Protein AF-A0A8S3SWP1-F1 (afdb_monomer_lite)

Structure (mmCIF, N/CA/C/O backbone):
data_AF-A0A8S3SWP1-F1
#
_entry.id   AF-A0A8S3SWP1-F1
#
loop_
_atom_site.group_PDB
_atom_site.id
_atom_site.type_symbol
_atom_site.label_atom_id
_atom_site.label_alt_id
_atom_site.label_comp_id
_atom_site.label_asym_id
_atom_site.label_entity_id
_atom_site.label_seq_id
_atom_site.pdbx_PDB_ins_code
_atom_site.Cartn_x
_atom_site.Cartn_y
_atom_site.Cartn_z
_atom_site.occupancy
_atom_site.B_iso_or_equiv
_atom_site.auth_seq_id
_atom_site.auth_comp_id
_atom_site.auth_asym_id
_atom_site.auth_atom_id
_atom_site.pdbx_PDB_model_num
ATOM 1 N N . MET A 1 1 ? 25.841 6.751 -27.334 1.00 66.75 1 MET A N 1
ATOM 2 C CA . MET A 1 1 ? 24.573 6.760 -26.567 1.00 66.75 1 MET A CA 1
ATOM 3 C C . MET A 1 1 ? 23.352 7.121 -27.418 1.00 66.75 1 MET A C 1
ATOM 5 O O . MET A 1 1 ? 22.544 6.238 -27.642 1.00 66.75 1 MET A O 1
ATOM 9 N N . VAL A 1 2 ? 23.210 8.341 -27.963 1.00 74.06 2 VAL A N 1
ATOM 10 C CA . VAL A 1 2 ? 21.990 8.758 -28.712 1.00 74.06 2 VAL A CA 1
ATOM 11 C C . VAL A 1 2 ? 21.581 7.791 -29.838 1.00 74.06 2 VAL A C 1
ATOM 13 O O . VAL A 1 2 ? 20.410 7.441 -29.942 1.00 74.06 2 VAL A O 1
ATOM 16 N N . ASN A 1 3 ? 22.528 7.285 -30.634 1.00 72.50 3 ASN A N 1
ATOM 17 C CA . ASN A 1 3 ? 22.213 6.319 -31.698 1.00 72.50 3 ASN A CA 1
ATOM 18 C C . ASN A 1 3 ? 21.742 4.954 -31.157 1.00 72.50 3 ASN A C 1
ATOM 20 O O . ASN A 1 3 ? 20.923 4.305 -31.793 1.00 72.50 3 ASN A O 1
ATOM 24 N N . ILE A 1 4 ? 22.213 4.546 -29.973 1.00 77.19 4 ILE A N 1
ATOM 25 C CA . ILE A 1 4 ? 21.790 3.310 -29.289 1.00 77.19 4 ILE A CA 1
ATOM 26 C C . ILE A 1 4 ? 20.341 3.454 -28.803 1.00 77.19 4 ILE A C 1
ATOM 28 O O . ILE A 1 4 ? 19.557 2.521 -28.937 1.00 77.19 4 ILE A O 1
ATOM 32 N N . LEU A 1 5 ? 19.967 4.638 -28.301 1.00 76.19 5 LEU A N 1
ATOM 33 C CA . LEU A 1 5 ? 18.585 4.967 -27.931 1.00 76.19 5 LEU A CA 1
ATOM 34 C C . LEU A 1 5 ? 17.655 4.932 -29.147 1.00 76.19 5 LEU A C 1
ATOM 36 O O . LEU A 1 5 ? 16.621 4.272 -29.118 1.00 76.19 5 LEU A O 1
ATOM 40 N N . ARG A 1 6 ? 18.070 5.569 -30.249 1.00 76.75 6 ARG A N 1
ATOM 41 C CA . ARG A 1 6 ? 17.342 5.563 -31.530 1.00 76.75 6 ARG A CA 1
ATOM 42 C C . ARG A 1 6 ? 17.204 4.173 -32.166 1.00 76.75 6 ARG A C 1
ATOM 44 O O . ARG A 1 6 ? 16.421 4.032 -33.097 1.00 76.75 6 ARG A O 1
ATOM 51 N N . ALA A 1 7 ? 17.921 3.153 -31.687 1.00 75.38 7 ALA A N 1
ATOM 52 C CA . ALA A 1 7 ? 17.767 1.780 -32.171 1.00 75.38 7 ALA A CA 1
ATOM 53 C C . ALA A 1 7 ? 16.422 1.147 -31.770 1.00 75.38 7 ALA A C 1
ATOM 55 O O . ALA A 1 7 ? 15.985 0.206 -32.427 1.00 75.38 7 ALA A O 1
ATOM 56 N N . PHE A 1 8 ? 15.787 1.642 -30.698 1.00 74.31 8 PHE A N 1
ATOM 57 C CA . PHE A 1 8 ? 14.509 1.124 -30.193 1.00 74.31 8 PHE A CA 1
ATOM 58 C C . PHE A 1 8 ? 13.495 2.217 -29.819 1.00 74.31 8 PHE A C 1
ATOM 60 O O . PHE A 1 8 ? 12.301 1.994 -29.965 1.00 74.31 8 PHE A O 1
ATOM 67 N N . VAL A 1 9 ? 13.928 3.419 -29.422 1.00 73.12 9 VAL A N 1
ATOM 68 C CA . VAL A 1 9 ? 13.054 4.590 -29.222 1.00 73.12 9 VAL A CA 1
ATOM 69 C C . VAL A 1 9 ? 13.134 5.487 -30.461 1.00 73.12 9 VAL A C 1
ATOM 71 O O . VAL A 1 9 ? 13.958 6.400 -30.533 1.00 73.12 9 VAL A O 1
ATOM 74 N N . THR A 1 10 ? 12.317 5.191 -31.475 1.00 74.44 10 THR A N 1
ATOM 75 C CA . THR A 1 10 ? 12.332 5.907 -32.762 1.00 74.44 10 THR A CA 1
ATOM 76 C C . THR A 1 10 ? 10.975 5.874 -33.474 1.00 74.44 10 THR A C 1
ATOM 78 O O . THR A 1 10 ? 10.186 4.943 -33.286 1.00 74.44 10 THR A O 1
ATOM 81 N N . ASP A 1 11 ? 10.691 6.892 -34.290 1.00 69.81 11 ASP A N 1
ATOM 82 C CA . ASP A 1 11 ? 9.434 7.018 -35.031 1.00 69.81 11 ASP A CA 1
ATOM 83 C C . ASP A 1 11 ? 9.269 5.946 -36.110 1.00 69.81 11 ASP A C 1
ATOM 85 O O . ASP A 1 11 ? 10.232 5.496 -36.728 1.00 69.81 11 ASP A O 1
ATOM 89 N N . ILE A 1 12 ? 8.011 5.587 -36.389 1.00 78.88 12 ILE A N 1
ATOM 90 C CA . ILE A 1 12 ? 7.652 4.503 -37.322 1.00 78.88 12 ILE A CA 1
ATOM 91 C C . ILE A 1 12 ? 8.138 4.741 -38.758 1.00 78.88 12 ILE A C 1
ATOM 93 O O . ILE A 1 12 ? 8.349 3.787 -39.500 1.00 78.88 12 ILE A O 1
ATOM 97 N N . MET A 1 13 ? 8.366 6.005 -39.131 1.00 77.62 13 MET A N 1
ATOM 98 C CA . MET A 1 13 ? 8.925 6.392 -40.431 1.00 77.62 13 MET A CA 1
ATOM 99 C C . MET A 1 13 ? 10.421 6.070 -40.588 1.00 77.62 13 MET A C 1
ATOM 101 O O . MET A 1 13 ? 10.935 6.120 -41.699 1.00 77.62 13 MET A O 1
ATOM 105 N N . PHE A 1 14 ? 11.116 5.737 -39.495 1.00 79.00 14 PHE A N 1
ATOM 106 C CA . PHE A 1 14 ? 12.512 5.290 -39.499 1.00 79.00 14 PHE A CA 1
ATOM 107 C C . PHE A 1 14 ? 12.657 3.775 -39.298 1.00 79.00 14 PHE A C 1
ATOM 109 O O . PHE A 1 14 ? 13.777 3.276 -39.185 1.00 79.00 14 PHE A O 1
ATOM 116 N N . TRP A 1 15 ? 11.551 3.034 -39.193 1.00 84.94 15 TRP A N 1
ATOM 117 C CA . TRP A 1 15 ? 11.599 1.582 -39.029 1.00 84.94 15 TRP A CA 1
ATOM 118 C C . TRP A 1 15 ? 11.836 0.912 -40.390 1.00 84.94 15 TRP A C 1
ATOM 120 O O . TRP A 1 15 ? 11.314 1.398 -41.395 1.00 84.94 15 TRP A O 1
ATOM 130 N N . PRO A 1 16 ? 12.548 -0.229 -40.447 1.00 85.12 16 PRO A N 1
ATOM 131 C CA . PRO A 1 16 ? 12.617 -1.035 -41.663 1.00 85.12 16 PRO A CA 1
ATOM 132 C C . PRO A 1 16 ? 11.217 -1.420 -42.156 1.00 85.12 16 PRO A C 1
ATOM 134 O O . PRO A 1 16 ? 10.298 -1.597 -41.354 1.00 85.12 16 PRO A O 1
ATOM 137 N N . GLU A 1 17 ? 11.050 -1.597 -43.466 1.00 84.38 17 GLU A N 1
ATOM 138 C CA . GLU A 1 17 ? 9.750 -1.986 -44.030 1.00 84.38 17 GLU A CA 1
ATOM 139 C C . GLU A 1 17 ? 9.319 -3.398 -43.600 1.00 84.38 17 GLU A C 1
ATOM 141 O O . GLU A 1 17 ? 8.126 -3.649 -43.448 1.00 84.38 17 GLU A O 1
ATOM 146 N N . LYS A 1 18 ? 10.276 -4.326 -43.430 1.00 87.50 18 LYS A N 1
ATOM 147 C CA . LYS A 1 18 ? 10.052 -5.752 -43.121 1.00 87.50 18 LYS A CA 1
ATOM 148 C C . LYS A 1 18 ? 11.233 -6.361 -42.349 1.00 87.50 18 LYS A C 1
ATOM 150 O O . LYS A 1 18 ? 12.341 -5.825 -42.383 1.00 87.50 18 LYS A O 1
ATOM 155 N N . GLY A 1 19 ? 11.011 -7.529 -41.740 1.00 88.81 19 GLY A N 1
ATOM 156 C CA . GLY A 1 19 ? 12.043 -8.371 -41.120 1.00 88.81 19 GLY A CA 1
ATOM 157 C C . GLY A 1 19 ? 12.108 -8.255 -39.590 1.00 88.81 19 GLY A C 1
ATOM 158 O O . GLY A 1 19 ? 11.407 -7.433 -39.009 1.00 88.81 19 GLY A O 1
ATOM 159 N N . PRO A 1 20 ? 12.996 -9.010 -38.917 1.00 86.69 20 PRO A N 1
ATOM 160 C CA . PRO A 1 20 ? 12.930 -9.219 -37.465 1.00 86.69 20 PRO A CA 1
ATOM 161 C C . PRO A 1 20 ? 13.040 -7.929 -36.640 1.00 86.69 20 PRO A C 1
ATOM 163 O O . PRO A 1 20 ? 12.413 -7.803 -35.595 1.00 86.69 20 PRO A O 1
ATOM 166 N N . VAL A 1 21 ? 13.793 -6.932 -37.119 1.00 86.94 21 VAL A N 1
ATOM 167 C CA . VAL A 1 21 ? 13.870 -5.601 -36.485 1.00 86.94 21 VAL A CA 1
ATOM 168 C C . VAL A 1 21 ? 12.514 -4.886 -36.520 1.00 86.94 21 VAL A C 1
ATOM 170 O O . VAL A 1 21 ? 12.146 -4.234 -35.547 1.00 86.94 21 VAL A O 1
ATOM 173 N N . ARG A 1 22 ? 11.757 -5.016 -37.616 1.00 89.00 22 ARG A N 1
ATOM 174 C CA . ARG A 1 22 ? 10.416 -4.440 -37.750 1.00 89.00 22 ARG A CA 1
ATOM 175 C C . ARG A 1 22 ? 9.429 -5.138 -36.814 1.00 89.00 22 ARG A C 1
ATOM 177 O O . ARG A 1 22 ? 8.729 -4.448 -36.078 1.00 89.00 22 ARG A O 1
ATOM 184 N N . ASP A 1 23 ? 9.454 -6.467 -36.778 1.00 90.69 23 ASP A N 1
ATOM 185 C CA . ASP A 1 23 ? 8.577 -7.283 -35.926 1.00 90.69 23 ASP A CA 1
ATOM 186 C C . ASP A 1 23 ? 8.788 -6.961 -34.430 1.00 90.69 23 ASP A C 1
ATOM 188 O O . ASP A 1 23 ? 7.828 -6.775 -33.678 1.00 90.69 23 ASP A O 1
ATOM 192 N N . ILE A 1 24 ? 10.052 -6.801 -34.006 1.00 91.88 24 ILE A N 1
ATOM 193 C CA . ILE A 1 24 ? 10.416 -6.370 -32.645 1.00 91.88 24 ILE A CA 1
ATOM 194 C C . ILE A 1 24 ? 9.841 -4.981 -32.331 1.00 91.88 24 ILE A C 1
ATOM 196 O O . ILE A 1 24 ? 9.261 -4.796 -31.263 1.00 91.88 24 ILE A O 1
ATOM 200 N N . LEU A 1 25 ? 9.986 -4.003 -33.233 1.00 90.88 25 LEU A N 1
ATOM 201 C CA . LEU A 1 25 ? 9.514 -2.630 -33.007 1.00 90.88 25 LEU A CA 1
ATOM 202 C C . LEU A 1 25 ? 7.978 -2.527 -32.999 1.00 90.88 25 LEU A C 1
ATOM 204 O O . LEU A 1 25 ? 7.419 -1.779 -32.193 1.00 90.88 25 LEU A O 1
ATOM 208 N N . GLU A 1 26 ? 7.278 -3.310 -33.824 1.00 91.06 26 GLU A N 1
ATOM 209 C CA . GLU A 1 26 ? 5.812 -3.402 -33.797 1.00 91.06 26 GLU A CA 1
ATOM 210 C C . GLU A 1 26 ? 5.306 -4.007 -32.482 1.00 91.06 26 GLU A C 1
ATOM 212 O O . GLU A 1 26 ? 4.465 -3.394 -31.810 1.00 91.06 26 GLU A O 1
ATOM 217 N N . ASN A 1 27 ? 5.875 -5.139 -32.051 1.00 90.00 27 ASN A N 1
ATOM 218 C CA . ASN A 1 27 ? 5.558 -5.750 -30.759 1.00 90.00 27 ASN A CA 1
ATOM 219 C C . ASN A 1 27 ? 5.886 -4.814 -29.580 1.00 90.00 27 ASN A C 1
ATOM 221 O O . ASN A 1 27 ? 5.098 -4.684 -28.643 1.00 90.00 27 ASN A O 1
ATOM 225 N N . LEU A 1 28 ? 7.016 -4.107 -29.640 1.00 90.25 28 LEU A N 1
ATOM 226 C CA . LEU A 1 28 ? 7.420 -3.148 -28.616 1.00 90.25 28 LEU A CA 1
ATOM 227 C C . LEU A 1 28 ? 6.461 -1.946 -28.544 1.00 90.25 28 LEU A C 1
ATOM 229 O O . LEU A 1 28 ? 6.082 -1.527 -27.455 1.00 90.25 28 LEU A O 1
ATOM 233 N N . SER A 1 29 ? 6.011 -1.409 -29.680 1.00 90.38 29 SER A N 1
ATOM 234 C CA . SER A 1 29 ? 5.101 -0.248 -29.711 1.00 90.38 29 SER A CA 1
ATOM 235 C C . SER A 1 29 ? 3.649 -0.546 -29.325 1.00 90.38 29 SER A C 1
ATOM 237 O O . SER A 1 29 ? 2.901 0.371 -28.972 1.00 90.38 29 SER A O 1
ATOM 239 N N . SER A 1 30 ? 3.248 -1.815 -29.389 1.00 88.38 30 SER A N 1
ATOM 240 C CA . SER A 1 30 ? 1.945 -2.286 -28.919 1.00 88.38 30 SER A CA 1
ATOM 241 C C . SER A 1 30 ? 2.007 -2.675 -27.440 1.00 88.38 30 SER A C 1
ATOM 243 O O . SER A 1 30 ? 1.226 -2.169 -26.639 1.00 88.38 30 SER A O 1
ATOM 245 N N . THR A 1 31 ? 2.955 -3.523 -27.040 1.00 87.94 31 THR A N 1
ATOM 246 C CA . THR A 1 31 ? 3.006 -4.084 -25.674 1.00 87.94 31 THR A CA 1
ATOM 247 C C . THR A 1 31 ? 3.819 -3.265 -24.670 1.00 87.94 31 THR A C 1
ATOM 249 O O . THR A 1 31 ? 3.613 -3.403 -23.467 1.00 87.94 31 THR A O 1
ATOM 252 N N . GLY A 1 32 ? 4.774 -2.457 -25.135 1.00 89.56 32 GLY A N 1
ATOM 253 C CA . GLY A 1 32 ? 5.791 -1.823 -24.293 1.00 89.56 32 GLY A CA 1
ATOM 254 C C . GLY A 1 32 ? 6.855 -2.781 -23.756 1.00 89.56 32 GLY A C 1
ATOM 255 O O . GLY A 1 32 ? 7.719 -2.335 -23.006 1.00 89.56 32 GLY A O 1
ATOM 256 N N . VAL A 1 33 ? 6.817 -4.069 -24.118 1.00 90.00 33 VAL A N 1
ATOM 257 C CA . VAL A 1 33 ? 7.730 -5.107 -23.619 1.00 90.00 33 VAL A CA 1
ATOM 258 C C . VAL A 1 33 ? 8.887 -5.313 -24.590 1.00 90.00 33 VAL A C 1
ATOM 260 O O . VAL A 1 33 ? 8.681 -5.597 -25.770 1.00 90.00 33 VAL A O 1
ATOM 263 N N . LEU A 1 34 ? 10.112 -5.236 -24.075 1.00 90.75 34 LEU A N 1
ATOM 264 C CA . LEU A 1 34 ? 11.348 -5.457 -24.817 1.00 90.75 34 LEU A CA 1
ATOM 265 C C . LEU A 1 34 ? 12.133 -6.608 -24.191 1.00 90.75 34 LEU A C 1
ATOM 267 O O . LEU A 1 34 ? 12.657 -6.465 -23.085 1.00 90.75 34 LEU A O 1
ATOM 271 N N . LYS A 1 35 ? 12.248 -7.747 -24.880 1.00 90.12 35 LYS A N 1
ATOM 272 C CA . LYS A 1 35 ? 13.103 -8.834 -24.388 1.00 90.12 35 LYS A CA 1
ATOM 273 C C . LYS A 1 35 ? 14.577 -8.484 -24.562 1.00 90.12 35 LYS A C 1
ATOM 275 O O . LYS A 1 35 ? 14.964 -7.786 -25.500 1.00 90.12 35 LYS A O 1
ATOM 280 N N . LYS A 1 36 ? 15.419 -9.036 -23.695 1.00 89.25 36 LYS A N 1
ATOM 281 C CA . LYS A 1 36 ? 16.878 -8.879 -23.747 1.00 89.25 36 LYS A CA 1
ATOM 282 C C . LYS A 1 36 ? 17.478 -9.429 -25.050 1.00 89.25 36 LYS A C 1
ATOM 284 O O . LYS A 1 36 ? 18.340 -8.791 -25.652 1.00 89.25 36 LYS A O 1
ATOM 289 N N . THR A 1 37 ? 16.949 -10.555 -25.536 1.00 90.00 37 THR A N 1
ATOM 290 C CA . THR A 1 37 ? 17.245 -11.137 -26.861 1.00 90.00 37 THR A CA 1
ATOM 291 C C . THR A 1 37 ? 16.963 -10.165 -28.001 1.00 90.00 37 THR A C 1
ATOM 293 O O . THR A 1 37 ? 17.758 -10.025 -28.933 1.00 90.00 37 THR A O 1
ATOM 296 N N . ASP A 1 38 ? 15.841 -9.463 -27.907 1.00 91.31 38 ASP A N 1
ATOM 297 C CA . ASP A 1 38 ? 15.320 -8.604 -28.961 1.00 91.31 38 ASP A CA 1
ATOM 298 C C . ASP A 1 38 ? 16.130 -7.300 -28.987 1.00 91.31 38 ASP A C 1
ATOM 300 O O . ASP A 1 38 ? 16.608 -6.885 -30.040 1.00 91.31 38 ASP A O 1
ATOM 304 N N . LEU A 1 39 ? 16.432 -6.732 -27.813 1.00 89.69 39 LEU A N 1
ATOM 305 C CA . LEU A 1 39 ? 17.359 -5.608 -27.652 1.00 89.69 39 LEU A CA 1
ATOM 306 C C . LEU A 1 39 ? 18.753 -5.916 -28.227 1.00 89.69 39 LEU A C 1
ATOM 308 O O . LEU A 1 39 ? 19.313 -5.115 -28.977 1.00 89.69 39 LEU A O 1
ATOM 312 N N . PHE A 1 40 ? 19.308 -7.098 -27.947 1.00 89.44 40 PHE A N 1
ATOM 313 C CA . PHE A 1 40 ? 20.599 -7.505 -28.511 1.00 89.44 40 PHE A CA 1
ATOM 314 C C . PHE A 1 40 ? 20.534 -7.784 -30.021 1.00 89.44 40 PHE A C 1
ATOM 316 O O . PHE A 1 40 ? 21.551 -7.630 -30.706 1.00 89.44 40 PHE A O 1
ATOM 323 N N . THR A 1 41 ? 19.359 -8.132 -30.553 1.00 88.62 41 THR A N 1
ATOM 324 C CA . THR A 1 41 ? 19.106 -8.250 -31.997 1.00 88.62 41 THR A CA 1
ATOM 325 C C . THR A 1 41 ? 19.091 -6.868 -32.655 1.00 88.62 41 THR A C 1
ATOM 327 O O . THR A 1 41 ? 19.808 -6.655 -33.634 1.00 88.62 41 THR A O 1
ATOM 330 N N . LEU A 1 42 ? 18.396 -5.886 -32.065 1.00 87.38 42 LEU A N 1
ATOM 331 C CA . LEU A 1 42 ? 18.425 -4.485 -32.512 1.00 87.38 42 LEU A CA 1
ATOM 332 C C . LEU A 1 42 ? 19.855 -3.917 -32.511 1.00 87.38 42 LEU A C 1
ATOM 334 O O . LEU A 1 42 ? 20.237 -3.197 -33.434 1.00 87.38 42 LEU A O 1
ATOM 338 N N . TRP A 1 43 ? 20.674 -4.288 -31.525 1.00 87.81 43 TRP A N 1
ATOM 339 C CA . TRP A 1 43 ? 22.085 -3.895 -31.416 1.00 87.81 43 TRP A CA 1
ATOM 340 C C . TRP A 1 43 ? 23.069 -4.733 -32.246 1.00 87.81 43 TRP A C 1
ATOM 342 O O . TRP A 1 43 ? 24.264 -4.448 -32.231 1.00 87.81 43 TRP A O 1
ATOM 352 N N . SER A 1 44 ? 22.606 -5.744 -32.984 1.00 84.00 44 SER A N 1
ATOM 353 C CA . SER A 1 44 ? 23.448 -6.516 -33.915 1.00 84.00 44 SER A CA 1
ATOM 354 C C . SER A 1 44 ? 23.517 -5.897 -35.321 1.00 84.00 44 SER A C 1
ATOM 356 O O . SER A 1 44 ? 24.214 -6.416 -36.192 1.00 84.00 44 SER A O 1
ATOM 358 N N . GLN A 1 45 ? 22.819 -4.779 -35.558 1.00 81.69 45 GLN A N 1
ATOM 359 C CA . GLN A 1 45 ? 22.883 -4.035 -36.821 1.00 81.69 45 GLN A CA 1
ATOM 360 C C . GLN A 1 45 ? 24.297 -3.467 -37.082 1.00 81.69 45 GLN A C 1
ATOM 362 O O . GLN A 1 45 ? 24.981 -3.084 -36.127 1.00 81.69 45 GLN A O 1
ATOM 367 N N . PRO A 1 46 ? 24.734 -3.321 -38.355 1.00 81.19 46 PRO A N 1
ATOM 368 C CA . PRO A 1 46 ? 26.085 -2.858 -38.695 1.00 81.19 46 PRO A CA 1
ATOM 369 C C . PRO A 1 46 ? 26.506 -1.555 -38.001 1.00 81.19 46 PRO A C 1
ATOM 371 O O . PRO A 1 46 ? 27.637 -1.454 -37.536 1.00 81.19 46 PRO A O 1
ATOM 374 N N . ALA A 1 47 ? 25.576 -0.607 -37.838 1.00 77.44 47 ALA A N 1
ATOM 375 C CA . ALA A 1 47 ? 25.795 0.690 -37.189 1.00 77.44 47 ALA A CA 1
ATOM 376 C C . ALA A 1 47 ? 26.203 0.622 -35.699 1.00 77.44 47 ALA A C 1
ATOM 378 O O . ALA A 1 47 ? 26.632 1.630 -35.139 1.00 77.44 47 ALA A O 1
ATOM 379 N N . PHE A 1 48 ? 26.064 -0.538 -35.049 1.00 80.50 48 PHE A N 1
ATOM 380 C CA . PHE A 1 48 ? 26.430 -0.748 -33.644 1.00 80.50 48 PHE A CA 1
ATOM 381 C C . PHE A 1 48 ? 27.556 -1.769 -33.456 1.00 80.50 48 PHE A C 1
ATOM 383 O O . PHE A 1 48 ? 28.061 -1.912 -32.343 1.00 80.50 48 PHE A O 1
ATOM 390 N N . LYS A 1 49 ? 27.974 -2.456 -34.528 1.00 75.00 49 LYS A N 1
ATOM 391 C CA . LYS A 1 49 ? 28.872 -3.618 -34.473 1.00 75.00 49 LYS A CA 1
ATOM 392 C C . LYS A 1 49 ? 30.246 -3.310 -33.867 1.00 75.00 49 LYS A C 1
ATOM 394 O O . LYS A 1 49 ? 30.821 -4.187 -33.238 1.00 75.00 49 LYS A O 1
ATOM 399 N N . GLU A 1 50 ? 30.742 -2.084 -34.024 1.00 74.56 50 GLU A N 1
ATOM 400 C CA . GLU A 1 50 ? 32.029 -1.625 -33.470 1.00 74.56 50 GLU A CA 1
ATOM 401 C C . GLU A 1 50 ? 31.928 -1.098 -32.027 1.00 74.56 50 GLU A C 1
ATOM 403 O O . GLU A 1 50 ? 32.930 -1.033 -31.323 1.00 74.56 50 GLU A O 1
ATOM 408 N N . ILE A 1 51 ? 30.723 -0.729 -31.574 1.00 74.00 51 ILE A N 1
ATOM 409 C CA . ILE A 1 51 ? 30.483 -0.086 -30.268 1.00 74.00 51 ILE A CA 1
ATOM 410 C C . ILE A 1 51 ? 29.959 -1.099 -29.242 1.00 74.00 51 ILE A C 1
ATOM 412 O O . ILE A 1 51 ? 30.251 -0.992 -28.057 1.00 74.00 51 ILE A O 1
ATOM 416 N N . LEU A 1 52 ? 29.166 -2.074 -29.693 1.00 81.56 52 LEU A N 1
ATOM 417 C CA . LEU A 1 52 ? 28.509 -3.096 -28.875 1.00 81.56 52 LEU A CA 1
ATOM 418 C C . LEU A 1 52 ? 29.032 -4.490 -29.260 1.00 81.56 52 LEU A C 1
ATOM 420 O O . LEU A 1 52 ? 28.258 -5.410 -29.534 1.00 81.56 52 LEU A O 1
ATOM 424 N N . THR A 1 53 ? 30.359 -4.608 -29.331 1.00 73.31 53 THR A N 1
ATOM 425 C CA . THR A 1 53 ? 31.104 -5.799 -29.772 1.00 73.31 53 THR A CA 1
ATOM 426 C C . THR A 1 53 ? 30.920 -6.998 -28.844 1.00 73.31 53 THR A C 1
ATOM 428 O O . THR A 1 53 ? 30.694 -8.108 -29.323 1.00 73.31 53 THR A O 1
ATOM 431 N N . ASP A 1 54 ? 31.001 -6.788 -27.529 1.00 82.00 54 ASP A N 1
ATOM 432 C CA . ASP A 1 54 ? 30.980 -7.851 -26.525 1.00 82.00 54 ASP A CA 1
ATOM 433 C C . ASP A 1 54 ? 29.777 -7.762 -25.566 1.00 82.00 54 ASP A C 1
ATOM 435 O O . ASP A 1 54 ? 29.094 -6.741 -25.445 1.00 82.00 54 ASP A O 1
ATOM 439 N N . ILE A 1 55 ? 29.516 -8.870 -24.869 1.00 84.06 55 ILE A N 1
ATOM 440 C CA . ILE A 1 55 ? 28.373 -9.006 -23.963 1.00 84.06 55 ILE A CA 1
ATOM 441 C C . ILE A 1 55 ? 28.439 -8.034 -22.778 1.00 84.06 55 ILE A C 1
ATOM 443 O O . ILE A 1 55 ? 27.422 -7.438 -22.440 1.00 84.06 55 ILE A O 1
ATOM 447 N N . ARG A 1 56 ? 29.617 -7.797 -22.183 1.00 85.12 56 ARG A N 1
ATOM 448 C CA . ARG A 1 56 ? 29.771 -6.935 -20.999 1.00 85.12 56 ARG A CA 1
ATOM 449 C C . ARG A 1 56 ? 29.449 -5.485 -21.341 1.00 85.12 56 ARG A C 1
ATOM 451 O O . ARG A 1 56 ? 28.776 -4.816 -20.563 1.00 85.12 56 ARG A O 1
ATOM 458 N N . THR A 1 57 ? 29.863 -5.021 -22.521 1.00 83.81 57 THR A N 1
ATOM 459 C CA . THR A 1 57 ? 29.516 -3.680 -23.011 1.00 83.81 57 THR A CA 1
ATOM 460 C C . THR A 1 57 ? 28.004 -3.549 -23.238 1.00 83.81 57 THR A C 1
ATOM 462 O O . THR A 1 57 ? 27.420 -2.534 -22.862 1.00 83.81 57 THR A O 1
ATOM 465 N N . LYS A 1 58 ? 27.327 -4.587 -23.758 1.00 85.56 58 LYS A N 1
ATOM 466 C CA . LYS A 1 58 ? 25.853 -4.605 -23.872 1.00 85.56 58 LYS A CA 1
ATOM 467 C C . LYS A 1 58 ? 25.158 -4.562 -22.503 1.00 85.56 58 LYS A C 1
ATOM 469 O O . LYS A 1 58 ? 24.255 -3.747 -22.330 1.00 85.56 58 LYS A O 1
ATOM 474 N N . GLU A 1 59 ? 25.593 -5.362 -21.527 1.00 85.50 59 GLU A N 1
ATOM 475 C CA . GLU A 1 59 ? 25.065 -5.332 -20.147 1.00 85.50 59 GLU A CA 1
ATOM 476 C C . GLU A 1 59 ? 25.283 -3.965 -19.474 1.00 85.50 59 GLU A C 1
ATOM 478 O O . GLU A 1 59 ? 24.360 -3.408 -18.881 1.00 85.50 59 GLU A O 1
ATOM 483 N N . TYR A 1 60 ? 26.475 -3.373 -19.609 1.00 85.31 60 TYR A N 1
ATOM 484 C CA . TYR A 1 60 ? 26.776 -2.044 -19.068 1.00 85.31 60 TYR A CA 1
ATOM 485 C C . TYR A 1 60 ? 25.845 -0.969 -19.646 1.00 85.31 60 TYR A C 1
ATOM 487 O O . TYR A 1 60 ? 25.317 -0.132 -18.915 1.00 85.31 60 TYR A O 1
ATOM 495 N N . ILE A 1 61 ? 25.585 -1.014 -20.954 1.00 85.69 61 ILE A N 1
ATOM 496 C CA . ILE A 1 61 ? 24.650 -0.091 -21.600 1.00 85.69 61 ILE A CA 1
ATOM 497 C C . ILE A 1 61 ? 23.213 -0.321 -21.110 1.00 85.69 61 ILE A C 1
ATOM 499 O O . ILE A 1 61 ? 22.520 0.662 -20.866 1.00 85.69 61 ILE A O 1
ATOM 503 N N . VAL A 1 62 ? 22.771 -1.566 -20.883 1.00 87.50 62 VAL A N 1
ATOM 504 C CA . VAL A 1 62 ? 21.471 -1.844 -20.235 1.00 87.50 62 VAL A CA 1
ATOM 505 C C . VAL A 1 62 ? 21.388 -1.169 -18.861 1.00 87.50 62 VAL A C 1
ATOM 507 O O . VAL A 1 62 ? 20.417 -0.462 -18.602 1.00 87.50 62 VAL A O 1
ATOM 510 N N . GLN A 1 63 ? 22.423 -1.286 -18.023 1.00 84.00 63 GLN A N 1
ATOM 511 C CA . GLN A 1 63 ? 22.467 -0.624 -16.710 1.00 84.00 63 GLN A CA 1
ATOM 512 C C . GLN A 1 63 ? 22.381 0.909 -16.813 1.00 84.00 63 GLN A C 1
ATOM 514 O O . GLN A 1 63 ? 21.653 1.543 -16.050 1.00 84.00 63 GLN A O 1
ATOM 519 N N . VAL A 1 64 ? 23.040 1.521 -17.804 1.00 84.75 64 VAL A N 1
ATOM 520 C CA . VAL A 1 64 ? 22.904 2.966 -18.070 1.00 84.75 64 VAL A CA 1
ATOM 521 C C . VAL A 1 64 ? 21.477 3.334 -18.498 1.00 84.75 64 VAL A C 1
ATOM 523 O O . VAL A 1 64 ? 20.968 4.378 -18.098 1.00 84.75 64 VAL A O 1
ATOM 526 N N . LEU A 1 65 ? 20.800 2.496 -19.287 1.00 85.81 65 LEU A N 1
ATOM 527 C CA . LEU A 1 65 ? 19.425 2.752 -19.730 1.00 85.81 65 LEU A CA 1
ATOM 528 C C . LEU A 1 65 ? 18.389 2.606 -18.607 1.00 85.81 65 LEU A C 1
ATOM 530 O O . LEU A 1 65 ? 17.408 3.353 -18.601 1.00 85.81 65 LEU A O 1
ATOM 534 N N . LEU A 1 66 ? 18.624 1.691 -17.662 1.00 84.12 66 LEU A N 1
ATOM 535 C CA . LEU A 1 66 ? 17.855 1.571 -16.421 1.00 84.12 66 LEU A CA 1
ATOM 536 C C . LEU A 1 66 ? 18.065 2.804 -15.531 1.00 84.12 66 LEU A C 1
ATOM 538 O O . LEU A 1 66 ? 17.101 3.425 -15.098 1.00 84.12 66 LEU A O 1
ATOM 542 N N . HIS A 1 67 ? 19.317 3.235 -15.343 1.00 80.12 67 HIS A N 1
ATOM 543 C CA . HIS A 1 67 ? 19.657 4.425 -14.551 1.00 80.12 67 HIS A CA 1
ATOM 544 C C . HIS A 1 67 ? 19.054 5.738 -15.095 1.00 80.12 67 HIS A C 1
ATOM 546 O O . HIS A 1 67 ? 18.902 6.708 -14.357 1.00 80.12 67 HIS A O 1
ATOM 552 N N . LEU A 1 68 ? 18.715 5.788 -16.387 1.00 76.88 68 LEU A N 1
ATOM 553 C CA . LEU A 1 68 ? 18.090 6.946 -17.035 1.00 76.88 68 LEU A CA 1
ATOM 554 C C . LEU A 1 68 ? 16.547 6.882 -17.069 1.00 76.88 68 LEU A C 1
ATOM 556 O O . LEU A 1 68 ? 15.927 7.766 -17.671 1.00 76.88 68 LEU A O 1
ATOM 560 N N . ASP A 1 69 ? 15.926 5.866 -16.458 1.00 76.69 69 ASP A N 1
ATOM 561 C CA . ASP A 1 69 ? 14.501 5.498 -16.558 1.00 76.69 69 ASP A CA 1
ATOM 562 C C . ASP A 1 69 ? 13.999 5.372 -18.018 1.00 76.69 69 ASP A C 1
ATOM 564 O O . ASP A 1 69 ? 12.889 5.793 -18.353 1.00 76.69 69 ASP A O 1
ATOM 568 N N . ILE A 1 70 ? 14.847 4.867 -18.922 1.00 82.06 70 ILE A N 1
ATOM 569 C CA . ILE A 1 70 ? 14.501 4.642 -20.340 1.00 82.06 70 ILE A CA 1
ATOM 570 C C . ILE A 1 70 ? 14.030 3.202 -20.540 1.00 82.06 70 ILE A C 1
ATOM 572 O O . ILE A 1 70 ? 13.037 2.959 -21.227 1.00 82.06 70 ILE A O 1
ATOM 576 N N . LEU A 1 71 ? 14.744 2.264 -19.919 1.00 87.94 71 LEU A N 1
ATOM 577 C CA . LEU A 1 71 ? 14.232 0.937 -19.614 1.00 87.94 71 LEU A CA 1
ATOM 578 C C . LEU A 1 71 ? 13.706 0.957 -18.177 1.00 87.94 71 LEU A C 1
ATOM 580 O O . LEU A 1 71 ? 14.292 1.603 -17.310 1.00 87.94 71 LEU A O 1
ATOM 584 N N . VAL A 1 72 ? 12.621 0.234 -17.929 1.00 86.94 72 VAL A N 1
ATOM 585 C CA . VAL A 1 72 ? 12.059 0.015 -16.593 1.00 86.94 72 VAL A CA 1
ATOM 586 C C . VAL A 1 72 ? 12.008 -1.488 -16.352 1.00 86.94 72 VAL A C 1
ATOM 588 O O . VAL A 1 72 ? 11.484 -2.232 -17.183 1.00 86.94 72 VAL A O 1
ATOM 591 N N . GLU A 1 73 ? 12.548 -1.955 -15.231 1.00 83.75 73 GLU A N 1
ATOM 592 C CA . GLU A 1 73 ? 12.350 -3.342 -14.809 1.00 83.75 73 GLU A CA 1
ATOM 593 C C . GLU A 1 73 ? 10.963 -3.483 -14.160 1.00 83.75 73 GLU A C 1
ATOM 595 O O . GLU A 1 73 ? 10.640 -2.726 -13.242 1.00 83.75 73 GLU A O 1
ATOM 600 N N . PRO A 1 74 ? 10.110 -4.420 -14.618 1.00 75.31 74 PRO A N 1
ATOM 601 C CA . PRO A 1 74 ? 8.835 -4.676 -13.957 1.00 75.31 74 PRO A CA 1
ATOM 602 C C . PRO A 1 74 ? 9.085 -5.205 -12.543 1.00 75.31 74 PRO A C 1
ATOM 604 O O . PRO A 1 74 ? 9.858 -6.151 -12.374 1.00 75.31 74 PRO A O 1
ATOM 607 N N . LYS A 1 75 ? 8.398 -4.657 -11.533 1.00 69.25 75 LYS A N 1
ATOM 608 C CA . LYS A 1 75 ? 8.484 -5.173 -10.162 1.00 69.25 75 LYS A CA 1
ATOM 609 C C . LYS A 1 75 ? 8.100 -6.658 -10.105 1.00 69.25 75 LYS A C 1
ATOM 611 O O . LYS A 1 75 ? 7.003 -7.047 -10.504 1.00 69.25 75 LYS A O 1
ATOM 616 N N . ARG A 1 76 ? 9.004 -7.485 -9.569 1.00 61.75 76 ARG A N 1
ATOM 617 C CA . ARG A 1 76 ? 8.835 -8.938 -9.393 1.00 61.75 76 ARG A CA 1
ATOM 618 C C . ARG A 1 76 ? 8.544 -9.264 -7.927 1.00 61.75 76 ARG A C 1
ATOM 620 O O . ARG A 1 76 ? 9.162 -8.689 -7.040 1.00 61.75 76 ARG A O 1
ATOM 627 N N . TYR A 1 77 ? 7.643 -10.215 -7.681 1.00 46.78 77 TYR A N 1
ATOM 628 C CA . TYR A 1 77 ? 7.396 -10.782 -6.341 1.00 46.78 77 TYR A CA 1
ATOM 629 C C . TYR A 1 77 ? 8.208 -12.058 -6.066 1.00 46.78 77 TYR A C 1
ATOM 631 O O . TYR A 1 77 ? 8.154 -12.600 -4.965 1.00 46.78 77 TYR A O 1
ATOM 639 N N . THR A 1 78 ? 8.939 -12.561 -7.062 1.00 40.69 78 THR A N 1
ATOM 640 C CA . THR A 1 78 ? 9.698 -13.812 -6.991 1.00 40.69 78 THR A CA 1
ATOM 641 C C . THR A 1 78 ? 11.194 -13.557 -7.149 1.00 40.69 78 THR A C 1
ATOM 643 O O . THR A 1 78 ? 11.708 -13.436 -8.260 1.00 40.69 78 THR A O 1
ATOM 646 N N . GLU A 1 79 ? 11.908 -13.540 -6.021 1.00 35.31 79 GLU A N 1
ATOM 647 C CA . GLU A 1 79 ? 13.373 -13.639 -5.953 1.00 35.31 79 GLU A CA 1
ATOM 648 C C . GLU A 1 79 ? 13.832 -15.068 -6.295 1.00 35.31 79 GLU A C 1
ATOM 650 O O . GLU A 1 79 ? 14.305 -15.836 -5.461 1.00 35.31 79 GLU A O 1
ATOM 655 N N . THR A 1 80 ? 13.648 -15.456 -7.553 1.00 37.75 80 THR A N 1
ATOM 656 C CA . THR A 1 80 ? 14.489 -16.470 -8.195 1.00 37.75 80 THR A CA 1
ATOM 657 C C . THR A 1 80 ? 15.487 -15.723 -9.062 1.00 37.75 80 THR A C 1
ATOM 659 O O . THR A 1 80 ? 15.059 -14.920 -9.891 1.00 37.75 80 THR A O 1
ATOM 662 N N . GLU A 1 81 ? 16.781 -15.979 -8.857 1.00 34.16 81 GLU A N 1
ATOM 663 C CA . GLU A 1 81 ? 17.944 -15.272 -9.426 1.00 34.16 81 GLU A CA 1
ATOM 664 C C . GLU A 1 81 ? 18.092 -15.439 -10.953 1.00 34.16 81 GLU A C 1
ATOM 666 O O . GLU A 1 81 ? 19.095 -15.923 -11.471 1.00 34.16 81 GLU A O 1
ATOM 671 N N . VAL A 1 82 ? 17.077 -15.021 -11.704 1.00 39.84 82 VAL A N 1
ATOM 672 C CA . VAL A 1 82 ? 17.113 -14.908 -13.159 1.00 39.84 82 VAL A CA 1
ATOM 673 C C . VAL A 1 82 ? 17.062 -13.424 -13.485 1.00 39.84 82 VAL A C 1
ATOM 675 O O . VAL A 1 82 ? 16.072 -12.748 -13.185 1.00 39.84 82 VAL A O 1
ATOM 678 N N . ALA A 1 83 ? 18.139 -12.921 -14.095 1.00 49.72 83 ALA A N 1
ATOM 679 C CA . ALA A 1 83 ? 18.225 -11.548 -14.583 1.00 49.72 83 ALA A CA 1
ATOM 680 C C . ALA A 1 83 ? 16.989 -11.181 -15.427 1.00 49.72 83 ALA A C 1
ATOM 682 O O . ALA A 1 83 ? 16.308 -12.046 -15.986 1.00 49.72 83 ALA A O 1
ATOM 683 N N . ALA A 1 84 ? 16.654 -9.894 -15.509 1.00 58.53 84 ALA A N 1
ATOM 684 C CA . ALA A 1 84 ? 15.459 -9.479 -16.228 1.00 58.53 84 ALA A CA 1
ATOM 685 C C . ALA A 1 84 ? 15.602 -9.682 -17.750 1.00 58.53 84 ALA A C 1
ATOM 687 O O . ALA A 1 84 ? 16.063 -8.806 -18.472 1.00 58.53 84 ALA A O 1
ATOM 688 N N . ASP A 1 85 ? 15.141 -10.831 -18.255 1.00 76.00 85 ASP A N 1
ATOM 689 C CA . ASP A 1 85 ? 15.059 -11.115 -19.699 1.00 76.00 85 ASP A CA 1
ATOM 690 C C . ASP A 1 85 ? 14.017 -10.255 -20.441 1.00 76.00 85 ASP A C 1
ATOM 692 O O . ASP A 1 85 ? 13.895 -10.343 -21.664 1.00 76.00 85 ASP A O 1
ATOM 696 N N . SER A 1 86 ? 13.278 -9.404 -19.725 1.00 85.44 86 SER A N 1
ATOM 697 C CA . SER A 1 86 ? 12.264 -8.494 -20.259 1.00 85.44 86 SER A CA 1
ATOM 698 C C . SER A 1 86 ? 12.275 -7.150 -19.531 1.00 85.44 86 SER A C 1
ATOM 700 O O . SER A 1 86 ? 12.089 -7.103 -18.312 1.00 85.44 86 SER A O 1
ATOM 702 N N . PHE A 1 87 ? 12.389 -6.073 -20.299 1.00 89.75 87 PHE A N 1
ATOM 703 C CA . PHE A 1 87 ? 12.272 -4.686 -19.859 1.00 89.75 87 PHE A CA 1
ATOM 704 C C . PHE A 1 87 ? 10.957 -4.077 -20.351 1.00 89.75 87 PHE A C 1
ATOM 706 O O . PHE A 1 87 ? 10.348 -4.566 -21.306 1.00 89.75 87 PHE A O 1
ATOM 713 N N . LEU A 1 88 ? 10.546 -2.977 -19.731 1.00 90.12 88 LEU A N 1
ATOM 714 C CA . LEU A 1 88 ? 9.434 -2.145 -20.169 1.00 90.12 88 LEU A CA 1
ATOM 715 C C . LEU A 1 88 ? 9.948 -0.816 -20.727 1.00 90.12 88 LEU A C 1
ATOM 717 O O . LEU A 1 88 ? 10.903 -0.242 -20.204 1.00 90.12 88 LEU A O 1
ATOM 721 N N . VAL A 1 89 ? 9.286 -0.311 -21.768 1.00 90.12 89 VAL A N 1
ATOM 722 C CA . VAL A 1 89 ? 9.612 0.957 -22.441 1.00 90.12 89 VAL A CA 1
ATOM 723 C C . VAL A 1 89 ? 8.338 1.808 -22.567 1.00 90.12 89 VAL A C 1
ATOM 725 O O . VAL A 1 89 ? 7.742 1.873 -23.641 1.00 90.12 89 VAL A O 1
ATOM 728 N N . PRO A 1 90 ? 7.866 2.473 -21.491 1.00 87.31 90 PRO A N 1
ATOM 729 C CA . PRO A 1 90 ? 6.571 3.166 -21.498 1.00 87.31 90 PRO A CA 1
ATOM 730 C C . PRO A 1 90 ? 6.414 4.232 -22.594 1.00 87.31 90 PRO A C 1
ATOM 732 O O . PRO A 1 90 ? 5.308 4.468 -23.071 1.00 87.31 90 PRO A O 1
ATOM 735 N N . CYS A 1 91 ? 7.511 4.867 -23.018 1.00 85.50 91 CYS A N 1
ATOM 736 C CA . CYS A 1 91 ? 7.500 5.981 -23.970 1.00 85.50 91 CYS A CA 1
ATOM 737 C C . CYS A 1 91 ? 7.239 5.601 -25.437 1.00 85.50 91 CYS A C 1
ATOM 739 O O . CYS A 1 91 ? 6.992 6.497 -26.243 1.00 85.50 91 CYS A O 1
ATOM 741 N N . ILE A 1 92 ? 7.290 4.313 -25.798 1.00 87.00 92 ILE A N 1
ATOM 742 C CA . ILE A 1 92 ? 7.056 3.844 -27.177 1.00 87.00 92 ILE A CA 1
ATOM 743 C C . ILE A 1 92 ? 5.638 3.290 -27.394 1.00 87.00 92 ILE A C 1
ATOM 745 O O . ILE A 1 92 ? 5.231 3.073 -28.537 1.00 87.00 92 ILE A O 1
ATOM 749 N N . VAL A 1 93 ? 4.881 3.057 -26.316 1.00 89.00 93 VAL A N 1
ATOM 750 C CA . VAL A 1 93 ? 3.544 2.458 -26.387 1.00 89.00 93 VAL A CA 1
ATOM 751 C C . VAL A 1 93 ? 2.570 3.439 -27.022 1.00 89.00 93 VAL A C 1
ATOM 753 O O . VAL A 1 93 ? 2.387 4.540 -26.513 1.00 89.00 93 VAL A O 1
ATOM 756 N N . LYS A 1 94 ? 1.931 3.044 -28.126 1.00 86.00 94 LYS A N 1
ATOM 757 C CA . LYS A 1 94 ? 0.996 3.899 -28.889 1.00 86.00 94 LYS A CA 1
ATOM 758 C C . LYS A 1 94 ? -0.477 3.607 -28.612 1.00 86.00 94 LYS A C 1
ATOM 760 O O . LYS A 1 94 ? -1.343 4.379 -29.017 1.00 86.00 94 LYS A O 1
ATOM 765 N N . GLU A 1 95 ? -0.777 2.492 -27.955 1.00 86.50 95 GLU A N 1
ATOM 766 C CA . GLU A 1 95 ? -2.154 2.072 -27.714 1.00 86.50 95 GLU A CA 1
ATOM 767 C C . GLU A 1 95 ? -2.787 2.846 -26.553 1.00 86.50 95 GLU A C 1
ATOM 769 O O . GLU A 1 95 ? -2.205 2.981 -25.481 1.00 86.50 95 GLU A O 1
ATOM 774 N N . ASN A 1 96 ? -3.999 3.356 -26.762 1.00 86.38 96 ASN A N 1
ATOM 775 C CA . ASN A 1 96 ? -4.764 4.070 -25.742 1.00 86.38 96 ASN A CA 1
ATOM 776 C C . ASN A 1 96 ? -5.492 3.088 -24.810 1.00 86.38 96 ASN A C 1
ATOM 778 O O . ASN A 1 96 ? -5.967 2.061 -25.285 1.00 86.38 96 ASN A O 1
ATOM 782 N N . ILE A 1 97 ? -5.706 3.452 -23.532 1.00 83.00 97 ILE A N 1
ATOM 783 C CA . ILE A 1 97 ? -6.527 2.637 -22.607 1.00 83.00 97 ILE A CA 1
ATOM 784 C C . ILE A 1 97 ? -7.889 2.307 -23.256 1.00 83.00 97 ILE A C 1
ATOM 786 O O . ILE A 1 97 ? -8.638 3.254 -23.557 1.00 83.00 97 ILE A O 1
ATOM 790 N N . PRO A 1 98 ? -8.251 1.012 -23.394 1.00 80.81 98 PRO A N 1
ATOM 791 C CA . PRO A 1 98 ? -9.540 0.563 -23.912 1.00 80.81 98 PRO A CA 1
ATOM 792 C C . PRO A 1 98 ? -10.728 1.131 -23.132 1.00 80.81 98 PRO A C 1
ATOM 794 O O . PRO A 1 98 ? -10.690 1.237 -21.905 1.00 80.81 98 PRO A O 1
ATOM 797 N N . GLN A 1 99 ? -11.847 1.411 -23.812 1.00 74.12 99 GLN A N 1
ATOM 798 C CA . GLN A 1 99 ? -13.052 1.904 -23.127 1.00 74.12 99 GLN A CA 1
ATOM 799 C C . GLN A 1 99 ? -13.535 0.969 -22.003 1.00 74.12 99 GLN A C 1
ATOM 801 O O . GLN A 1 99 ? -14.067 1.482 -21.023 1.00 74.12 99 GLN A O 1
ATOM 806 N N . LYS A 1 100 ? -13.328 -0.360 -22.109 1.00 73.69 100 LYS A N 1
ATOM 807 C CA . LYS A 1 100 ? -13.668 -1.315 -21.035 1.00 73.69 100 LYS A CA 1
ATOM 808 C C . LYS A 1 100 ? -12.998 -0.934 -19.709 1.00 73.69 100 LYS A C 1
ATOM 810 O O . LYS A 1 100 ? -13.687 -0.730 -18.719 1.00 73.69 100 LYS A O 1
ATOM 815 N N . MET A 1 101 ? -11.687 -0.706 -19.725 1.00 67.12 101 MET A N 1
ATOM 816 C CA . MET A 1 101 ? -10.903 -0.383 -18.529 1.00 67.12 101 MET A CA 1
ATOM 817 C C . MET A 1 101 ? -11.216 1.011 -17.976 1.00 67.12 101 MET A C 1
ATOM 819 O O . MET A 1 101 ? -11.296 1.174 -16.764 1.00 67.12 101 MET A O 1
ATOM 823 N N . ARG A 1 102 ? -11.500 2.004 -18.837 1.00 67.81 102 ARG A N 1
ATOM 824 C CA . ARG A 1 102 ? -11.940 3.340 -18.375 1.00 67.81 102 ARG A CA 1
ATOM 825 C C . ARG A 1 102 ? -13.274 3.303 -17.620 1.00 67.81 102 ARG A C 1
ATOM 827 O O . ARG A 1 102 ? -13.512 4.165 -16.783 1.00 67.81 102 ARG A O 1
ATOM 834 N N . ARG A 1 103 ? -14.149 2.333 -17.919 1.00 62.94 103 ARG A N 1
ATOM 835 C CA . ARG A 1 103 ? -15.467 2.173 -17.273 1.00 62.94 103 ARG A CA 1
ATOM 836 C C . ARG A 1 103 ? -15.408 1.461 -15.918 1.00 62.94 103 ARG A C 1
ATOM 838 O O . ARG A 1 103 ? -16.402 1.505 -15.204 1.00 62.94 103 ARG A O 1
ATOM 845 N N . ASN A 1 104 ? -14.272 0.864 -15.542 1.00 70.00 104 ASN A N 1
ATOM 846 C CA . ASN A 1 104 ? -14.088 0.288 -14.204 1.00 70.00 104 ASN A CA 1
ATOM 847 C C . ASN A 1 104 ? -14.012 1.373 -13.110 1.00 70.00 104 ASN A C 1
ATOM 849 O O . ASN A 1 104 ? -14.261 1.081 -11.944 1.00 70.00 104 ASN A O 1
ATOM 853 N N . ALA A 1 105 ? -13.701 2.622 -13.479 1.00 76.19 105 ALA A N 1
ATOM 854 C CA . ALA A 1 105 ? -13.716 3.761 -12.571 1.00 76.19 105 ALA A CA 1
ATOM 855 C C . ALA A 1 105 ? -15.144 4.316 -12.394 1.00 76.19 105 ALA A C 1
ATOM 857 O O . ALA A 1 105 ? -15.614 5.126 -13.199 1.00 76.19 105 ALA A O 1
ATOM 858 N N . THR A 1 106 ? -15.837 3.882 -11.340 1.00 82.62 106 THR A N 1
ATOM 859 C CA . THR A 1 106 ? -17.210 4.298 -11.005 1.00 82.62 106 THR A CA 1
ATOM 860 C C . THR A 1 106 ? -17.270 5.086 -9.690 1.00 82.62 106 THR A C 1
ATOM 862 O O . THR A 1 106 ? -16.382 4.976 -8.843 1.00 82.62 106 THR A O 1
ATOM 865 N N . ASP A 1 107 ? -18.322 5.898 -9.507 1.00 81.62 107 ASP A N 1
ATOM 866 C CA . ASP A 1 107 ? -18.513 6.744 -8.309 1.00 81.62 107 ASP A CA 1
ATOM 867 C C . ASP A 1 107 ? -18.424 5.920 -7.015 1.00 81.62 107 ASP A C 1
ATOM 869 O O . ASP A 1 107 ? -17.759 6.304 -6.061 1.00 81.62 107 ASP A O 1
ATOM 873 N N . ASP A 1 108 ? -19.038 4.738 -6.999 1.00 81.19 108 ASP A N 1
ATOM 874 C CA . ASP A 1 108 ? -19.120 3.836 -5.853 1.00 81.19 108 ASP A CA 1
ATOM 875 C C . ASP A 1 108 ? -17.808 3.104 -5.520 1.00 81.19 108 ASP A C 1
ATOM 877 O O . ASP A 1 108 ? -17.691 2.582 -4.407 1.00 81.19 108 ASP A O 1
ATOM 881 N N . LYS A 1 109 ? -16.818 3.086 -6.429 1.00 86.12 109 LYS A N 1
ATOM 882 C CA . LYS A 1 109 ? -15.596 2.254 -6.336 1.00 86.12 109 LYS A CA 1
ATOM 883 C C . LYS A 1 109 ? -14.276 3.010 -6.344 1.00 86.12 109 LYS A C 1
ATOM 885 O O . LYS A 1 109 ? -13.271 2.453 -5.906 1.00 86.12 109 LYS A O 1
ATOM 890 N N . THR A 1 110 ? -14.261 4.256 -6.810 1.00 89.69 110 THR A N 1
ATOM 891 C CA . THR A 1 110 ? -13.021 4.994 -7.074 1.00 89.69 110 THR A CA 1
ATOM 892 C C . THR A 1 110 ? -12.792 6.170 -6.126 1.00 89.69 110 THR A C 1
ATOM 894 O O . THR A 1 110 ? -13.639 7.052 -5.995 1.00 89.69 110 THR A O 1
ATOM 897 N N . LEU A 1 111 ? -11.587 6.244 -5.554 1.00 89.75 111 LEU A N 1
ATOM 898 C CA . LEU A 1 111 ? -11.007 7.486 -5.040 1.00 89.75 111 LEU A CA 1
ATOM 899 C C . LEU A 1 111 ? -10.153 8.145 -6.133 1.00 89.75 111 LEU A C 1
ATOM 901 O O . LEU A 1 111 ? -9.370 7.469 -6.799 1.00 89.75 111 LEU A O 1
ATOM 905 N N . CYS A 1 112 ? -10.265 9.467 -6.303 1.00 92.25 112 CYS A N 1
ATOM 906 C CA . CYS A 1 112 ? -9.534 10.226 -7.325 1.00 92.25 112 CYS A CA 1
ATOM 907 C C . CYS A 1 112 ? -8.630 11.296 -6.701 1.00 92.25 112 CYS A C 1
ATOM 909 O O . CYS A 1 112 ? -9.077 12.086 -5.867 1.00 92.25 112 CYS A O 1
ATOM 911 N N . ILE A 1 113 ? -7.383 11.356 -7.166 1.00 93.25 113 ILE A N 1
ATOM 912 C CA . ILE A 1 113 ? -6.448 12.460 -6.935 1.00 93.25 113 ILE A CA 1
ATOM 913 C C . ILE A 1 113 ? -5.890 12.931 -8.282 1.00 93.25 113 ILE A C 1
ATOM 915 O O . ILE A 1 113 ? -5.718 12.138 -9.212 1.00 93.25 113 ILE A O 1
ATOM 919 N N . ALA A 1 114 ? -5.623 14.227 -8.404 1.00 93.06 114 ALA A N 1
ATOM 920 C CA . ALA A 1 114 ? -4.960 14.808 -9.559 1.00 93.06 114 ALA A CA 1
ATOM 921 C C . ALA A 1 114 ? -3.833 15.753 -9.128 1.00 93.06 114 ALA A C 1
ATOM 923 O O . ALA A 1 114 ? -3.980 16.554 -8.205 1.00 93.06 114 ALA A O 1
ATOM 924 N N . TYR A 1 115 ? -2.715 15.673 -9.842 1.00 91.31 115 TYR A N 1
ATOM 925 C CA . TYR A 1 115 ? -1.618 16.628 -9.775 1.00 91.31 115 TYR A CA 1
ATOM 926 C C . TYR A 1 115 ? -1.774 17.600 -10.939 1.00 91.31 115 TYR A C 1
ATOM 928 O O . TYR A 1 115 ? -1.547 17.238 -12.097 1.00 91.31 115 TYR A O 1
ATOM 936 N N . HIS A 1 116 ? -2.197 18.821 -10.634 1.00 90.69 116 HIS A N 1
ATOM 937 C CA . HIS A 1 116 ? -2.382 19.891 -11.603 1.00 90.69 116 HIS A CA 1
ATOM 938 C C . HIS A 1 116 ? -1.080 20.688 -11.715 1.00 90.69 116 HIS A C 1
ATOM 940 O O . HIS A 1 116 ? -0.705 21.432 -10.808 1.00 90.69 116 HIS A O 1
ATOM 946 N N . LEU A 1 117 ? -0.354 20.482 -12.811 1.00 86.19 117 LEU A N 1
ATOM 947 C CA . LEU A 1 117 ? 0.934 21.121 -13.069 1.00 86.19 117 LEU A CA 1
ATOM 948 C C . LEU A 1 117 ? 0.714 22.606 -13.388 1.00 86.19 117 LEU A C 1
ATOM 950 O O . LEU A 1 117 ? -0.092 22.940 -14.252 1.00 86.19 117 LEU A O 1
ATOM 954 N N . LYS A 1 118 ? 1.440 23.498 -12.702 1.00 78.31 118 LYS A N 1
ATOM 955 C CA . LYS A 1 118 ? 1.300 24.962 -12.855 1.00 78.31 118 LYS A CA 1
ATOM 956 C C . LYS A 1 118 ? 2.052 25.521 -14.073 1.00 78.31 118 LYS A C 1
ATOM 958 O O . LYS A 1 118 ? 1.900 26.693 -14.408 1.00 78.31 118 LYS A O 1
ATOM 963 N N . GLU A 1 119 ? 2.885 24.707 -14.720 1.00 69.62 119 GLU A N 1
ATOM 964 C CA . GLU A 1 119 ? 3.644 25.082 -15.917 1.00 69.62 119 GLU A CA 1
ATOM 965 C C . GLU A 1 119 ? 2.805 24.866 -17.188 1.00 69.62 119 GLU A C 1
ATOM 967 O O . GLU A 1 119 ? 2.098 23.869 -17.331 1.00 69.62 119 GLU A O 1
ATOM 972 N N . THR A 1 120 ? 2.887 25.800 -18.141 1.00 56.06 120 THR A N 1
ATOM 973 C CA . THR A 1 120 ? 2.030 25.806 -19.341 1.00 56.06 120 THR A CA 1
ATOM 974 C C . THR A 1 120 ? 2.284 24.636 -20.292 1.00 56.06 120 THR A C 1
ATOM 976 O O . THR A 1 120 ? 1.369 24.238 -21.016 1.00 56.06 120 THR A O 1
ATOM 979 N N . VAL A 1 121 ? 3.494 24.068 -20.283 1.00 60.94 121 VAL A N 1
ATOM 980 C CA . VAL A 1 121 ? 3.906 22.945 -21.134 1.00 60.94 121 VAL A CA 1
ATOM 981 C C . VAL A 1 121 ? 4.414 21.804 -20.260 1.00 60.94 121 VAL A C 1
ATOM 983 O O . VAL A 1 121 ? 5.481 21.898 -19.660 1.00 60.94 121 VAL A O 1
ATOM 986 N N . VAL A 1 122 ? 3.672 20.699 -20.233 1.00 63.75 122 VAL A N 1
ATOM 987 C CA . VAL A 1 122 ? 4.103 19.462 -19.573 1.00 63.75 122 VAL A CA 1
ATOM 988 C C . VAL A 1 122 ? 5.115 18.740 -20.468 1.00 63.75 122 VAL A C 1
ATOM 990 O O . VAL A 1 122 ? 4.774 18.426 -21.612 1.00 63.75 122 VAL A O 1
ATOM 993 N N . PRO A 1 123 ? 6.335 18.416 -19.996 1.00 70.19 123 PRO A N 1
ATOM 994 C CA . PRO A 1 123 ? 7.253 17.581 -20.762 1.00 70.19 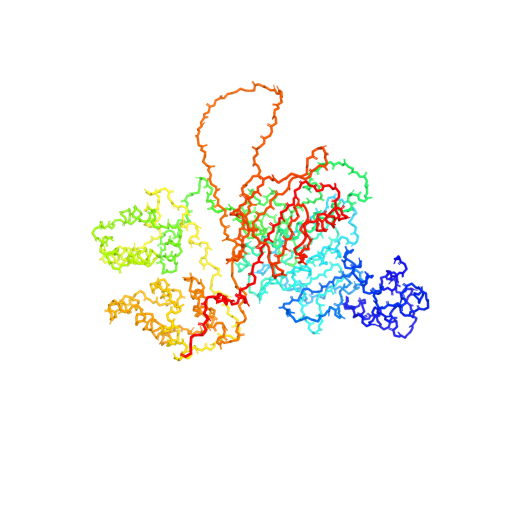123 PRO A CA 1
ATOM 995 C C . PRO A 1 123 ? 6.610 16.216 -21.032 1.00 70.19 123 PRO A C 1
ATOM 997 O O . PRO A 1 123 ? 6.221 15.526 -20.093 1.00 70.19 123 PRO A O 1
ATOM 1000 N N . SER A 1 124 ? 6.530 15.782 -22.292 1.00 68.69 124 SER A N 1
ATOM 1001 C CA . SER A 1 124 ? 5.915 14.490 -22.652 1.00 68.69 124 SER A CA 1
ATOM 1002 C C . SER A 1 124 ? 6.530 13.315 -21.877 1.00 68.69 124 SER A C 1
ATOM 1004 O O . SER A 1 124 ? 5.815 12.439 -21.391 1.00 68.69 124 SER A O 1
ATOM 1006 N N . ALA A 1 125 ? 7.849 13.360 -21.670 1.00 79.44 125 ALA A N 1
ATOM 1007 C CA . ALA A 1 125 ? 8.624 12.408 -20.880 1.00 79.44 125 ALA A CA 1
ATOM 1008 C C . ALA A 1 125 ? 8.283 12.369 -19.373 1.00 79.44 125 ALA A C 1
ATOM 1010 O O . ALA A 1 125 ? 8.557 11.353 -18.738 1.00 79.44 125 ALA A O 1
ATOM 1011 N N . LEU A 1 126 ? 7.652 13.405 -18.800 1.00 82.44 126 LEU A N 1
ATOM 1012 C CA . LEU A 1 126 ? 7.227 13.422 -17.391 1.00 82.44 126 LEU A CA 1
ATOM 1013 C C . LEU A 1 126 ? 6.244 12.282 -17.095 1.00 82.44 126 LEU A C 1
ATOM 1015 O O . LEU A 1 126 ? 6.399 11.577 -16.101 1.00 82.44 126 LEU A O 1
ATOM 1019 N N . SER A 1 127 ? 5.271 12.085 -17.992 1.00 81.25 127 SER A N 1
ATOM 1020 C CA . SER A 1 127 ? 4.256 11.031 -17.882 1.00 81.25 127 SER A CA 1
ATOM 1021 C C . SER A 1 127 ? 4.894 9.639 -17.822 1.00 81.25 127 SER A C 1
ATOM 1023 O O . SER A 1 127 ? 4.653 8.878 -16.889 1.00 81.25 127 SER A O 1
ATOM 1025 N N . PHE A 1 128 ? 5.783 9.344 -18.772 1.00 86.75 128 PHE A N 1
ATOM 1026 C CA . PHE A 1 128 ? 6.466 8.059 -18.886 1.00 86.75 128 PHE A CA 1
ATOM 1027 C C . PHE A 1 128 ? 7.450 7.806 -17.739 1.00 86.75 128 PHE A C 1
ATOM 1029 O O . PHE A 1 128 ? 7.518 6.680 -17.256 1.00 86.75 128 PHE A O 1
ATOM 1036 N N . LYS A 1 129 ? 8.160 8.838 -17.256 1.00 87.56 129 LYS A N 1
ATOM 1037 C CA . LYS A 1 129 ? 9.034 8.721 -16.077 1.00 87.56 129 LYS A CA 1
ATOM 1038 C C . LYS A 1 129 ? 8.250 8.448 -14.795 1.00 87.56 129 LYS A C 1
ATOM 1040 O O . LYS A 1 129 ? 8.671 7.606 -14.010 1.00 87.56 129 LYS A O 1
ATOM 1045 N N . LEU A 1 130 ? 7.105 9.105 -14.588 1.00 88.75 130 LEU A N 1
ATOM 1046 C CA . LEU A 1 130 ? 6.266 8.832 -13.418 1.00 88.75 130 LEU A CA 1
ATOM 1047 C C . LEU A 1 130 ? 5.644 7.431 -13.485 1.00 88.75 130 LEU A C 1
ATOM 1049 O O . LEU A 1 130 ? 5.638 6.726 -12.482 1.00 88.75 130 LEU A O 1
ATOM 1053 N N . ILE A 1 131 ? 5.172 7.009 -14.663 1.00 89.38 131 ILE A N 1
ATOM 1054 C CA . ILE A 1 131 ? 4.679 5.643 -14.890 1.00 89.38 131 ILE A CA 1
ATOM 1055 C C . ILE A 1 131 ? 5.790 4.621 -14.621 1.00 89.38 131 ILE A C 1
ATOM 1057 O O . ILE A 1 131 ? 5.556 3.659 -13.899 1.00 89.38 131 ILE A O 1
ATOM 1061 N N . GLY A 1 132 ? 7.010 4.851 -15.116 1.00 88.25 132 GLY A N 1
ATOM 1062 C CA . GLY A 1 132 ? 8.165 4.001 -14.824 1.00 88.25 132 GLY A CA 1
ATOM 1063 C C . GLY A 1 132 ? 8.462 3.902 -13.326 1.00 88.25 132 GLY A C 1
ATOM 1064 O O . GLY A 1 132 ? 8.552 2.801 -12.791 1.00 88.25 132 GLY A O 1
ATOM 1065 N N . ALA A 1 133 ? 8.512 5.040 -12.628 1.00 87.25 133 ALA A N 1
ATOM 1066 C CA . ALA A 1 133 ? 8.703 5.080 -11.179 1.00 87.25 133 ALA A CA 1
ATOM 1067 C C . ALA A 1 133 ? 7.585 4.354 -10.406 1.00 87.25 133 ALA A C 1
ATOM 1069 O O . ALA A 1 133 ? 7.865 3.701 -9.404 1.00 87.25 133 ALA A O 1
ATOM 1070 N N . ALA A 1 134 ? 6.334 4.431 -10.872 1.00 88.94 134 ALA A N 1
ATOM 1071 C CA . ALA A 1 134 ? 5.210 3.711 -10.280 1.00 88.94 134 ALA A CA 1
ATOM 1072 C C . ALA A 1 134 ? 5.305 2.191 -10.512 1.00 88.94 134 ALA A C 1
ATOM 1074 O O . ALA A 1 134 ? 5.093 1.429 -9.575 1.00 88.94 134 ALA A O 1
ATOM 1075 N N . ILE A 1 135 ? 5.702 1.739 -11.704 1.00 87.56 135 ILE A N 1
ATOM 1076 C CA . ILE A 1 135 ? 5.858 0.307 -12.034 1.00 87.56 135 ILE A CA 1
ATOM 1077 C C . ILE A 1 135 ? 6.986 -0.359 -11.222 1.00 87.56 135 ILE A C 1
ATOM 1079 O O . ILE A 1 135 ? 6.918 -1.548 -10.908 1.00 87.56 135 ILE A O 1
ATOM 1083 N N . SER A 1 136 ? 8.000 0.406 -10.812 1.00 80.25 136 SER A N 1
ATOM 1084 C CA . SER A 1 136 ? 9.020 -0.057 -9.860 1.00 80.25 136 SER A CA 1
ATOM 1085 C C . SER A 1 136 ? 8.478 -0.246 -8.430 1.00 80.25 136 SER A C 1
ATOM 1087 O O . SER A 1 136 ? 9.110 -0.917 -7.614 1.00 80.25 136 SER A O 1
ATOM 1089 N N . ILE A 1 137 ? 7.312 0.326 -8.100 1.00 81.56 137 ILE A N 1
ATOM 1090 C CA . ILE A 1 137 ? 6.668 0.255 -6.775 1.00 81.56 137 ILE A CA 1
ATOM 1091 C C . ILE A 1 137 ? 5.473 -0.712 -6.775 1.00 81.56 137 ILE A C 1
ATOM 1093 O O . ILE A 1 137 ? 5.298 -1.440 -5.793 1.00 81.56 137 ILE A O 1
ATOM 1097 N N . TRP A 1 138 ? 4.701 -0.787 -7.859 1.00 86.81 138 TRP A N 1
ATOM 1098 C CA . TRP A 1 138 ? 3.521 -1.645 -7.997 1.00 86.81 138 TRP A CA 1
ATOM 1099 C C . TRP A 1 138 ? 3.603 -2.510 -9.265 1.00 86.81 138 TRP A C 1
ATOM 1101 O O . TRP A 1 138 ? 4.000 -2.007 -10.316 1.00 86.81 138 TRP A O 1
ATOM 1111 N N . PRO A 1 139 ? 3.227 -3.801 -9.204 1.00 86.88 139 PRO A N 1
ATOM 1112 C CA . PRO A 1 139 ? 3.180 -4.657 -10.388 1.00 86.88 139 PRO A CA 1
ATOM 1113 C C . PRO A 1 139 ? 2.197 -4.099 -11.422 1.00 86.88 139 PRO A C 1
ATOM 1115 O O . PRO A 1 139 ? 1.104 -3.662 -11.068 1.00 86.88 139 PRO A O 1
ATOM 1118 N N . LEU A 1 140 ? 2.546 -4.164 -12.709 1.00 87.88 140 LEU A N 1
ATOM 1119 C CA . LEU A 1 140 ? 1.559 -3.957 -13.770 1.00 87.88 140 LEU A CA 1
ATOM 1120 C C . LEU A 1 140 ? 0.525 -5.080 -13.739 1.00 87.88 140 LEU A C 1
ATOM 1122 O O . LEU A 1 140 ? 0.893 -6.257 -13.763 1.00 87.88 140 LEU A O 1
ATOM 1126 N N . LYS A 1 141 ? -0.754 -4.702 -13.791 1.00 88.00 141 LYS A N 1
ATOM 1127 C CA . LYS A 1 141 ? -1.852 -5.649 -13.963 1.00 88.00 141 LYS A CA 1
ATOM 1128 C C . LYS A 1 141 ? -1.684 -6.390 -15.289 1.00 88.00 141 LYS A C 1
ATOM 1130 O O . LYS A 1 141 ? -1.313 -5.786 -16.300 1.00 88.00 141 LYS A O 1
ATOM 1135 N N . VAL A 1 142 ? -1.988 -7.686 -15.295 1.00 85.88 142 VAL A N 1
ATOM 1136 C CA . VAL A 1 142 ? -2.016 -8.517 -16.507 1.00 85.88 142 VAL A CA 1
ATOM 1137 C C . VAL A 1 142 ? -3.462 -8.874 -16.838 1.00 85.88 142 VAL A C 1
ATOM 1139 O O . VAL A 1 142 ? -4.155 -9.485 -16.030 1.00 85.88 142 VAL A O 1
ATOM 1142 N N . GLU A 1 143 ? -3.917 -8.516 -18.036 1.00 83.00 143 GLU A N 1
ATOM 1143 C CA . GLU A 1 143 ? -5.240 -8.865 -18.565 1.00 83.00 143 GLU A CA 1
ATOM 1144 C C . GLU A 1 143 ? -5.060 -9.443 -19.974 1.00 83.00 143 GLU A C 1
ATOM 1146 O O . GLU A 1 143 ? -4.223 -8.959 -20.734 1.00 83.00 143 GLU A O 1
ATOM 1151 N N . ASP A 1 144 ? -5.782 -10.515 -20.316 1.00 82.12 144 ASP A N 1
ATOM 1152 C CA . ASP A 1 144 ? -5.675 -11.191 -21.621 1.00 82.12 144 ASP A CA 1
ATOM 1153 C C . ASP A 1 144 ? -4.208 -11.552 -22.007 1.00 82.12 144 ASP A C 1
ATOM 1155 O O . ASP A 1 144 ? -3.776 -11.392 -23.147 1.00 82.12 144 ASP A O 1
ATOM 1159 N N . SER A 1 145 ? -3.417 -12.009 -21.020 1.00 77.00 145 SER A N 1
ATOM 1160 C CA . SER A 1 145 ? -1.968 -12.307 -21.114 1.00 77.00 145 SER A CA 1
ATOM 1161 C C . SER A 1 145 ? -1.054 -11.124 -21.484 1.00 77.00 145 SER A C 1
ATOM 1163 O O . SER A 1 145 ? 0.112 -11.329 -21.826 1.00 77.00 145 SER A O 1
ATOM 1165 N N . ARG A 1 146 ? -1.536 -9.883 -21.362 1.00 81.88 146 ARG A N 1
ATOM 1166 C CA . ARG A 1 146 ? -0.798 -8.652 -21.670 1.00 81.88 146 ARG A CA 1
ATOM 1167 C C . ARG A 1 146 ? -0.701 -7.735 -20.448 1.00 81.88 146 ARG A C 1
ATOM 1169 O O . ARG A 1 146 ? -1.658 -7.591 -19.694 1.00 81.88 146 ARG A O 1
ATOM 1176 N N . PHE A 1 147 ? 0.440 -7.067 -20.276 1.00 88.06 147 PHE A N 1
ATOM 1177 C CA . PHE A 1 147 ? 0.574 -5.991 -19.291 1.00 88.06 147 PHE A CA 1
ATOM 1178 C C . PHE A 1 147 ? -0.290 -4.780 -19.663 1.00 88.06 147 PHE A C 1
ATOM 1180 O O . PHE A 1 147 ? -0.234 -4.293 -20.793 1.00 88.06 147 PHE A O 1
ATOM 1187 N N . CYS A 1 148 ? -1.026 -4.241 -18.694 1.00 90.69 148 CYS A N 1
ATOM 1188 C CA . CYS A 1 148 ? -1.882 -3.065 -18.843 1.00 90.69 148 CYS A CA 1
ATOM 1189 C C . CYS A 1 148 ? -1.086 -1.743 -18.862 1.00 90.69 148 CYS A C 1
ATOM 1191 O O . CYS A 1 148 ? -1.305 -0.848 -18.041 1.00 90.69 148 CYS A O 1
ATOM 1193 N N . LEU A 1 149 ? -0.161 -1.631 -19.816 1.00 91.44 149 LEU A N 1
ATOM 1194 C CA . LEU A 1 149 ? 0.646 -0.451 -20.116 1.00 91.44 149 LEU A CA 1
ATOM 1195 C C . LEU A 1 149 ? 0.171 0.175 -21.435 1.00 91.44 149 LEU A C 1
ATOM 1197 O O . LEU A 1 149 ? 0.015 -0.520 -22.438 1.00 91.44 149 LEU A O 1
ATOM 1201 N N . TYR A 1 150 ? -0.052 1.487 -21.425 1.00 91.62 150 TYR A N 1
ATOM 1202 C CA . TYR A 1 150 ? -0.701 2.238 -22.500 1.00 91.62 150 TYR A CA 1
ATOM 1203 C C . TYR A 1 150 ? -0.009 3.591 -22.726 1.00 91.62 150 TYR A C 1
ATOM 1205 O O . TYR A 1 150 ? 0.780 4.061 -21.903 1.00 91.62 150 TYR A O 1
ATOM 1213 N N . PHE A 1 151 ? -0.324 4.262 -23.836 1.00 89.69 151 PHE A N 1
ATOM 1214 C CA . PHE A 1 151 ? 0.165 5.611 -24.106 1.00 89.69 151 PHE A CA 1
ATOM 1215 C C . PHE A 1 151 ? -0.246 6.565 -22.974 1.00 89.69 151 PHE A C 1
ATOM 1217 O O . PHE A 1 151 ? -1.433 6.783 -22.727 1.00 89.69 151 PHE A O 1
ATOM 1224 N N . GLN A 1 152 ? 0.758 7.112 -22.282 1.00 89.00 152 GLN A N 1
ATOM 1225 C CA . GLN A 1 152 ? 0.621 8.001 -21.121 1.00 89.00 152 GLN A CA 1
ATOM 1226 C C . GLN A 1 152 ? -0.233 7.443 -19.969 1.00 89.00 152 GLN A C 1
ATOM 1228 O O . GLN A 1 152 ? -0.760 8.221 -19.167 1.00 89.00 152 GLN A O 1
ATOM 1233 N N . ALA A 1 153 ? -0.363 6.114 -19.855 1.00 91.62 153 ALA A N 1
ATOM 1234 C CA . ALA A 1 153 ? -1.135 5.505 -18.781 1.00 91.62 153 ALA A CA 1
ATOM 1235 C C . ALA A 1 153 ? -0.707 4.072 -18.416 1.00 91.62 153 ALA A C 1
ATOM 1237 O O . ALA A 1 153 ? -0.170 3.335 -19.239 1.00 91.62 153 ALA A O 1
ATOM 1238 N N . ALA A 1 154 ? -0.987 3.659 -17.182 1.00 92.56 154 ALA A N 1
ATOM 1239 C CA . ALA A 1 154 ? -0.729 2.311 -16.685 1.00 92.56 154 ALA A CA 1
ATOM 1240 C C . ALA A 1 154 ? -1.768 1.892 -15.638 1.00 92.56 154 ALA A C 1
ATOM 1242 O O . ALA A 1 154 ? -2.258 2.725 -14.872 1.00 92.56 154 ALA A O 1
ATOM 1243 N N . ILE A 1 155 ? -2.065 0.593 -15.588 1.00 92.88 155 ILE A N 1
ATOM 1244 C CA . ILE A 1 155 ? -2.881 -0.035 -14.545 1.00 92.88 155 ILE A CA 1
ATOM 1245 C C . ILE A 1 155 ? -1.997 -1.014 -13.776 1.00 92.88 155 ILE A C 1
ATOM 1247 O O . ILE A 1 155 ? -1.345 -1.875 -14.368 1.00 92.88 155 ILE A O 1
ATOM 1251 N N . MET A 1 156 ? -1.980 -0.865 -12.458 1.00 92.50 156 MET A N 1
ATOM 1252 C CA . MET A 1 156 ? -1.167 -1.643 -11.530 1.00 92.50 156 MET A CA 1
ATOM 1253 C C . MET A 1 156 ? -2.038 -2.231 -10.424 1.00 92.50 156 MET A C 1
ATOM 1255 O O . MET A 1 156 ? -3.038 -1.625 -10.039 1.00 92.50 156 MET A O 1
ATOM 1259 N N . ASP A 1 157 ? -1.635 -3.369 -9.872 1.00 87.88 157 ASP A N 1
ATOM 1260 C CA . ASP A 1 157 ? -2.305 -3.948 -8.707 1.00 87.88 157 ASP A CA 1
ATOM 1261 C C . ASP A 1 157 ? -1.693 -3.329 -7.437 1.00 87.88 157 ASP A C 1
ATOM 1263 O O . ASP A 1 157 ? -0.515 -3.529 -7.130 1.00 87.88 157 ASP A O 1
ATOM 1267 N N . ALA A 1 158 ? -2.470 -2.519 -6.713 1.00 83.62 158 ALA A N 1
ATOM 1268 C CA . ALA A 1 158 ? -2.033 -1.888 -5.466 1.00 83.62 158 ALA A CA 1
ATOM 1269 C C . ALA A 1 158 ? -2.106 -2.877 -4.289 1.00 83.62 158 ALA A C 1
ATOM 1271 O O . ALA A 1 158 ? -1.223 -2.891 -3.432 1.00 83.62 158 ALA A O 1
ATOM 1272 N N . ASP A 1 159 ? -3.137 -3.727 -4.292 1.00 80.12 159 ASP A N 1
ATOM 1273 C CA . ASP A 1 159 ? -3.240 -4.976 -3.534 1.00 80.12 159 ASP A CA 1
ATOM 1274 C C . ASP A 1 159 ? -4.218 -5.945 -4.244 1.00 80.12 159 ASP A C 1
ATOM 1276 O O . ASP A 1 159 ? -4.643 -5.699 -5.370 1.00 80.12 159 ASP A O 1
ATOM 1280 N N . ASN A 1 160 ? -4.609 -7.043 -3.587 1.00 73.31 160 ASN A N 1
ATOM 1281 C CA . ASN A 1 160 ? -5.501 -8.076 -4.139 1.00 73.31 160 ASN A CA 1
ATOM 1282 C C . ASN A 1 160 ? -6.933 -7.607 -4.496 1.00 73.31 160 ASN A C 1
ATOM 1284 O O . ASN A 1 160 ? -7.711 -8.404 -5.022 1.00 73.31 160 ASN A O 1
ATOM 1288 N N . ARG A 1 161 ? -7.329 -6.384 -4.129 1.00 78.00 161 ARG A N 1
ATOM 1289 C CA . ARG A 1 161 ? -8.672 -5.810 -4.338 1.00 78.00 161 ARG A CA 1
ATOM 1290 C C . ARG A 1 161 ? -8.651 -4.384 -4.877 1.00 78.00 161 ARG A C 1
ATOM 1292 O O . ARG A 1 161 ? -9.705 -3.886 -5.270 1.00 78.00 161 ARG A O 1
ATOM 1299 N N . ASN A 1 162 ? -7.503 -3.716 -4.832 1.00 84.75 162 ASN A N 1
ATOM 1300 C CA . ASN A 1 162 ? -7.348 -2.316 -5.187 1.00 84.75 162 ASN A CA 1
ATOM 1301 C C . ASN A 1 162 ? -6.429 -2.172 -6.403 1.00 84.75 162 ASN A C 1
ATOM 1303 O O . ASN A 1 162 ? -5.256 -2.530 -6.348 1.00 84.75 162 ASN A O 1
ATOM 1307 N N . GLU A 1 163 ? -6.950 -1.602 -7.486 1.00 93.06 163 GLU A N 1
ATOM 1308 C CA . GLU A 1 163 ? -6.183 -1.249 -8.683 1.00 93.06 163 GLU A CA 1
ATOM 1309 C C . GLU A 1 163 ? -5.743 0.221 -8.606 1.00 93.06 163 GLU A C 1
ATOM 1311 O O . GLU A 1 163 ? -6.552 1.104 -8.307 1.00 93.06 163 GLU A O 1
ATOM 1316 N N . LEU A 1 164 ? -4.478 0.496 -8.926 1.00 93.75 164 LEU A N 1
ATOM 1317 C CA . LEU A 1 164 ? -3.949 1.839 -9.147 1.00 93.75 164 LEU A CA 1
ATOM 1318 C C . LEU A 1 164 ? -3.912 2.122 -10.651 1.00 93.75 164 LEU A C 1
ATOM 1320 O O . LEU A 1 164 ? -3.120 1.533 -11.387 1.00 93.75 164 LEU A O 1
ATOM 1324 N N . HIS A 1 165 ? -4.750 3.045 -11.115 1.00 93.38 165 HIS A N 1
ATOM 1325 C CA . HIS A 1 165 ? -4.716 3.530 -12.497 1.00 93.38 165 HIS A CA 1
ATOM 1326 C C . HIS A 1 165 ? -4.046 4.898 -12.504 1.00 93.38 165 HIS A C 1
ATOM 1328 O O . HIS A 1 165 ? -4.527 5.813 -11.838 1.00 93.38 165 HIS A O 1
ATOM 1334 N N . ILE A 1 166 ? -2.968 5.059 -13.268 1.00 92.50 166 ILE A N 1
ATOM 1335 C CA . ILE A 1 166 ? -2.336 6.360 -13.514 1.00 92.50 166 ILE A CA 1
ATOM 1336 C C . ILE A 1 166 ? -2.523 6.699 -14.983 1.00 92.50 166 ILE A C 1
ATOM 1338 O O . ILE A 1 166 ? -2.197 5.884 -15.844 1.00 92.50 166 ILE A O 1
ATOM 1342 N N . HIS A 1 167 ? -2.995 7.906 -15.287 1.00 89.69 167 HIS A N 1
ATOM 1343 C CA . HIS A 1 167 ? -3.013 8.416 -16.657 1.00 89.69 167 HIS A CA 1
ATOM 1344 C C . HIS A 1 167 ? -2.805 9.932 -16.688 1.00 89.69 167 HIS A C 1
ATOM 1346 O O . HIS A 1 167 ? -3.137 10.643 -15.738 1.00 89.69 167 HIS A O 1
ATOM 1352 N N . VAL A 1 168 ? -2.271 10.444 -17.794 1.00 85.75 168 VAL A N 1
ATOM 1353 C CA . VAL A 1 168 ? -2.056 11.886 -17.993 1.00 85.75 168 VAL A CA 1
ATOM 1354 C C . VAL A 1 168 ? -3.040 12.435 -19.021 1.00 85.75 168 VAL A C 1
ATOM 1356 O O . VAL A 1 168 ? -3.350 11.783 -20.015 1.00 85.75 168 VAL A O 1
ATOM 1359 N N . GLU A 1 169 ? -3.574 13.627 -18.763 1.00 84.25 169 GLU A N 1
ATOM 1360 C CA . GLU A 1 169 ? -4.510 14.319 -19.649 1.00 84.25 169 GLU A CA 1
ATOM 1361 C C . GLU A 1 169 ? -4.314 15.837 -19.514 1.00 84.25 169 GLU A C 1
ATOM 1363 O O . GLU A 1 169 ? -4.606 16.444 -18.479 1.00 84.25 169 GLU A O 1
ATOM 1368 N N . GLY A 1 170 ? -3.778 16.461 -20.567 1.00 83.88 170 GLY A N 1
ATOM 1369 C CA . GLY A 1 170 ? -3.424 17.882 -20.563 1.00 83.88 170 GLY A CA 1
ATOM 1370 C C . GLY A 1 170 ? -2.371 18.216 -19.500 1.00 83.88 170 GLY A C 1
ATOM 1371 O O . GLY A 1 170 ? -1.303 17.612 -19.463 1.00 83.88 170 GLY A O 1
ATOM 1372 N N . GLN A 1 171 ? -2.681 19.181 -18.631 1.00 84.94 171 GLN A N 1
ATOM 1373 C CA . GLN A 1 171 ? -1.824 19.614 -17.514 1.00 84.94 171 GLN A CA 1
ATOM 1374 C C . GLN A 1 171 ? -2.039 18.811 -16.217 1.00 84.94 171 GLN A C 1
ATOM 1376 O O . GLN A 1 171 ? -1.474 19.155 -15.178 1.00 84.94 171 GLN A O 1
ATOM 1381 N N . ARG A 1 172 ? -2.858 17.748 -16.248 1.00 88.69 172 ARG A N 1
ATOM 1382 C CA . ARG A 1 172 ? -3.175 16.930 -15.072 1.00 88.69 172 ARG A CA 1
ATOM 1383 C C . ARG A 1 172 ? -2.648 15.509 -15.202 1.00 88.69 172 ARG A C 1
ATOM 1385 O O . ARG A 1 172 ? -2.913 14.814 -16.182 1.00 88.69 172 ARG A O 1
ATOM 1392 N N . ILE A 1 173 ? -1.961 15.067 -14.157 1.00 90.31 173 ILE A N 1
ATOM 1393 C CA . ILE A 1 173 ? -1.659 13.658 -13.914 1.00 90.31 173 ILE A CA 1
ATOM 1394 C C . ILE A 1 173 ? -2.716 13.151 -12.940 1.00 90.31 173 ILE A C 1
ATOM 1396 O O . ILE A 1 173 ? -2.818 13.655 -11.824 1.00 90.31 173 ILE A O 1
ATOM 1400 N N . PHE A 1 174 ? -3.504 12.170 -13.355 1.00 91.12 174 PHE A N 1
ATOM 1401 C CA . PHE A 1 174 ? -4.529 11.546 -12.531 1.00 91.12 174 PHE A CA 1
ATOM 1402 C C . PHE A 1 174 ? -4.006 10.248 -11.930 1.00 91.12 174 PHE A C 1
ATOM 1404 O O . PHE A 1 174 ? -3.334 9.475 -12.614 1.00 91.12 174 PHE A O 1
ATOM 1411 N N . ALA A 1 175 ? -4.384 9.986 -10.681 1.00 93.12 175 ALA A N 1
ATOM 1412 C CA . ALA A 1 175 ? -4.323 8.657 -10.100 1.00 93.12 175 ALA A CA 1
ATOM 1413 C C . ALA A 1 175 ? -5.697 8.273 -9.532 1.00 93.12 175 ALA A C 1
ATOM 1415 O O . ALA A 1 175 ? -6.341 9.042 -8.808 1.00 93.12 175 ALA A O 1
ATOM 1416 N N . TYR A 1 176 ? -6.142 7.069 -9.872 1.00 93.38 176 TYR A N 1
ATOM 1417 C CA . TYR A 1 176 ? -7.324 6.436 -9.307 1.00 93.38 176 TYR A CA 1
ATOM 1418 C C . TYR A 1 176 ? -6.904 5.248 -8.469 1.00 93.38 176 TYR A C 1
ATOM 1420 O O . TYR A 1 176 ? -6.120 4.420 -8.927 1.00 93.38 176 TYR A O 1
ATOM 1428 N N . LEU A 1 177 ? -7.488 5.140 -7.283 1.00 92.31 177 LEU A N 1
ATOM 1429 C CA . LEU A 1 177 ? -7.465 3.918 -6.498 1.00 92.31 177 LEU A CA 1
ATOM 1430 C C . LEU A 1 177 ? -8.876 3.330 -6.574 1.00 92.31 177 LEU A C 1
ATOM 1432 O O . LEU A 1 177 ? -9.842 3.989 -6.181 1.00 92.31 177 LEU A O 1
ATOM 1436 N N . ILE A 1 178 ? -9.002 2.154 -7.187 1.00 91.75 178 ILE A N 1
ATOM 1437 C CA . ILE A 1 178 ? -10.283 1.532 -7.545 1.00 91.75 178 ILE A CA 1
ATOM 1438 C C . ILE A 1 178 ? -10.419 0.216 -6.793 1.00 91.75 178 ILE A C 1
ATOM 1440 O O . ILE A 1 178 ? -9.598 -0.676 -6.980 1.00 91.75 178 ILE A O 1
ATOM 1444 N N . ASN A 1 179 ? -11.461 0.080 -5.976 1.00 87.69 179 ASN A N 1
ATOM 1445 C CA . ASN A 1 179 ? -11.740 -1.159 -5.257 1.00 87.69 179 ASN A CA 1
ATOM 1446 C C . ASN A 1 179 ? -12.684 -2.083 -6.043 1.00 87.69 179 ASN A C 1
ATOM 1448 O O . ASN A 1 179 ? -13.637 -1.616 -6.668 1.00 87.69 179 ASN A O 1
ATOM 1452 N N . ASP A 1 180 ? -12.471 -3.396 -5.938 1.00 78.81 180 ASP A N 1
ATOM 1453 C CA . ASP A 1 180 ? -13.329 -4.446 -6.503 1.00 78.81 180 ASP A CA 1
ATOM 1454 C C . ASP A 1 180 ? -14.819 -4.280 -6.138 1.00 78.81 180 ASP A C 1
ATOM 1456 O O . ASP A 1 180 ? -15.704 -4.482 -6.980 1.00 78.81 180 ASP A O 1
ATOM 1460 N N . VAL A 1 181 ? -15.102 -3.864 -4.899 1.00 74.94 181 VAL A N 1
ATOM 1461 C CA . VAL A 1 181 ? -16.449 -3.759 -4.324 1.00 74.94 181 VAL A CA 1
ATOM 1462 C C . VAL A 1 181 ? -16.893 -2.310 -4.086 1.00 74.94 181 VAL A C 1
ATOM 1464 O O . VAL A 1 181 ? -17.963 -1.948 -4.568 1.00 74.94 181 VAL A O 1
ATOM 1467 N N . SER A 1 182 ? -16.141 -1.486 -3.343 1.00 76.81 182 SER A N 1
ATOM 1468 C CA . SER A 1 182 ? -16.513 -0.092 -3.036 1.00 76.81 182 SER A CA 1
ATOM 1469 C C . SER A 1 182 ? -15.350 0.784 -2.547 1.00 76.81 182 SER A C 1
ATOM 1471 O O . SER A 1 182 ? -14.513 0.334 -1.766 1.00 76.81 182 SER A O 1
ATOM 1473 N N . LYS A 1 183 ? -15.368 2.086 -2.882 1.00 77.62 183 LYS A N 1
ATOM 1474 C CA . LYS A 1 183 ? -14.393 3.092 -2.414 1.00 77.62 183 LYS A CA 1
ATOM 1475 C C . LYS A 1 183 ? -14.317 3.217 -0.891 1.00 77.62 183 LYS A C 1
ATOM 1477 O O . LYS A 1 183 ? -13.280 3.604 -0.365 1.00 77.62 183 LYS A O 1
ATOM 1482 N N . GLN A 1 184 ? -15.387 2.855 -0.177 1.00 75.00 184 GLN A N 1
ATOM 1483 C CA . GLN A 1 184 ? -15.410 2.850 1.290 1.00 75.00 184 GLN A CA 1
ATOM 1484 C C . GLN A 1 184 ? -14.504 1.770 1.906 1.00 75.00 184 GLN A C 1
ATOM 1486 O O . GLN A 1 184 ? -14.149 1.876 3.074 1.00 75.00 184 GLN A O 1
ATOM 1491 N N . LEU A 1 185 ? -14.122 0.744 1.136 1.00 68.81 185 LEU A N 1
ATOM 1492 C CA . LEU A 1 185 ? -13.216 -0.327 1.568 1.00 68.81 185 LEU A CA 1
ATOM 1493 C C . LEU A 1 185 ? -11.739 -0.017 1.272 1.00 68.81 185 LEU A C 1
ATOM 1495 O O . LEU A 1 185 ? -10.867 -0.820 1.605 1.00 68.81 185 LEU A O 1
ATOM 1499 N N . ILE A 1 186 ? -11.444 1.131 0.652 1.00 73.06 186 ILE A N 1
ATOM 1500 C CA . ILE A 1 186 ? -10.073 1.564 0.382 1.00 73.06 186 ILE A CA 1
ATOM 1501 C C . ILE A 1 186 ? -9.470 2.117 1.673 1.00 73.06 186 ILE A C 1
ATOM 1503 O O . ILE A 1 186 ? -9.918 3.142 2.192 1.00 73.06 186 ILE A O 1
ATOM 1507 N N . SER A 1 187 ? -8.427 1.451 2.173 1.00 73.44 187 SER A N 1
ATOM 1508 C CA . SER A 1 187 ? -7.712 1.890 3.373 1.00 73.44 187 SER A CA 1
ATOM 1509 C C . SER A 1 187 ? -7.122 3.301 3.188 1.00 73.44 187 SER A C 1
ATOM 1511 O O . SER A 1 187 ? -6.410 3.532 2.200 1.00 73.44 187 SER A O 1
ATOM 1513 N N . PRO A 1 188 ? -7.330 4.232 4.143 1.00 76.00 188 PRO A N 1
ATOM 1514 C CA . PRO A 1 188 ? -6.666 5.536 4.142 1.00 76.00 188 PRO A CA 1
ATOM 1515 C C . PRO A 1 188 ? -5.136 5.434 4.119 1.00 76.00 188 PRO A C 1
ATOM 1517 O O . PRO A 1 188 ? -4.482 6.291 3.527 1.00 76.00 188 PRO A O 1
ATOM 1520 N N . ASP A 1 189 ? -4.557 4.374 4.695 1.00 72.69 189 ASP A N 1
ATOM 1521 C CA . ASP A 1 189 ? -3.110 4.143 4.657 1.00 72.69 189 ASP A CA 1
ATOM 1522 C C . ASP A 1 189 ? -2.629 3.762 3.255 1.00 72.69 189 ASP A C 1
ATOM 1524 O O . ASP A 1 189 ? -1.580 4.244 2.825 1.00 72.69 189 ASP A O 1
ATOM 1528 N N . LEU A 1 190 ? -3.392 2.949 2.513 1.00 79.38 190 LEU A N 1
ATOM 1529 C CA . LEU A 1 190 ? -3.064 2.603 1.125 1.00 79.38 190 LEU A CA 1
ATOM 1530 C C . LEU A 1 190 ? -3.147 3.845 0.233 1.00 79.38 190 LEU A C 1
ATOM 1532 O O . LEU A 1 190 ? -2.206 4.131 -0.509 1.00 79.38 190 LEU A O 1
ATOM 1536 N N . ALA A 1 191 ? -4.238 4.609 0.349 1.00 83.94 191 ALA A N 1
ATOM 1537 C CA . ALA A 1 191 ? -4.429 5.847 -0.398 1.00 83.94 191 ALA A CA 1
ATOM 1538 C C . ALA A 1 191 ? -3.316 6.863 -0.084 1.00 83.94 191 ALA A C 1
ATOM 1540 O O . ALA A 1 191 ? -2.622 7.317 -0.993 1.00 83.94 191 ALA A O 1
ATOM 1541 N N . THR A 1 192 ? -3.060 7.143 1.197 1.00 81.44 192 THR A N 1
ATOM 1542 C CA . THR A 1 192 ? -2.022 8.102 1.611 1.00 81.44 192 THR A CA 1
ATOM 1543 C C . THR A 1 192 ? -0.618 7.645 1.219 1.00 81.44 192 THR A C 1
ATOM 1545 O O . THR A 1 192 ? 0.144 8.442 0.687 1.00 81.44 192 THR A O 1
ATOM 1548 N N . THR A 1 193 ? -0.261 6.366 1.397 1.00 78.56 193 THR A N 1
ATOM 1549 C CA . THR A 1 193 ? 1.057 5.857 0.955 1.00 78.56 193 THR A CA 1
ATOM 1550 C C . THR A 1 193 ? 1.227 5.995 -0.555 1.00 78.56 193 THR A C 1
ATOM 1552 O O . THR A 1 193 ? 2.281 6.419 -1.023 1.00 78.56 193 THR A O 1
ATOM 1555 N N . THR A 1 194 ? 0.178 5.695 -1.322 1.00 86.56 194 THR A N 1
ATOM 1556 C CA . THR A 1 194 ? 0.192 5.844 -2.781 1.00 86.56 194 THR A CA 1
ATOM 1557 C C . THR A 1 194 ? 0.385 7.309 -3.181 1.00 86.56 194 THR A C 1
ATOM 1559 O O . THR A 1 194 ? 1.250 7.603 -4.004 1.00 86.56 194 THR A O 1
ATOM 1562 N N . GLN A 1 195 ? -0.334 8.242 -2.547 1.00 89.88 195 GLN A N 1
ATOM 1563 C CA . GLN A 1 195 ? -0.154 9.682 -2.756 1.00 89.88 195 GLN A CA 1
ATOM 1564 C C . GLN A 1 195 ? 1.252 10.155 -2.375 1.00 89.88 195 GLN A C 1
ATOM 1566 O O . GLN A 1 195 ? 1.862 10.888 -3.146 1.00 89.88 195 GLN A O 1
ATOM 1571 N N . GLU A 1 196 ? 1.790 9.754 -1.222 1.00 83.00 196 GLU A N 1
ATOM 1572 C CA . GLU A 1 196 ? 3.143 10.120 -0.781 1.00 83.00 196 GLU A CA 1
ATOM 1573 C C . GLU A 1 196 ? 4.207 9.643 -1.783 1.00 83.00 196 GLU A C 1
ATOM 1575 O O . GLU A 1 196 ? 5.053 10.434 -2.209 1.00 83.00 196 GLU A O 1
ATOM 1580 N N . CYS A 1 197 ? 4.134 8.381 -2.218 1.00 84.38 197 CYS A N 1
ATOM 1581 C CA . CYS A 1 197 ? 5.047 7.805 -3.205 1.00 84.38 197 CYS A CA 1
ATOM 1582 C C . CYS A 1 197 ? 4.971 8.519 -4.563 1.00 84.38 197 CYS A C 1
ATOM 1584 O O . CYS A 1 197 ? 6.011 8.877 -5.120 1.00 84.38 197 CYS A O 1
ATOM 1586 N N . LEU A 1 198 ? 3.763 8.762 -5.085 1.00 89.56 198 LEU A N 1
ATOM 1587 C CA . LEU A 1 198 ? 3.572 9.450 -6.367 1.00 89.56 198 LEU A CA 1
ATOM 1588 C C . LEU A 1 198 ? 4.005 10.918 -6.307 1.00 89.56 198 LEU A C 1
ATOM 1590 O O . LEU A 1 198 ? 4.655 11.396 -7.236 1.00 89.56 198 LEU A O 1
ATOM 1594 N N . THR A 1 199 ? 3.723 11.614 -5.202 1.00 86.69 199 THR A N 1
ATOM 1595 C CA . THR A 1 199 ? 4.182 12.990 -4.973 1.00 86.69 199 THR A CA 1
ATOM 1596 C C . THR A 1 199 ? 5.705 13.055 -4.943 1.00 86.69 199 THR A C 1
ATOM 1598 O O . THR A 1 199 ? 6.284 13.845 -5.681 1.00 86.69 199 THR A O 1
ATOM 1601 N N . LEU A 1 200 ? 6.371 12.194 -4.164 1.00 82.81 200 LEU A N 1
ATOM 1602 C CA . LEU A 1 200 ? 7.834 12.177 -4.064 1.00 82.81 200 LEU A CA 1
ATOM 1603 C C . LEU A 1 200 ? 8.508 11.825 -5.401 1.00 82.81 200 LEU A C 1
ATOM 1605 O O . LEU A 1 200 ? 9.544 12.401 -5.747 1.00 82.81 200 LEU A O 1
ATOM 1609 N N . ALA A 1 201 ? 7.932 10.895 -6.168 1.00 86.25 201 ALA A N 1
ATOM 1610 C CA . ALA A 1 201 ? 8.410 10.563 -7.508 1.00 86.25 201 ALA A CA 1
ATOM 1611 C C . ALA A 1 201 ? 8.277 11.766 -8.458 1.00 86.25 201 ALA A C 1
ATOM 1613 O O . ALA A 1 201 ? 9.257 12.165 -9.091 1.00 86.25 201 ALA A O 1
ATOM 1614 N N . LEU A 1 202 ? 7.096 12.393 -8.503 1.00 86.19 202 LEU A N 1
ATOM 1615 C CA . LEU A 1 202 ? 6.828 13.571 -9.328 1.00 86.19 202 LEU A CA 1
ATOM 1616 C C . LEU A 1 202 ? 7.745 14.749 -8.960 1.00 86.19 202 LEU A C 1
ATOM 1618 O O . LEU A 1 202 ? 8.338 15.368 -9.842 1.00 86.19 202 LEU A O 1
ATOM 1622 N N . GLU A 1 203 ? 7.927 15.018 -7.667 1.00 81.19 203 GLU A N 1
ATOM 1623 C CA . GLU A 1 203 ? 8.844 16.036 -7.147 1.00 81.19 203 GLU A CA 1
ATOM 1624 C C . GLU A 1 203 ? 10.284 15.822 -7.624 1.00 81.19 203 GLU A C 1
ATOM 1626 O O . GLU A 1 203 ? 10.910 16.759 -8.123 1.00 81.19 203 GLU A O 1
ATOM 1631 N N . ARG A 1 204 ? 10.812 14.595 -7.522 1.00 78.88 204 ARG A N 1
ATOM 1632 C CA . ARG A 1 204 ? 12.174 14.261 -7.974 1.00 78.88 204 ARG A CA 1
ATOM 1633 C C . ARG A 1 204 ? 12.343 14.450 -9.481 1.00 78.88 204 ARG A C 1
ATOM 1635 O O . ARG A 1 204 ? 13.345 15.023 -9.913 1.00 78.88 204 ARG A O 1
ATOM 1642 N N . ILE A 1 205 ? 11.362 14.025 -10.280 1.00 81.31 205 ILE A N 1
ATOM 1643 C CA . ILE A 1 205 ? 11.409 14.174 -11.741 1.00 81.31 205 ILE A CA 1
ATOM 1644 C C . ILE A 1 205 ? 11.340 15.662 -12.137 1.00 81.31 205 ILE A C 1
ATOM 1646 O O . ILE A 1 205 ? 12.109 16.116 -12.985 1.00 81.31 205 ILE A O 1
ATOM 1650 N N . LEU A 1 206 ? 10.483 16.460 -11.491 1.00 78.88 206 LEU A N 1
ATOM 1651 C CA . LEU A 1 206 ? 10.391 17.903 -11.747 1.00 78.88 206 LEU A CA 1
ATOM 1652 C C . LEU A 1 206 ? 11.640 18.670 -11.273 1.00 78.88 206 LEU A C 1
ATOM 1654 O O . LEU A 1 206 ? 12.078 19.599 -11.954 1.00 78.88 206 LEU A O 1
ATOM 1658 N N . GLN A 1 207 ? 12.276 18.261 -10.166 1.00 74.50 207 GLN A N 1
ATOM 1659 C CA . GLN A 1 207 ? 13.579 18.801 -9.746 1.00 74.50 207 GLN A CA 1
ATOM 1660 C C . GLN A 1 207 ? 14.673 18.544 -10.783 1.00 74.50 207 GLN A C 1
ATOM 1662 O O . GLN A 1 207 ? 15.474 19.443 -11.047 1.00 74.50 207 GLN A O 1
ATOM 1667 N N . PHE A 1 208 ? 14.710 17.347 -11.377 1.00 74.88 208 PHE A N 1
ATOM 1668 C CA . PHE A 1 208 ? 15.648 17.027 -12.453 1.00 74.88 208 PHE A CA 1
ATOM 1669 C C . PHE A 1 208 ? 15.469 17.993 -13.633 1.00 74.88 208 PHE A C 1
ATOM 1671 O O . PHE A 1 208 ? 16.425 18.671 -14.011 1.00 74.88 208 PHE A O 1
ATOM 1678 N N . TYR A 1 209 ? 14.238 18.160 -14.133 1.00 72.88 209 TYR A N 1
ATOM 1679 C CA . TYR A 1 209 ? 13.963 19.110 -15.215 1.00 72.88 209 TYR A CA 1
ATOM 1680 C C . TYR A 1 209 ? 14.333 20.556 -14.843 1.00 72.88 209 TYR A C 1
ATOM 1682 O O . TYR A 1 209 ? 15.049 21.206 -15.603 1.00 72.88 209 TYR A O 1
ATOM 1690 N N . ARG A 1 210 ? 13.953 21.057 -13.657 1.00 69.38 210 ARG A N 1
ATOM 1691 C CA . ARG A 1 210 ? 14.329 22.418 -13.219 1.00 69.38 210 ARG A CA 1
ATOM 1692 C C . ARG A 1 210 ? 15.842 22.639 -13.147 1.00 69.38 210 ARG A C 1
ATOM 1694 O O . ARG A 1 210 ? 16.308 23.711 -13.532 1.00 69.38 210 ARG A O 1
ATOM 1701 N N . ARG A 1 211 ? 16.614 21.644 -12.692 1.00 66.38 211 ARG A N 1
ATOM 1702 C CA . ARG A 1 211 ? 18.087 21.709 -12.682 1.00 66.38 211 ARG A CA 1
ATOM 1703 C C . ARG A 1 211 ? 18.657 21.757 -14.100 1.00 66.38 211 ARG A C 1
ATOM 1705 O O . ARG A 1 211 ? 19.551 22.558 -14.352 1.00 66.38 211 ARG A O 1
ATOM 1712 N N . CYS A 1 212 ? 18.110 20.973 -15.030 1.00 57.88 212 CYS A N 1
ATOM 1713 C CA . CYS A 1 212 ? 18.510 20.997 -16.440 1.00 57.88 212 CYS A CA 1
ATOM 1714 C C . CYS A 1 212 ? 18.151 22.311 -17.162 1.00 57.88 212 CYS A C 1
ATOM 1716 O O . CYS A 1 212 ? 18.875 22.708 -18.070 1.00 57.88 212 CYS A O 1
ATOM 1718 N N . PHE A 1 213 ? 17.080 23.005 -16.756 1.00 55.59 213 PHE A N 1
ATOM 1719 C CA . PHE A 1 213 ? 16.633 24.271 -17.363 1.00 55.59 213 PHE A CA 1
ATOM 1720 C C . PHE A 1 213 ? 17.137 25.551 -16.657 1.00 55.59 213 PHE A C 1
ATOM 1722 O O . PHE A 1 213 ? 16.711 26.656 -16.991 1.00 55.59 213 PHE A O 1
ATOM 1729 N N . GLY A 1 214 ? 18.090 25.436 -15.723 1.00 47.69 214 GLY A N 1
ATOM 1730 C CA . GLY A 1 214 ? 19.026 26.527 -15.418 1.00 47.69 214 GLY A CA 1
ATOM 1731 C C . GLY A 1 214 ? 18.551 27.672 -14.512 1.00 47.69 214 GLY A C 1
ATOM 1732 O O . GLY A 1 214 ? 19.196 28.718 -14.499 1.00 47.69 214 GLY A O 1
ATOM 1733 N N . LYS A 1 215 ? 17.480 27.515 -13.718 1.00 46.56 215 LYS A N 1
ATOM 1734 C CA . LYS A 1 215 ? 17.103 28.508 -12.685 1.00 46.56 215 LYS A CA 1
ATOM 1735 C C . LYS A 1 215 ? 17.382 27.998 -11.268 1.00 46.56 215 LYS A C 1
ATOM 1737 O O . LYS A 1 215 ? 16.585 27.260 -10.694 1.00 46.56 215 LYS A O 1
ATOM 1742 N N . GLN A 1 216 ? 18.498 28.446 -10.682 1.00 43.88 216 GLN A N 1
ATOM 1743 C CA . GLN A 1 216 ? 18.863 28.223 -9.272 1.00 43.88 216 GLN A CA 1
ATOM 1744 C C . GLN A 1 216 ? 18.036 29.101 -8.310 1.00 43.88 216 GLN A C 1
ATOM 1746 O O . GLN A 1 216 ? 18.568 29.901 -7.547 1.00 43.88 216 GLN A O 1
ATOM 1751 N N . SER A 1 217 ? 16.713 28.968 -8.344 1.00 45.19 217 SER A N 1
ATOM 1752 C CA . SER A 1 217 ? 15.827 29.598 -7.365 1.00 45.19 217 SER A CA 1
ATOM 1753 C C . SER A 1 217 ? 15.373 28.562 -6.339 1.00 45.19 217 SER A C 1
ATOM 1755 O O . SER A 1 217 ? 14.671 27.617 -6.704 1.00 45.19 217 SER A O 1
ATOM 1757 N N . HIS A 1 218 ? 15.716 28.758 -5.063 1.00 44.84 218 HIS A N 1
ATOM 1758 C CA . HIS A 1 218 ? 15.299 27.919 -3.926 1.00 44.84 218 HIS A CA 1
ATOM 1759 C C . HIS A 1 218 ? 13.800 28.070 -3.560 1.00 44.84 218 HIS A C 1
ATOM 1761 O O . HIS A 1 218 ? 13.437 28.050 -2.386 1.00 44.84 218 HIS A O 1
ATOM 1767 N N . HIS A 1 219 ? 12.915 28.248 -4.546 1.00 44.59 219 HIS A N 1
ATOM 1768 C CA . HIS A 1 219 ? 11.469 28.280 -4.315 1.00 44.59 219 HIS A CA 1
ATOM 1769 C C . HIS A 1 219 ? 10.965 26.920 -3.819 1.00 44.59 219 HIS A C 1
ATOM 1771 O O . HIS A 1 219 ? 11.465 25.872 -4.240 1.00 44.59 219 HIS A O 1
ATOM 1777 N N . LEU A 1 220 ? 9.973 26.946 -2.925 1.00 50.16 220 LEU A N 1
ATOM 1778 C CA . LEU A 1 220 ? 9.393 25.742 -2.341 1.00 50.16 220 LEU A CA 1
ATOM 1779 C C . LEU A 1 220 ? 8.796 24.835 -3.429 1.00 50.16 220 LEU A C 1
ATOM 1781 O O . LEU A 1 220 ? 8.179 25.287 -4.393 1.00 50.16 220 LEU A O 1
ATOM 1785 N N . MET A 1 221 ? 8.928 23.522 -3.237 1.00 50.50 221 MET A N 1
ATOM 1786 C CA . MET A 1 221 ? 8.421 22.507 -4.173 1.00 50.50 221 MET A CA 1
ATOM 1787 C C . MET A 1 221 ? 6.897 22.572 -4.391 1.00 50.50 221 MET A C 1
ATOM 1789 O O . MET A 1 221 ? 6.419 22.188 -5.456 1.00 50.50 221 MET A O 1
ATOM 1793 N N . SER A 1 222 ? 6.149 23.151 -3.444 1.00 53.69 222 SER A N 1
ATOM 1794 C CA . SER A 1 222 ? 4.708 23.441 -3.546 1.00 53.69 222 SER A CA 1
ATOM 1795 C C . SER A 1 222 ? 4.315 24.363 -4.712 1.00 53.69 222 SER A C 1
ATOM 1797 O O . SER A 1 222 ? 3.133 24.485 -5.047 1.00 53.69 222 SER A O 1
ATOM 1799 N N . ASP A 1 223 ? 5.285 25.026 -5.341 1.00 63.66 223 ASP A N 1
ATOM 1800 C CA . ASP A 1 223 ? 5.049 25.982 -6.425 1.00 63.66 223 ASP A CA 1
ATOM 1801 C C . ASP A 1 223 ? 5.011 25.313 -7.812 1.00 63.66 223 ASP A C 1
ATOM 1803 O O . ASP A 1 223 ? 4.725 25.979 -8.803 1.00 63.66 223 ASP A O 1
ATOM 1807 N N . LEU A 1 224 ? 5.275 24.004 -7.898 1.00 72.31 224 LEU A N 1
ATOM 1808 C CA . LEU A 1 224 ? 5.304 23.241 -9.156 1.00 72.31 224 LEU A CA 1
ATOM 1809 C C . LEU A 1 224 ? 3.936 22.702 -9.592 1.00 72.31 224 LEU A C 1
ATOM 1811 O O . LEU A 1 224 ? 3.608 22.707 -10.780 1.00 72.31 224 LEU A O 1
ATOM 1815 N N . PHE A 1 225 ? 3.132 22.235 -8.640 1.00 83.19 225 PHE A N 1
ATOM 1816 C CA . PHE A 1 225 ? 1.804 21.687 -8.893 1.00 83.19 225 PHE A CA 1
ATOM 1817 C C . PHE A 1 225 ? 0.857 21.970 -7.730 1.00 83.19 225 PHE A C 1
ATOM 1819 O O . PHE A 1 225 ? 1.280 22.299 -6.622 1.00 83.19 225 PHE A O 1
ATOM 1826 N N . GLU A 1 226 ? -0.439 21.869 -7.993 1.00 89.00 226 GLU A N 1
ATOM 1827 C CA . GLU A 1 226 ? -1.479 21.806 -6.973 1.00 89.00 226 GLU A CA 1
ATOM 1828 C C . GLU A 1 226 ? -2.030 20.379 -6.891 1.00 89.00 226 GLU A C 1
ATOM 1830 O O . GLU A 1 226 ? -2.165 19.694 -7.906 1.00 89.00 226 GLU A O 1
ATOM 1835 N N . ILE A 1 227 ? -2.312 19.918 -5.671 1.00 90.69 227 ILE A N 1
ATOM 1836 C CA . ILE A 1 227 ? -2.993 18.642 -5.444 1.00 90.69 227 ILE A CA 1
ATOM 1837 C C . ILE A 1 227 ? -4.493 18.920 -5.378 1.00 90.69 227 ILE A C 1
ATOM 1839 O O . ILE A 1 227 ? -4.962 19.677 -4.525 1.00 90.69 227 ILE A O 1
ATOM 1843 N N . GLU A 1 228 ? -5.241 18.268 -6.254 1.00 93.06 228 GLU A N 1
ATOM 1844 C CA . GLU A 1 228 ? -6.698 18.267 -6.287 1.00 93.06 228 GLU A CA 1
ATOM 1845 C C . GLU A 1 228 ? -7.189 16.868 -5.878 1.00 93.06 228 GLU A C 1
ATOM 1847 O O . GLU A 1 228 ? -6.647 15.856 -6.323 1.00 93.06 228 GLU A O 1
ATOM 1852 N N . VAL A 1 229 ? -8.214 16.784 -5.031 1.00 92.19 229 VAL A N 1
ATOM 1853 C CA . VAL A 1 229 ? -8.862 15.516 -4.641 1.00 92.19 229 VAL A CA 1
ATOM 1854 C C . VAL A 1 229 ? -10.297 15.499 -5.156 1.00 92.19 229 VAL A C 1
ATOM 1856 O O . VAL A 1 229 ? -10.879 16.558 -5.386 1.00 92.19 229 VAL A O 1
ATOM 1859 N N . GLY A 1 230 ? -10.891 14.326 -5.364 1.00 89.31 230 GLY A N 1
ATOM 1860 C CA . GLY A 1 230 ? -12.245 14.277 -5.905 1.00 89.31 230 GLY A CA 1
ATOM 1861 C C . GLY A 1 230 ? -12.851 12.893 -6.084 1.00 89.31 230 GLY A C 1
ATOM 1862 O O . GLY A 1 230 ? -12.359 11.891 -5.566 1.00 89.31 230 GLY A O 1
ATOM 1863 N N . GLU A 1 231 ? -13.934 12.866 -6.857 1.00 86.81 231 GLU A N 1
ATOM 1864 C CA . GLU A 1 231 ? -14.749 11.682 -7.146 1.00 86.81 231 GLU A CA 1
ATOM 1865 C C . GLU A 1 231 ? -15.142 11.624 -8.631 1.00 86.81 231 GLU A C 1
ATOM 1867 O O . GLU A 1 231 ? -15.030 12.609 -9.368 1.00 86.81 231 GLU A O 1
ATOM 1872 N N . ILE A 1 232 ? -15.634 10.465 -9.075 1.00 86.62 232 ILE A N 1
ATOM 1873 C CA . ILE A 1 232 ? -16.229 10.294 -10.404 1.00 86.62 232 ILE A CA 1
ATOM 1874 C C . ILE A 1 232 ? -17.742 10.520 -10.303 1.00 86.62 232 ILE A C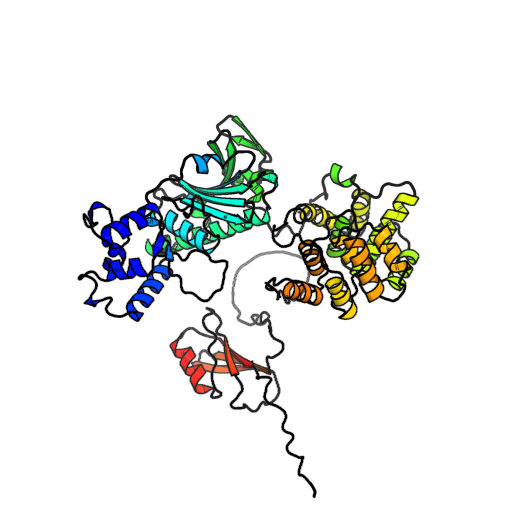 1
ATOM 1876 O O . ILE A 1 232 ? -18.444 9.713 -9.717 1.00 86.62 232 ILE A O 1
ATOM 1880 N N . CYS A 1 233 ? -18.272 11.584 -10.904 1.00 82.25 233 CYS A N 1
ATOM 1881 C CA . CYS A 1 233 ? -19.706 11.871 -10.982 1.00 82.25 233 CYS A CA 1
ATOM 1882 C C . CYS A 1 233 ? -20.223 11.598 -12.400 1.00 82.25 233 CYS A C 1
ATOM 1884 O O . CYS A 1 233 ? -19.851 12.304 -13.337 1.00 82.25 233 CYS A O 1
ATOM 1886 N N . ASN A 1 234 ? -21.114 10.616 -12.575 1.00 76.06 234 ASN A N 1
ATOM 1887 C CA . ASN A 1 234 ? -21.714 10.265 -13.876 1.00 76.06 234 ASN A CA 1
ATOM 1888 C C . ASN A 1 234 ? -20.666 10.058 -14.997 1.00 76.06 234 ASN A C 1
ATOM 1890 O O . ASN A 1 234 ? -20.839 10.524 -16.122 1.00 76.06 234 ASN A O 1
ATOM 1894 N N . GLY A 1 235 ? -19.537 9.417 -14.671 1.00 73.38 235 GLY A N 1
ATOM 1895 C CA . GLY A 1 235 ? -18.412 9.198 -15.593 1.00 73.38 235 GLY A CA 1
ATOM 1896 C C . GLY A 1 235 ? -17.523 10.424 -15.856 1.00 73.38 235 GLY A C 1
ATOM 1897 O O . GLY A 1 235 ? -16.530 10.306 -16.572 1.00 73.38 235 GLY A O 1
ATOM 1898 N N . LYS A 1 236 ? -17.831 11.592 -15.277 1.00 81.12 236 LYS A N 1
ATOM 1899 C CA . LYS A 1 236 ? -16.974 12.787 -15.291 1.00 81.12 236 LYS A CA 1
ATOM 1900 C C . LYS A 1 236 ? -16.195 12.916 -13.986 1.00 81.12 236 LYS A C 1
ATOM 1902 O O . LYS A 1 236 ? -16.637 12.468 -12.936 1.00 81.12 236 LYS A O 1
ATOM 1907 N N . LYS A 1 237 ? -15.041 13.571 -14.042 1.00 87.19 237 LYS A N 1
ATOM 1908 C CA . LYS A 1 237 ? -14.156 13.791 -12.892 1.00 87.19 237 LYS A CA 1
ATOM 1909 C C . LYS A 1 237 ? -14.588 15.075 -12.191 1.00 87.19 237 LYS A C 1
ATOM 1911 O O . LYS A 1 237 ? -14.687 16.109 -12.845 1.00 87.19 237 LYS A O 1
ATOM 1916 N N . CYS A 1 238 ? -14.850 15.023 -10.892 1.00 89.25 238 CYS A N 1
ATOM 1917 C CA . CYS A 1 238 ? -15.228 16.188 -10.099 1.00 89.25 238 CYS A CA 1
ATOM 1918 C C . CYS A 1 238 ? -14.185 16.407 -9.008 1.00 89.25 238 CYS A C 1
ATOM 1920 O O . CYS A 1 238 ? -14.113 15.639 -8.052 1.00 89.25 238 CYS A O 1
ATOM 1922 N N . LEU A 1 239 ? -13.370 17.443 -9.194 1.00 91.38 239 LEU A N 1
ATOM 1923 C CA . LEU A 1 239 ? -12.199 17.754 -8.381 1.00 91.38 239 LEU A CA 1
ATOM 1924 C C . LEU A 1 239 ? -12.446 18.991 -7.511 1.00 91.38 239 LEU A C 1
ATOM 1926 O O . LEU A 1 239 ? -13.268 19.844 -7.843 1.00 91.38 239 LEU A O 1
ATOM 1930 N N . ILE A 1 240 ? -11.701 19.087 -6.416 1.00 91.38 240 ILE A N 1
ATOM 1931 C CA . ILE A 1 240 ? -11.607 20.253 -5.539 1.00 91.38 240 ILE A CA 1
ATOM 1932 C C . ILE A 1 240 ? -10.145 20.393 -5.070 1.00 91.38 240 ILE A C 1
ATOM 1934 O O . ILE A 1 240 ? -9.526 19.382 -4.716 1.00 91.38 240 ILE A O 1
ATOM 1938 N N . PRO A 1 241 ? -9.558 21.606 -5.044 1.00 91.56 241 PRO A N 1
ATOM 1939 C CA . PRO A 1 241 ? -8.225 21.815 -4.486 1.00 91.56 241 PRO A CA 1
ATOM 1940 C C . PRO A 1 241 ? -8.119 21.291 -3.052 1.00 91.56 241 PRO A C 1
ATOM 1942 O O . PRO A 1 241 ? -8.983 21.557 -2.214 1.00 91.56 241 PRO A O 1
ATOM 1945 N N . LEU A 1 242 ? -7.038 20.581 -2.724 1.00 88.56 242 LEU A N 1
ATOM 1946 C CA . LEU A 1 242 ? -6.822 20.007 -1.389 1.00 88.56 242 LEU A CA 1
ATOM 1947 C C . LEU A 1 242 ? -6.876 21.072 -0.275 1.00 88.56 242 LEU A C 1
ATOM 1949 O O . LEU A 1 242 ? -7.358 20.814 0.831 1.00 88.56 242 LEU A O 1
ATOM 1953 N N . SER A 1 243 ? -6.405 22.282 -0.581 1.00 86.19 243 SER A N 1
ATOM 1954 C CA . SER A 1 243 ? -6.425 23.458 0.297 1.00 86.19 243 SER A CA 1
ATOM 1955 C C . SER A 1 243 ? -7.845 23.925 0.663 1.00 86.19 243 SER A C 1
ATOM 1957 O O . SER A 1 243 ? -8.045 24.524 1.725 1.00 86.19 243 SER A O 1
ATOM 1959 N N . GLU A 1 244 ? -8.828 23.633 -0.190 1.00 88.12 244 GLU A N 1
ATOM 1960 C CA . GLU A 1 244 ? -10.249 23.925 -0.012 1.00 88.12 244 GLU A CA 1
ATOM 1961 C C . GLU A 1 244 ? -10.999 22.721 0.574 1.00 88.12 244 GLU A C 1
ATOM 1963 O O . GLU A 1 244 ? -11.780 22.883 1.515 1.00 88.12 244 GLU A O 1
ATOM 1968 N N . ALA A 1 245 ? -10.696 21.506 0.102 1.00 86.00 245 ALA A N 1
ATOM 1969 C CA . ALA A 1 245 ? -11.263 20.257 0.609 1.00 86.00 245 ALA A CA 1
ATOM 1970 C C . ALA A 1 245 ? -11.034 20.089 2.121 1.00 86.00 245 ALA A C 1
ATOM 1972 O O . ALA A 1 245 ? -11.942 19.686 2.840 1.00 86.00 245 ALA A O 1
ATOM 1973 N N . LYS A 1 246 ? -9.858 20.488 2.633 1.00 81.88 246 LYS A N 1
ATOM 1974 C CA . LYS A 1 246 ? -9.552 20.496 4.078 1.00 81.88 246 LYS A CA 1
ATOM 1975 C C . LYS A 1 246 ? -10.386 21.493 4.906 1.00 81.88 246 LYS A C 1
ATOM 1977 O O . LYS A 1 246 ? -10.377 21.398 6.130 1.00 81.88 246 LYS A O 1
ATOM 1982 N N . LYS A 1 247 ? -11.068 22.462 4.278 1.00 83.56 247 LYS A N 1
ATOM 1983 C CA . LYS A 1 247 ? -11.831 23.538 4.950 1.00 83.56 247 LYS A CA 1
ATOM 1984 C C . LYS A 1 247 ? -13.348 23.350 4.890 1.00 83.56 247 LYS A C 1
ATOM 1986 O O . LYS A 1 247 ? -14.059 23.965 5.681 1.00 83.56 247 LYS A O 1
ATOM 1991 N N . LYS A 1 248 ? -13.850 22.550 3.949 1.00 81.81 248 LYS A N 1
ATOM 1992 C CA . LYS A 1 248 ? -15.284 22.327 3.720 1.00 81.81 248 LYS A CA 1
ATOM 1993 C C . LYS A 1 248 ? -15.648 20.884 4.057 1.00 81.81 248 LYS A C 1
ATOM 1995 O O . LYS A 1 248 ? -14.887 19.984 3.735 1.00 81.81 248 LYS A O 1
ATOM 2000 N N . ALA A 1 249 ? -16.815 20.649 4.658 1.00 76.69 249 ALA A N 1
ATOM 2001 C CA . ALA A 1 249 ? -17.348 19.291 4.850 1.00 76.69 249 ALA A CA 1
ATOM 2002 C C . ALA A 1 249 ? -17.972 18.720 3.561 1.00 76.69 249 ALA A C 1
ATOM 2004 O O . ALA A 1 249 ? -17.979 17.511 3.335 1.00 76.69 249 ALA A O 1
ATOM 2005 N N . GLN A 1 250 ? -18.486 19.605 2.705 1.00 86.88 250 GLN A N 1
ATOM 2006 C CA . GLN A 1 250 ? -19.113 19.275 1.430 1.00 86.88 250 GLN A CA 1
ATOM 2007 C C . GLN A 1 250 ? -18.721 20.305 0.368 1.00 86.88 250 GLN A C 1
ATOM 2009 O O . GLN A 1 250 ? -18.487 21.474 0.686 1.00 86.88 250 GLN A O 1
ATOM 2014 N N . TRP A 1 251 ? -18.701 19.896 -0.899 1.00 90.06 251 TRP A N 1
ATOM 2015 C CA . TRP A 1 251 ? -18.582 20.811 -2.034 1.00 90.06 251 TRP A CA 1
ATOM 2016 C C . TRP A 1 251 ? -19.633 20.508 -3.099 1.00 90.06 251 TRP A C 1
ATOM 2018 O O . TRP A 1 251 ? -20.167 19.403 -3.173 1.00 90.06 251 TRP A O 1
ATOM 2028 N N . ARG A 1 252 ? -19.951 21.509 -3.923 1.00 88.50 252 ARG A N 1
ATOM 2029 C CA . ARG A 1 252 ? -20.804 21.346 -5.101 1.00 88.50 252 ARG A CA 1
ATOM 2030 C C . ARG A 1 252 ? -19.906 21.266 -6.329 1.00 88.50 252 ARG A C 1
ATOM 2032 O O . ARG A 1 252 ? -19.082 22.155 -6.524 1.00 88.50 252 ARG A O 1
ATOM 2039 N N . CYS A 1 253 ? -20.051 20.219 -7.132 1.00 83.44 253 CYS A N 1
ATOM 2040 C CA . CYS A 1 253 ? -19.308 20.089 -8.382 1.00 83.44 253 CYS A CA 1
ATOM 2041 C C . CYS A 1 253 ? -19.959 20.899 -9.516 1.00 83.44 253 CYS A C 1
ATOM 2043 O O . CYS A 1 253 ? -21.090 21.371 -9.395 1.00 83.44 253 CYS A O 1
ATOM 2045 N N . GLU A 1 254 ? -19.267 21.013 -10.651 1.00 80.38 254 GLU A N 1
ATOM 2046 C CA . GLU A 1 254 ? -19.753 21.711 -11.854 1.00 80.38 254 GLU A CA 1
ATOM 2047 C C . GLU A 1 254 ? -21.087 21.154 -12.385 1.00 80.38 254 GLU A C 1
ATOM 2049 O O . GLU A 1 254 ? -21.889 21.893 -12.948 1.00 80.38 254 GLU A O 1
ATOM 2054 N N . ASN A 1 255 ? -21.373 19.867 -12.148 1.00 80.06 255 ASN A N 1
ATOM 2055 C CA . ASN A 1 255 ? -22.647 19.233 -12.512 1.00 80.06 255 ASN A CA 1
ATOM 2056 C C . ASN A 1 255 ? -23.773 19.489 -11.479 1.00 80.06 255 ASN A C 1
ATOM 2058 O O . ASN A 1 255 ? -24.827 18.864 -11.551 1.00 80.06 255 ASN A O 1
ATOM 2062 N N . GLY A 1 256 ? -23.551 20.340 -10.472 1.00 80.19 256 GLY A N 1
ATOM 2063 C CA . GLY A 1 256 ? -24.534 20.698 -9.443 1.00 80.19 256 GLY A CA 1
ATOM 2064 C C . GLY A 1 256 ? -24.722 19.683 -8.305 1.00 80.19 256 GLY A C 1
ATOM 2065 O O . GLY A 1 256 ? -25.357 20.026 -7.305 1.00 80.19 256 GLY A O 1
ATOM 2066 N N . LYS A 1 257 ? -24.151 18.471 -8.404 1.00 84.69 257 LYS A N 1
ATOM 2067 C CA . LYS A 1 257 ? -24.171 17.453 -7.337 1.00 84.69 257 LYS A CA 1
ATOM 2068 C C . LYS A 1 257 ? -23.359 17.928 -6.125 1.00 84.69 257 LYS A C 1
ATOM 2070 O O . LYS A 1 257 ? -22.309 18.556 -6.273 1.00 84.69 257 LYS A O 1
ATOM 2075 N N . ILE A 1 258 ? -23.857 17.627 -4.927 1.00 85.50 258 ILE A N 1
ATOM 2076 C CA . ILE A 1 258 ? -23.154 17.853 -3.658 1.00 85.50 258 ILE A CA 1
ATOM 2077 C C . ILE A 1 258 ? -22.392 16.573 -3.296 1.00 85.50 258 ILE A C 1
ATOM 2079 O O . ILE A 1 258 ? -22.951 15.481 -3.375 1.00 85.50 258 ILE A O 1
ATOM 2083 N N . HIS A 1 259 ? -21.127 16.724 -2.917 1.00 84.00 259 HIS A N 1
ATOM 2084 C CA . HIS A 1 259 ? -20.204 15.652 -2.551 1.00 84.00 259 HIS A CA 1
ATOM 2085 C C . HIS A 1 259 ? -19.618 15.905 -1.154 1.00 84.00 259 HIS A C 1
ATOM 2087 O O . HIS A 1 259 ? -19.437 17.059 -0.761 1.00 84.00 259 HIS A O 1
ATOM 2093 N N . GLU A 1 260 ? -19.293 14.844 -0.412 1.00 83.00 260 GLU A N 1
ATOM 2094 C CA . GLU A 1 260 ? -18.661 14.930 0.913 1.00 83.00 260 GLU A CA 1
ATOM 2095 C C . GLU A 1 260 ? -17.136 14.866 0.812 1.00 83.00 260 GLU A C 1
ATOM 2097 O O . GLU A 1 260 ? -16.584 13.942 0.218 1.00 83.00 260 GLU A O 1
ATOM 2102 N N . THR A 1 261 ? -16.420 15.795 1.448 1.00 81.38 261 THR A N 1
ATOM 2103 C CA . THR A 1 261 ? -14.943 15.817 1.403 1.00 81.38 261 THR A CA 1
ATOM 2104 C C . THR A 1 261 ? -14.296 14.693 2.216 1.00 81.38 261 THR A C 1
ATOM 2106 O O . THR A 1 261 ? -13.130 14.374 1.984 1.00 81.38 261 THR A O 1
ATOM 2109 N N . LYS A 1 262 ? -15.043 14.052 3.129 1.00 76.44 262 LYS A N 1
ATOM 2110 C CA . LYS A 1 262 ? -14.564 12.979 4.018 1.00 76.44 262 LYS A CA 1
ATOM 2111 C C . LYS A 1 262 ? -13.887 11.837 3.252 1.00 76.44 262 LYS A C 1
ATOM 2113 O O . LYS A 1 262 ? -12.811 11.413 3.654 1.00 76.44 262 LYS A O 1
ATOM 2118 N N . CYS A 1 263 ? -14.489 11.365 2.158 1.00 73.44 263 CYS A N 1
ATOM 2119 C CA . CYS A 1 263 ? -13.988 10.208 1.409 1.00 73.44 263 CYS A CA 1
ATOM 2120 C C . CYS A 1 263 ? -12.763 10.550 0.522 1.00 73.44 263 CYS A C 1
ATOM 2122 O O . CYS A 1 263 ? -11.740 9.880 0.667 1.00 73.44 263 CYS A O 1
ATOM 2124 N N . PRO A 1 264 ? -12.758 11.631 -0.290 1.00 80.12 264 PRO A N 1
ATOM 2125 C CA . PRO A 1 264 ? -11.561 12.063 -1.027 1.00 80.12 264 PRO A CA 1
ATOM 2126 C C . PRO A 1 264 ? -10.359 12.426 -0.146 1.00 80.12 264 PRO A C 1
ATOM 2128 O O . PRO A 1 264 ? -9.218 12.247 -0.568 1.00 80.12 264 PRO A O 1
ATOM 2131 N N . LEU A 1 265 ? -10.582 12.912 1.082 1.00 82.19 265 LEU A N 1
ATOM 2132 C CA . LEU A 1 265 ? -9.499 13.227 2.020 1.00 82.19 265 LEU A CA 1
ATOM 2133 C C . LEU A 1 265 ? -8.751 11.987 2.548 1.00 82.19 265 LEU A C 1
ATOM 2135 O O . LEU A 1 265 ? -7.678 12.160 3.128 1.00 82.19 265 LEU A O 1
ATOM 2139 N N . ASN A 1 266 ? -9.224 10.759 2.286 1.00 78.50 266 ASN A N 1
ATOM 2140 C CA . ASN A 1 266 ? -8.468 9.527 2.561 1.00 78.50 266 ASN A CA 1
ATOM 2141 C C . ASN A 1 266 ? -7.106 9.493 1.839 1.00 78.50 266 ASN A C 1
ATOM 2143 O O . ASN A 1 266 ? -6.179 8.865 2.339 1.00 78.50 266 ASN A O 1
ATOM 2147 N N . TRP A 1 267 ? -6.965 10.190 0.703 1.00 78.31 267 TRP A N 1
ATOM 2148 C CA . TRP A 1 267 ? -5.693 10.350 -0.019 1.00 78.31 267 TRP A CA 1
ATOM 2149 C C . TRP A 1 267 ? -4.620 11.127 0.745 1.00 78.31 267 TRP A C 1
ATOM 2151 O O . TRP A 1 267 ? -3.445 11.008 0.419 1.00 78.31 267 TRP A O 1
ATOM 2161 N N . VAL A 1 268 ? -5.017 11.972 1.697 1.00 69.12 268 VAL A N 1
ATOM 2162 C CA . VAL A 1 268 ? -4.111 12.854 2.451 1.00 69.12 268 VAL A CA 1
ATOM 2163 C C . VAL A 1 268 ? -4.437 12.744 3.941 1.00 69.12 268 VAL A C 1
ATOM 2165 O O . VAL A 1 268 ? -4.467 13.732 4.686 1.00 69.12 268 VAL A O 1
ATOM 2168 N N . PHE A 1 269 ? -4.744 11.519 4.367 1.00 58.91 269 PHE A N 1
ATOM 2169 C CA . PHE A 1 269 ? -5.012 11.205 5.754 1.00 58.91 269 PHE A CA 1
ATOM 2170 C C . PHE A 1 269 ? -3.687 11.257 6.509 1.00 58.91 269 PHE A C 1
ATOM 2172 O O . PHE A 1 269 ? -2.779 10.471 6.269 1.00 58.91 269 PHE A O 1
ATOM 2179 N N . GLU A 1 270 ? -3.544 12.207 7.430 1.00 52.91 270 GLU A N 1
ATOM 2180 C CA . GLU A 1 270 ? -2.316 12.344 8.211 1.00 52.91 270 GLU A CA 1
ATOM 2181 C C . GLU A 1 270 ? -2.092 11.086 9.071 1.00 52.91 270 GLU A C 1
ATOM 2183 O O . GLU A 1 270 ? -2.607 10.999 10.187 1.00 52.91 270 GLU A O 1
ATOM 2188 N N . LYS A 1 271 ? -1.259 10.151 8.587 1.00 40.47 271 LYS A N 1
ATOM 2189 C CA . LYS A 1 271 ? -0.763 8.960 9.314 1.00 40.47 271 LYS A CA 1
ATOM 2190 C C . LYS A 1 271 ? -0.272 9.291 10.731 1.00 40.47 271 LYS A C 1
ATOM 2192 O O . LYS A 1 271 ? -0.357 8.485 11.653 1.00 40.47 271 LYS A O 1
ATOM 2197 N N . ASN A 1 272 ? 0.202 10.524 10.919 1.00 36.91 272 ASN A N 1
ATOM 2198 C CA . ASN A 1 272 ? 0.687 11.060 12.187 1.00 36.91 272 ASN A CA 1
ATOM 2199 C C . ASN A 1 272 ? -0.402 11.616 13.127 1.00 36.91 272 ASN A C 1
ATOM 2201 O O . ASN A 1 272 ? -0.069 12.051 14.229 1.00 36.91 272 ASN A O 1
ATOM 2205 N N . LYS A 1 273 ? -1.704 11.509 12.812 1.00 42.25 273 LYS A N 1
ATOM 2206 C CA . LYS A 1 273 ? -2.808 11.710 13.780 1.00 42.25 273 LYS A CA 1
ATOM 2207 C C . LYS A 1 273 ? -2.961 10.529 14.758 1.00 42.25 273 LYS A C 1
ATOM 2209 O O . LYS A 1 273 ? -4.070 10.095 15.079 1.00 42.25 273 LYS A O 1
ATOM 2214 N N . LYS A 1 274 ? -1.818 10.085 15.304 1.00 44.28 274 LYS A N 1
ATOM 2215 C CA . LYS A 1 274 ? -1.692 9.287 16.537 1.00 44.28 274 LYS A CA 1
ATOM 2216 C C . LYS A 1 274 ? -2.244 10.035 17.751 1.00 44.28 274 LYS A C 1
ATOM 2218 O O . LYS A 1 274 ? -2.609 9.416 18.747 1.00 44.28 274 LYS A O 1
ATOM 2223 N N . HIS A 1 275 ? -2.331 11.359 17.671 1.00 43.25 275 HIS A N 1
ATOM 2224 C CA . HIS A 1 275 ? -3.054 12.180 18.629 1.00 43.25 275 HIS A CA 1
ATOM 2225 C C . HIS A 1 275 ? -4.349 12.667 17.987 1.00 43.25 275 HIS A C 1
ATOM 2227 O O . HIS A 1 275 ? -4.349 13.243 16.896 1.00 43.25 275 HIS A O 1
ATOM 2233 N N . CYS A 1 276 ? -5.468 12.429 18.673 1.00 49.09 276 CYS A N 1
ATOM 2234 C CA . CYS A 1 276 ? -6.675 13.182 18.378 1.00 49.09 276 CYS A CA 1
ATOM 2235 C C . CYS A 1 276 ? -6.366 14.668 18.626 1.00 49.09 276 CYS A C 1
ATOM 2237 O O . CYS A 1 276 ? -5.582 14.988 19.518 1.00 49.09 276 CYS A O 1
ATOM 2239 N N . ASN A 1 277 ? -6.950 15.568 17.832 1.00 46.66 277 ASN A N 1
ATOM 2240 C CA . ASN A 1 277 ? -6.743 17.009 18.007 1.00 46.66 277 ASN A CA 1
ATOM 2241 C C . ASN A 1 277 ? -7.073 17.411 19.461 1.00 46.66 277 ASN A C 1
ATOM 2243 O O . ASN A 1 277 ? -7.959 16.797 20.048 1.00 46.66 277 ASN A O 1
ATOM 2247 N N . SER A 1 278 ? -6.433 18.423 20.051 1.00 47.47 278 SER A N 1
ATOM 2248 C CA . SER A 1 278 ? -6.638 18.763 21.479 1.00 47.47 278 SER A CA 1
ATOM 2249 C C . SER A 1 278 ? -8.104 19.065 21.839 1.00 47.47 278 SER A C 1
ATOM 2251 O O . SER A 1 278 ? -8.534 18.825 22.962 1.00 47.47 278 SER A O 1
ATOM 2253 N N . ASN A 1 279 ? -8.901 19.490 20.852 1.00 52.22 279 ASN A N 1
ATOM 2254 C CA . ASN A 1 279 ? -10.344 19.739 20.962 1.00 52.22 279 ASN A CA 1
ATOM 2255 C C . ASN A 1 279 ? -11.233 18.519 20.601 1.00 52.22 279 ASN A C 1
ATOM 2257 O O . ASN A 1 279 ? -12.440 18.657 20.400 1.00 52.22 279 ASN A O 1
ATOM 2261 N N . CYS A 1 280 ? -10.657 17.322 20.461 1.00 56.22 280 CYS A N 1
ATOM 2262 C CA . CYS A 1 280 ? -11.358 16.086 20.111 1.00 56.22 280 CYS A CA 1
ATOM 2263 C C . CYS A 1 280 ? -12.249 15.606 21.264 1.00 56.22 280 CYS A C 1
ATOM 2265 O O . CYS A 1 280 ? -11.759 15.176 22.306 1.00 56.22 280 CYS A O 1
ATOM 2267 N N . LYS A 1 281 ? -13.570 15.604 21.047 1.00 58.19 281 LYS A N 1
ATOM 2268 C CA . LYS A 1 281 ? -14.572 15.157 22.034 1.00 58.19 281 LYS A CA 1
ATOM 2269 C C . LYS A 1 281 ? -14.631 13.627 22.228 1.00 58.19 281 LYS A C 1
ATOM 2271 O O . LYS A 1 281 ? -15.391 13.153 23.067 1.00 58.19 281 LYS A O 1
ATOM 2276 N N . GLY A 1 282 ? -13.810 12.871 21.495 1.00 58.38 282 GLY A N 1
ATOM 2277 C CA . GLY A 1 282 ? -13.811 11.405 21.448 1.00 58.38 282 GLY A CA 1
ATOM 2278 C C . GLY A 1 282 ? -14.590 10.853 20.245 1.00 58.38 282 GLY A C 1
ATOM 2279 O O . GLY A 1 282 ? -14.763 11.588 19.270 1.00 58.38 282 GLY A O 1
ATOM 2280 N N . PRO A 1 283 ? -15.026 9.579 20.298 1.00 59.44 283 PRO A N 1
ATOM 2281 C CA . PRO A 1 283 ? -15.927 8.983 19.308 1.00 59.44 283 PRO A CA 1
ATOM 2282 C C . PRO A 1 283 ? -17.247 9.754 19.148 1.00 59.44 283 PRO A C 1
ATOM 2284 O O . PRO A 1 283 ? -17.643 10.525 20.028 1.00 59.44 283 PRO A O 1
ATOM 2287 N N . GLU A 1 284 ? -17.937 9.530 18.028 1.00 63.34 284 GLU A N 1
ATOM 2288 C CA . GLU A 1 284 ? -19.264 10.101 17.772 1.00 63.34 284 GLU A CA 1
ATOM 2289 C C . GLU A 1 284 ? -20.281 9.592 18.811 1.00 63.34 284 GLU A C 1
ATOM 2291 O O . GLU A 1 284 ? -20.122 8.519 19.395 1.00 63.34 284 GLU A O 1
ATOM 2296 N N . THR A 1 285 ? -21.311 10.391 19.111 1.00 65.50 285 THR A N 1
ATOM 2297 C CA . THR A 1 285 ? -22.176 10.140 20.282 1.00 65.50 285 THR A CA 1
ATOM 2298 C C . THR A 1 285 ? -22.937 8.819 20.187 1.00 65.50 285 THR A C 1
ATOM 2300 O O . THR A 1 285 ? -23.115 8.168 21.211 1.00 65.50 285 THR A O 1
ATOM 2303 N N . GLU A 1 286 ? -23.296 8.401 18.974 1.00 60.22 286 GLU A N 1
ATOM 2304 C CA . GLU A 1 286 ? -23.941 7.117 18.678 1.00 60.22 286 GLU A CA 1
ATOM 2305 C C . GLU A 1 286 ? -22.987 5.931 18.910 1.00 60.22 286 GLU A C 1
ATOM 2307 O O . GLU A 1 286 ? -23.380 4.920 19.489 1.00 60.22 286 GLU A O 1
ATOM 2312 N N . THR A 1 287 ? -21.700 6.073 18.563 1.00 62.91 287 THR A N 1
ATOM 2313 C CA . THR A 1 287 ? -20.665 5.056 18.821 1.00 62.91 287 THR A CA 1
ATOM 2314 C C . THR A 1 287 ? -20.497 4.780 20.314 1.00 62.91 287 THR A C 1
ATOM 2316 O O . THR A 1 287 ? -20.204 3.654 20.708 1.00 62.91 287 THR A O 1
ATOM 2319 N N . LEU A 1 288 ? -20.683 5.795 21.165 1.00 72.38 288 LEU A N 1
ATOM 2320 C CA . LEU A 1 288 ? -20.515 5.659 22.614 1.00 72.38 288 LEU A CA 1
ATOM 2321 C C . LEU A 1 288 ? -21.559 4.732 23.253 1.00 72.38 288 LEU A C 1
ATOM 2323 O O . LEU A 1 288 ? -21.265 4.116 24.276 1.00 72.38 288 LEU A O 1
ATOM 2327 N N . ASP A 1 289 ? -22.743 4.595 22.661 1.00 76.56 289 ASP A N 1
ATOM 2328 C CA . ASP A 1 289 ? -23.807 3.735 23.193 1.00 76.56 289 ASP A CA 1
ATOM 2329 C C . ASP A 1 289 ? -23.715 2.279 22.705 1.00 76.56 289 ASP A C 1
ATOM 2331 O O . ASP A 1 289 ? -24.424 1.411 23.215 1.00 76.56 289 ASP A O 1
ATOM 2335 N N . LEU A 1 290 ? -22.790 1.977 21.786 1.00 73.25 290 LEU A N 1
ATOM 2336 C CA . LEU A 1 290 ? -22.516 0.609 21.349 1.00 73.25 290 LEU A CA 1
ATOM 2337 C C . LEU A 1 290 ? -21.799 -0.211 22.438 1.00 73.25 290 LEU A C 1
ATOM 2339 O O . LEU A 1 290 ? -21.037 0.308 23.265 1.00 73.25 290 LEU A O 1
ATOM 2343 N N . LYS A 1 291 ? -22.027 -1.529 22.403 1.00 81.06 291 LYS A N 1
ATOM 2344 C CA . LYS A 1 291 ? -21.341 -2.521 23.238 1.00 81.06 291 LYS A CA 1
ATOM 2345 C C . LYS A 1 291 ? -19.976 -2.876 22.618 1.00 81.06 291 LYS A C 1
ATOM 2347 O O . LYS A 1 291 ? -19.954 -3.253 21.448 1.00 81.06 291 LYS A O 1
ATOM 2352 N N . PRO A 1 292 ? -18.859 -2.808 23.366 1.00 82.25 292 PRO A N 1
ATOM 2353 C CA . PRO A 1 292 ? -17.565 -3.305 22.905 1.00 82.25 292 PRO A CA 1
ATOM 2354 C C . PRO A 1 292 ? -17.560 -4.837 22.826 1.00 82.25 292 PRO A C 1
ATOM 2356 O O . PRO A 1 292 ? -18.087 -5.520 23.710 1.00 82.25 292 PRO A O 1
ATOM 2359 N N . ASP A 1 293 ? -16.924 -5.381 21.790 1.00 80.69 293 ASP A N 1
ATOM 2360 C CA . ASP A 1 293 ? -16.652 -6.815 21.678 1.00 80.69 293 ASP A CA 1
ATOM 2361 C C . ASP A 1 293 ? -15.253 -7.192 22.210 1.00 80.69 293 ASP A C 1
ATOM 2363 O O . ASP A 1 293 ? -14.530 -6.383 22.800 1.00 80.69 293 ASP A O 1
ATOM 2367 N N . ASN A 1 294 ? -14.866 -8.456 22.021 1.00 82.81 294 ASN A N 1
ATOM 2368 C CA . ASN A 1 294 ? -13.584 -8.964 22.501 1.00 82.81 294 ASN A CA 1
ATOM 2369 C C . ASN A 1 294 ? -12.376 -8.360 21.747 1.00 82.81 294 ASN A C 1
ATOM 2371 O O . ASN A 1 294 ? -11.332 -8.163 22.369 1.00 82.81 294 ASN A O 1
ATOM 2375 N N . HIS A 1 295 ? -12.489 -8.042 20.450 1.00 79.31 295 HIS A N 1
ATOM 2376 C CA . HIS A 1 295 ? -11.395 -7.423 19.687 1.00 79.31 295 HIS A CA 1
ATOM 2377 C C . HIS A 1 295 ? -11.184 -5.967 20.107 1.00 79.31 295 HIS A C 1
ATOM 2379 O O . HIS A 1 295 ? -10.041 -5.544 20.293 1.00 79.31 295 HIS A O 1
ATOM 2385 N N . HIS A 1 296 ? -12.265 -5.234 20.380 1.00 82.94 296 HIS A N 1
ATOM 2386 C CA . HIS A 1 296 ? -12.183 -3.894 20.959 1.00 82.94 296 HIS A CA 1
ATOM 2387 C C . HIS A 1 296 ? -11.429 -3.891 22.300 1.00 82.94 296 HIS A C 1
ATOM 2389 O O . HIS A 1 296 ? -10.659 -2.968 22.566 1.00 82.94 296 HIS A O 1
ATOM 2395 N N . PHE A 1 297 ? -11.582 -4.932 23.128 1.00 89.62 297 PHE A N 1
ATOM 2396 C CA . PHE A 1 297 ? -10.804 -5.083 24.363 1.00 89.62 297 PHE A CA 1
ATOM 2397 C C . PHE A 1 297 ? -9.327 -5.429 24.126 1.00 89.62 297 PHE A C 1
ATOM 2399 O O . PHE A 1 297 ? -8.477 -4.881 24.824 1.00 89.62 297 PHE A O 1
ATOM 2406 N N . VAL A 1 298 ? -8.995 -6.259 23.128 1.00 84.19 298 VAL A N 1
ATOM 2407 C CA . VAL A 1 298 ? -7.594 -6.501 22.720 1.00 84.19 298 VAL A CA 1
ATOM 2408 C C . VAL A 1 298 ? -6.920 -5.204 22.293 1.00 84.19 298 VAL A C 1
ATOM 2410 O O . VAL A 1 298 ? -5.835 -4.888 22.778 1.00 84.19 298 VAL A O 1
ATOM 2413 N N . GLN A 1 299 ? -7.570 -4.417 21.439 1.00 82.19 299 GLN A N 1
ATOM 2414 C CA . GLN A 1 299 ? -7.010 -3.141 21.003 1.00 82.19 299 GLN A CA 1
ATOM 2415 C C . GLN A 1 299 ? -6.897 -2.162 22.175 1.00 82.19 299 GLN A C 1
ATOM 2417 O O . GLN A 1 299 ? -5.852 -1.546 22.358 1.00 82.19 299 GLN A O 1
ATOM 2422 N N . LEU A 1 300 ? -7.906 -2.090 23.048 1.00 87.19 300 LEU A N 1
ATOM 2423 C CA . LEU A 1 300 ? -7.865 -1.206 24.210 1.00 87.19 300 LEU A CA 1
ATOM 2424 C C . LEU A 1 300 ? -6.739 -1.569 25.191 1.00 87.19 300 LEU A C 1
ATOM 2426 O O . LEU A 1 300 ? -6.019 -0.678 25.635 1.00 87.19 300 LEU A O 1
ATOM 2430 N N . ALA A 1 301 ? -6.543 -2.852 25.505 1.00 88.31 301 ALA A N 1
ATOM 2431 C CA . ALA A 1 301 ? -5.466 -3.298 26.389 1.00 88.31 301 ALA A CA 1
ATOM 2432 C C . ALA A 1 301 ? -4.069 -3.087 25.768 1.00 88.31 301 ALA A C 1
ATOM 2434 O O . ALA A 1 301 ? -3.157 -2.652 26.475 1.00 88.31 301 ALA A O 1
ATOM 2435 N N . ARG A 1 302 ? -3.912 -3.276 24.444 1.00 82.56 302 ARG A N 1
ATOM 2436 C CA . ARG A 1 302 ? -2.686 -2.902 23.707 1.00 82.56 302 ARG A CA 1
ATOM 2437 C C . ARG A 1 302 ? -2.395 -1.401 23.807 1.00 82.56 302 ARG A C 1
ATOM 2439 O O . ARG A 1 302 ? -1.233 -1.024 23.928 1.00 82.56 302 ARG A O 1
ATOM 2446 N N . THR A 1 303 ? -3.426 -0.554 23.746 1.00 82.19 303 THR A N 1
ATOM 2447 C CA . THR A 1 303 ? -3.276 0.910 23.772 1.00 82.19 303 THR A CA 1
ATOM 2448 C C . THR A 1 303 ? -3.053 1.479 25.177 1.00 82.19 303 THR A C 1
ATOM 2450 O O . THR A 1 303 ? -2.243 2.391 25.324 1.00 82.19 303 THR A O 1
ATOM 2453 N N . ILE A 1 304 ? -3.753 0.977 26.205 1.00 84.31 304 ILE A N 1
ATOM 2454 C CA . ILE A 1 304 ? -3.614 1.470 27.589 1.00 84.31 304 ILE A CA 1
ATOM 2455 C C . ILE A 1 304 ? -2.240 1.102 28.163 1.00 84.31 304 ILE A C 1
ATOM 2457 O O . ILE A 1 304 ? -1.562 1.951 28.739 1.00 84.31 304 ILE A O 1
ATOM 2461 N N . GLY A 1 305 ? -1.825 -0.159 28.007 1.00 80.25 305 GLY A N 1
ATOM 2462 C CA . GLY A 1 305 ? -0.618 -0.684 28.643 1.00 80.25 305 GLY A CA 1
ATOM 2463 C C . GLY A 1 305 ? -0.723 -0.805 30.172 1.00 80.25 305 GLY A C 1
ATOM 2464 O O . GLY A 1 305 ? -1.555 -0.192 30.838 1.00 80.25 305 GLY A O 1
ATOM 2465 N N . ILE A 1 306 ? 0.158 -1.615 30.761 1.00 81.94 306 ILE A N 1
ATOM 2466 C CA . ILE A 1 306 ? 0.024 -2.050 32.162 1.00 81.94 306 ILE A CA 1
ATOM 2467 C C . ILE A 1 306 ? 0.056 -0.902 33.191 1.00 81.94 306 ILE A C 1
ATOM 2469 O O . ILE A 1 306 ? -0.601 -0.985 34.226 1.00 81.94 306 ILE A O 1
ATOM 2473 N N . ALA A 1 307 ? 0.783 0.183 32.900 1.00 78.62 307 ALA A N 1
ATOM 2474 C CA . ALA A 1 307 ? 0.973 1.306 33.820 1.00 78.62 307 ALA A CA 1
ATOM 2475 C C . ALA A 1 307 ? -0.308 2.129 34.044 1.00 78.62 307 ALA A C 1
ATOM 2477 O O . ALA A 1 307 ? -0.634 2.468 35.181 1.00 78.62 307 ALA A O 1
ATOM 2478 N N . ASP A 1 308 ? -1.057 2.413 32.975 1.00 85.12 308 ASP A N 1
ATOM 2479 C CA . ASP A 1 308 ? -2.312 3.165 33.062 1.00 85.12 308 ASP A CA 1
ATOM 2480 C C . ASP A 1 308 ? -3.497 2.244 33.431 1.00 85.12 308 ASP A C 1
ATOM 2482 O O . ASP A 1 308 ? -4.512 2.717 33.954 1.00 85.12 308 ASP A O 1
ATOM 2486 N N . PHE A 1 309 ? -3.362 0.924 33.226 1.00 89.88 309 PHE A N 1
ATOM 2487 C CA . PHE A 1 309 ? -4.438 -0.048 33.432 1.00 89.88 309 PHE A CA 1
ATOM 2488 C C . PHE A 1 309 ? -4.952 -0.123 34.873 1.00 89.88 309 PHE A C 1
ATOM 2490 O O . PHE A 1 309 ? -6.163 -0.175 35.060 1.00 89.88 309 PHE A O 1
ATOM 2497 N N . TYR A 1 310 ? -4.081 -0.078 35.891 1.00 89.06 310 TYR A N 1
ATOM 2498 C CA . TYR A 1 310 ? -4.521 -0.106 37.298 1.00 89.06 310 TYR A CA 1
ATOM 2499 C C . TYR A 1 310 ? -5.520 1.023 37.588 1.00 89.06 310 TYR A C 1
ATOM 2501 O O . TYR A 1 310 ? -6.628 0.792 38.073 1.00 89.06 310 TYR A O 1
ATOM 2509 N N . ASN A 1 311 ? -5.150 2.258 37.234 1.00 87.31 311 ASN A N 1
ATOM 2510 C CA . ASN A 1 311 ? -5.994 3.426 37.468 1.00 87.31 311 ASN A CA 1
ATOM 2511 C C . ASN A 1 311 ? -7.269 3.356 36.624 1.00 87.31 311 ASN A C 1
ATOM 2513 O O . ASN A 1 311 ? -8.354 3.628 37.131 1.00 87.31 311 ASN A O 1
ATOM 2517 N N . PHE A 1 312 ? -7.151 2.944 35.361 1.00 93.12 312 PHE A N 1
ATOM 2518 C CA . PHE A 1 312 ? -8.290 2.743 34.476 1.00 93.12 312 PHE A CA 1
ATOM 2519 C C . PHE A 1 312 ? -9.303 1.727 35.033 1.00 93.12 312 PHE A C 1
ATOM 2521 O O . PHE A 1 312 ? -10.494 2.025 35.077 1.00 93.12 312 PHE A O 1
ATOM 2528 N N . PHE A 1 313 ? -8.841 0.573 35.521 1.00 92.25 313 PHE A N 1
ATOM 2529 C CA . PHE A 1 313 ? -9.670 -0.492 36.092 1.00 92.25 313 PHE A CA 1
ATOM 2530 C C . PHE A 1 313 ? -10.447 -0.017 37.329 1.00 92.25 313 PHE A C 1
ATOM 2532 O O . PHE A 1 313 ? -11.661 -0.199 37.408 1.00 92.25 313 PHE A O 1
ATOM 2539 N N . ILE A 1 314 ? -9.794 0.711 38.241 1.00 91.50 314 ILE A N 1
ATOM 2540 C CA . ILE A 1 314 ? -10.482 1.336 39.382 1.00 91.50 314 ILE A CA 1
ATOM 2541 C C . ILE A 1 314 ? -11.487 2.408 38.911 1.00 91.50 314 ILE A C 1
ATOM 2543 O O . ILE A 1 314 ? -12.591 2.505 39.447 1.00 91.50 314 ILE A O 1
ATOM 2547 N N . LYS A 1 315 ? -11.172 3.195 37.869 1.00 92.44 315 LYS A N 1
ATOM 2548 C CA . LYS A 1 315 ? -12.113 4.176 37.285 1.00 92.44 315 LYS A CA 1
ATOM 2549 C C . LYS A 1 315 ? -13.271 3.548 36.500 1.00 92.44 315 LYS A C 1
ATOM 2551 O O . LYS A 1 315 ? -14.260 4.241 36.266 1.00 92.44 315 LYS A O 1
ATOM 2556 N N . LEU A 1 316 ? -13.194 2.266 36.144 1.00 91.88 316 LEU A N 1
ATOM 2557 C CA . LEU A 1 316 ? -14.324 1.488 35.627 1.00 91.88 316 LEU A CA 1
ATOM 2558 C C . LEU A 1 316 ? -15.312 1.042 36.726 1.00 91.88 316 LEU A C 1
ATOM 2560 O O . LEU A 1 316 ? -16.370 0.511 36.392 1.00 91.88 316 LEU A O 1
ATOM 2564 N N . GLY A 1 317 ? -15.001 1.284 38.007 1.00 90.38 317 GLY A N 1
ATOM 2565 C CA . GLY A 1 317 ? -15.825 0.884 39.154 1.00 90.38 317 GLY A CA 1
ATOM 2566 C C . GLY A 1 317 ? -15.485 -0.498 39.721 1.00 90.38 317 GLY A C 1
ATOM 2567 O O . GLY A 1 317 ? -16.257 -1.042 40.505 1.00 90.38 317 GLY A O 1
ATOM 2568 N N . MET A 1 318 ? -14.349 -1.074 39.323 1.00 93.00 318 MET A N 1
ATOM 2569 C CA . MET A 1 318 ? -13.875 -2.358 39.838 1.00 93.00 318 MET A CA 1
ATOM 2570 C C . MET A 1 318 ? -13.122 -2.186 41.158 1.00 93.00 318 MET A C 1
ATOM 2572 O O . MET A 1 318 ? -12.531 -1.133 41.416 1.00 93.00 318 MET A O 1
ATOM 2576 N N . GLU A 1 319 ? -13.114 -3.223 41.994 1.00 90.06 319 GLU A N 1
ATOM 2577 C CA . GLU A 1 319 ? -12.410 -3.168 43.273 1.00 90.06 319 GLU A CA 1
ATOM 2578 C C . GLU A 1 319 ? -10.929 -3.530 43.124 1.00 90.06 319 GLU A C 1
ATOM 2580 O O . GLU A 1 319 ? -10.514 -4.245 42.211 1.00 90.06 319 GLU A O 1
ATOM 2585 N N . LYS A 1 320 ? -10.104 -3.070 44.071 1.00 87.31 320 LYS A N 1
ATOM 2586 C CA . LYS A 1 320 ? -8.691 -3.467 44.119 1.00 87.31 320 LYS A CA 1
ATOM 2587 C C . LYS A 1 320 ? -8.536 -4.976 44.369 1.00 87.31 320 LYS A C 1
ATOM 2589 O O . LYS A 1 320 ? -7.653 -5.600 43.800 1.00 87.31 320 LYS A O 1
ATOM 2594 N N . THR A 1 321 ? -9.422 -5.555 45.173 1.00 88.31 321 THR A N 1
ATOM 2595 C CA . THR A 1 321 ? -9.548 -6.997 45.444 1.00 88.31 321 THR A CA 1
ATOM 2596 C C . THR A 1 321 ? -9.750 -7.815 44.167 1.00 88.31 321 THR A C 1
ATOM 2598 O O . THR A 1 321 ? -9.053 -8.811 43.975 1.00 88.31 321 THR A O 1
ATOM 2601 N N . ASP A 1 322 ? -10.637 -7.375 43.267 1.00 87.62 322 ASP A N 1
ATOM 2602 C CA . ASP A 1 322 ? -10.836 -7.979 41.938 1.00 87.62 322 ASP A CA 1
ATOM 2603 C C . ASP A 1 322 ? -9.508 -7.978 41.148 1.00 87.62 322 ASP A C 1
ATOM 2605 O O . ASP A 1 322 ? -9.082 -8.995 40.597 1.00 87.62 322 ASP A O 1
ATOM 2609 N N . LEU A 1 323 ? -8.787 -6.850 41.169 1.00 85.19 323 LEU A N 1
ATOM 2610 C CA . LEU A 1 323 ? -7.511 -6.691 40.465 1.00 85.19 323 LEU A CA 1
ATOM 2611 C C . LEU A 1 323 ? -6.369 -7.523 41.068 1.00 85.19 323 LEU A C 1
ATOM 2613 O O . LEU A 1 323 ? -5.577 -8.102 40.327 1.00 85.19 323 LEU A O 1
ATOM 2617 N N . ASP A 1 324 ? -6.282 -7.608 42.395 1.00 84.25 324 ASP A N 1
ATOM 2618 C CA . ASP A 1 324 ? -5.283 -8.413 43.103 1.00 84.25 324 ASP A CA 1
ATOM 2619 C C . ASP A 1 324 ? -5.520 -9.919 42.832 1.00 84.25 324 ASP A C 1
ATOM 2621 O O . ASP A 1 324 ? -4.566 -10.669 42.598 1.00 84.25 324 ASP A O 1
ATOM 2625 N N . ASN A 1 325 ? -6.787 -10.354 42.744 1.00 85.12 325 ASN A N 1
ATOM 2626 C CA . ASN A 1 325 ? -7.176 -11.708 42.326 1.00 85.12 325 ASN A CA 1
ATOM 2627 C C . ASN A 1 325 ? -6.807 -12.008 40.862 1.00 85.12 325 ASN A C 1
ATOM 2629 O O . ASN A 1 325 ? -6.316 -13.100 40.558 1.00 85.12 325 ASN A O 1
ATOM 2633 N N . LEU A 1 326 ? -7.035 -11.055 39.954 1.00 85.88 326 LEU A N 1
ATOM 2634 C CA . LEU A 1 326 ? -6.618 -11.149 38.553 1.00 85.88 326 LEU A CA 1
ATOM 2635 C C . LEU A 1 326 ? -5.096 -11.234 38.432 1.00 85.88 326 LEU A C 1
ATOM 2637 O O . LEU A 1 326 ? -4.588 -12.090 37.709 1.00 85.88 326 LEU A O 1
ATOM 2641 N N . ASN A 1 327 ? -4.366 -10.399 39.172 1.00 81.75 327 ASN A N 1
ATOM 2642 C CA . ASN A 1 327 ? -2.908 -10.390 39.171 1.00 81.75 327 ASN A CA 1
ATOM 2643 C C . ASN A 1 327 ? -2.373 -11.745 39.655 1.00 81.75 327 ASN A C 1
ATOM 2645 O O . ASN A 1 327 ? -1.610 -12.391 38.949 1.00 81.75 327 ASN A O 1
ATOM 2649 N N . PHE A 1 328 ? -2.872 -12.268 40.779 1.00 80.19 328 PHE A N 1
ATOM 2650 C CA . PHE A 1 328 ? -2.486 -13.597 41.271 1.00 80.19 328 PHE A CA 1
ATOM 2651 C C . PHE A 1 328 ? -2.696 -14.729 40.242 1.00 80.19 328 PHE A C 1
ATOM 2653 O O . PHE A 1 328 ? -1.945 -15.705 40.238 1.00 80.19 328 PHE A O 1
ATOM 2660 N N . ARG A 1 329 ? -3.700 -14.612 39.361 1.00 76.69 329 ARG A N 1
ATOM 2661 C CA . ARG A 1 329 ? -4.023 -15.623 38.337 1.00 76.69 329 ARG A CA 1
ATOM 2662 C C . ARG A 1 329 ? -3.287 -15.439 37.007 1.00 76.69 329 ARG A C 1
ATOM 2664 O O . ARG A 1 329 ? -3.074 -16.439 36.330 1.00 76.69 329 ARG A O 1
ATOM 2671 N N . TYR A 1 330 ? -2.925 -14.207 36.641 1.00 81.06 330 TYR A N 1
ATOM 2672 C CA . TYR A 1 330 ? -2.449 -13.849 35.295 1.00 81.06 330 TYR A CA 1
ATOM 2673 C C . TYR A 1 330 ? -1.165 -12.990 35.276 1.00 81.06 330 TYR A C 1
ATOM 2675 O O . TYR A 1 330 ? -0.800 -12.478 34.222 1.00 81.06 330 TYR A O 1
ATOM 2683 N N . PHE A 1 331 ? -0.451 -12.827 36.402 1.00 76.81 331 PHE A N 1
ATOM 2684 C CA . PHE A 1 331 ? 0.762 -11.986 36.505 1.00 76.81 331 PHE A CA 1
ATOM 2685 C C . PHE A 1 331 ? 1.857 -12.310 35.474 1.00 76.81 331 PHE A C 1
ATOM 2687 O O . PHE A 1 331 ? 2.685 -11.452 35.171 1.00 76.81 331 PHE A O 1
ATOM 2694 N N . SER A 1 332 ? 1.895 -13.544 34.967 1.00 75.12 332 SER A N 1
ATOM 2695 C CA . SER A 1 332 ? 2.900 -14.024 34.019 1.00 75.12 332 SER A CA 1
ATOM 2696 C C . SER A 1 332 ? 2.765 -13.406 32.624 1.00 75.12 332 SER A C 1
ATOM 2698 O O . SER A 1 332 ? 3.777 -13.267 31.936 1.00 75.12 332 SER A O 1
ATOM 2700 N N . ASN A 1 333 ? 1.567 -12.952 32.231 1.00 83.31 333 ASN A N 1
ATOM 2701 C CA . ASN A 1 333 ? 1.364 -12.171 31.014 1.00 83.31 333 ASN A CA 1
ATOM 2702 C C . ASN A 1 333 ? 0.512 -10.905 31.284 1.00 83.31 333 ASN A C 1
ATOM 2704 O O . ASN A 1 333 ? -0.701 -10.997 31.495 1.00 83.31 333 ASN A O 1
ATOM 2708 N N . PRO A 1 334 ? 1.106 -9.695 31.190 1.00 85.31 334 PRO A N 1
ATOM 2709 C CA . PRO A 1 334 ? 0.388 -8.435 31.397 1.00 85.31 334 PRO A CA 1
ATOM 2710 C C . PRO A 1 334 ? -0.799 -8.203 30.451 1.00 85.31 334 PRO A C 1
ATOM 2712 O O . PRO A 1 334 ? -1.762 -7.548 30.836 1.00 85.31 334 PRO A O 1
ATOM 2715 N N . MET A 1 335 ? -0.747 -8.712 29.218 1.00 87.44 335 MET A N 1
ATOM 2716 C CA . MET A 1 335 ? -1.818 -8.571 28.228 1.00 87.44 335 MET A CA 1
ATOM 2717 C C . MET A 1 335 ? -3.037 -9.424 28.596 1.00 87.44 335 MET A C 1
ATOM 2719 O O . MET A 1 335 ? -4.158 -8.917 28.588 1.00 87.44 335 MET A O 1
ATOM 2723 N N . ASP A 1 336 ? -2.821 -10.681 28.986 1.00 88.06 336 ASP A N 1
ATOM 2724 C CA . ASP A 1 336 ? -3.883 -11.581 29.448 1.00 88.06 336 ASP A CA 1
ATOM 2725 C C . ASP A 1 336 ? -4.502 -11.080 30.762 1.00 88.06 336 ASP A C 1
ATOM 2727 O O . ASP A 1 336 ? -5.725 -11.076 30.896 1.00 88.06 336 ASP A O 1
ATOM 2731 N N . PHE A 1 337 ? -3.692 -10.554 31.688 1.00 89.56 337 PHE A N 1
ATOM 2732 C CA . PHE A 1 337 ? -4.169 -9.856 32.889 1.00 89.56 337 PHE A CA 1
ATOM 2733 C C . PHE A 1 337 ? -5.095 -8.671 32.554 1.00 89.56 337 PHE A C 1
ATOM 2735 O O . PHE A 1 337 ? -6.214 -8.596 33.071 1.00 89.56 337 PHE A O 1
ATOM 2742 N N . MET A 1 338 ? -4.672 -7.771 31.655 1.00 92.00 338 MET A N 1
ATOM 2743 C CA . MET A 1 338 ? -5.484 -6.615 31.247 1.00 92.00 338 MET A CA 1
ATOM 2744 C C . MET A 1 338 ? -6.779 -7.035 30.536 1.00 92.00 338 MET A C 1
ATOM 2746 O O . MET A 1 338 ? -7.847 -6.481 30.802 1.00 92.00 338 MET A O 1
ATOM 2750 N N . LEU A 1 339 ? -6.705 -8.040 29.659 1.00 91.69 339 LEU A N 1
ATOM 2751 C CA . LEU A 1 339 ? -7.864 -8.604 28.968 1.00 91.69 339 LEU A CA 1
ATOM 2752 C C . LEU A 1 339 ? -8.863 -9.225 29.939 1.00 91.69 339 LEU A C 1
ATOM 2754 O O . LEU A 1 339 ? -10.055 -8.934 29.863 1.00 91.69 339 LEU A O 1
ATOM 2758 N N . MET A 1 340 ? -8.390 -10.043 30.878 1.00 90.75 340 MET A N 1
ATOM 2759 C CA . MET A 1 340 ? -9.248 -10.659 31.885 1.00 90.75 340 MET A CA 1
ATOM 2760 C C . MET A 1 340 ? -9.907 -9.618 32.786 1.00 90.75 340 MET A C 1
ATOM 2762 O O . MET A 1 340 ? -11.090 -9.770 33.078 1.00 90.75 340 MET A O 1
ATOM 2766 N N . GLY A 1 341 ? -9.221 -8.520 33.119 1.00 91.19 341 GLY A N 1
ATOM 2767 C CA . GLY A 1 341 ? -9.840 -7.384 33.803 1.00 91.19 341 GLY A CA 1
ATOM 2768 C C . GLY A 1 341 ? -10.928 -6.684 32.979 1.00 91.19 341 GLY A C 1
ATOM 2769 O O . GLY A 1 341 ? -12.003 -6.403 33.505 1.00 91.19 341 GLY A O 1
ATOM 2770 N N . LEU A 1 342 ? -10.717 -6.459 31.678 1.00 93.50 342 LEU A N 1
ATOM 2771 C CA . LEU A 1 342 ? -11.756 -5.912 30.789 1.00 93.50 342 LEU A CA 1
ATOM 2772 C C . LEU A 1 342 ? -12.979 -6.838 30.680 1.00 93.50 342 LEU A C 1
ATOM 2774 O O . LEU A 1 342 ? -14.118 -6.367 30.679 1.00 93.50 342 LEU A O 1
ATOM 2778 N N . PHE A 1 343 ? -12.756 -8.152 30.622 1.00 92.00 343 PHE A N 1
ATOM 2779 C CA . PHE A 1 343 ? -13.831 -9.140 30.616 1.00 92.00 343 PHE A CA 1
ATOM 2780 C C . PHE A 1 343 ? -14.572 -9.206 31.953 1.00 92.00 343 PHE A C 1
ATOM 2782 O O . PHE A 1 343 ? -15.796 -9.247 31.956 1.00 92.00 343 PHE A O 1
ATOM 2789 N N . GLU A 1 344 ? -13.862 -9.183 33.079 1.00 90.75 344 GLU A N 1
ATOM 2790 C CA . GLU A 1 344 ? -14.466 -9.187 34.414 1.00 90.75 344 GLU A CA 1
ATOM 2791 C C . GLU A 1 344 ? -15.280 -7.914 34.667 1.00 90.75 344 GLU A C 1
ATOM 2793 O O . GLU A 1 344 ? -16.402 -7.999 35.159 1.00 90.75 344 GLU A O 1
ATOM 2798 N N . TRP A 1 345 ? -14.794 -6.755 34.211 1.00 94.00 345 TRP A N 1
ATOM 2799 C CA . TRP A 1 345 ? -15.565 -5.513 34.218 1.00 94.00 345 TRP A CA 1
ATOM 2800 C C . TRP A 1 345 ? -16.857 -5.601 33.405 1.00 94.00 345 TRP A C 1
ATOM 2802 O O . TRP A 1 345 ? -17.914 -5.182 33.887 1.00 94.00 345 TRP A O 1
ATOM 2812 N N . ARG A 1 346 ? -16.792 -6.130 32.177 1.00 91.81 346 ARG A N 1
ATOM 2813 C CA . ARG A 1 346 ? -17.987 -6.295 31.340 1.00 91.81 346 ARG A CA 1
ATOM 2814 C C . ARG A 1 346 ? -18.988 -7.217 32.028 1.00 91.81 346 ARG A C 1
ATOM 2816 O O . ARG A 1 346 ? -20.155 -6.861 32.149 1.00 91.81 346 ARG A O 1
ATOM 2823 N N . ASP A 1 347 ? -18.524 -8.377 32.480 1.00 89.00 347 ASP A N 1
ATOM 2824 C CA . ASP A 1 347 ? -19.380 -9.411 33.046 1.00 89.00 347 ASP A CA 1
ATOM 2825 C C . ASP A 1 347 ? -20.017 -8.933 34.379 1.00 89.00 347 ASP A C 1
ATOM 2827 O O . ASP A 1 347 ? -21.212 -9.146 34.574 1.00 89.00 347 ASP A O 1
ATOM 2831 N N . LYS A 1 348 ? -19.281 -8.190 35.232 1.00 89.19 348 LYS A N 1
ATOM 2832 C CA . LYS A 1 348 ? -19.798 -7.522 36.452 1.00 89.19 348 LYS A CA 1
ATOM 2833 C C . LYS A 1 348 ? -20.810 -6.417 36.119 1.00 89.19 348 LYS A C 1
ATOM 2835 O O . LYS A 1 348 ? -21.893 -6.352 36.690 1.00 89.19 348 LYS A O 1
ATOM 2840 N N . THR A 1 349 ? -20.502 -5.584 35.123 1.00 88.31 349 THR A N 1
ATOM 2841 C CA . THR A 1 349 ? -21.419 -4.532 34.652 1.00 88.31 349 THR A CA 1
ATOM 2842 C C . THR A 1 349 ? -22.746 -5.116 34.155 1.00 88.31 349 THR A C 1
ATOM 2844 O O . THR A 1 349 ? -23.804 -4.548 34.425 1.00 88.31 349 THR A O 1
ATOM 2847 N N . GLU A 1 350 ? -22.692 -6.245 33.443 1.00 86.62 350 GLU A N 1
ATOM 2848 C CA . GLU A 1 350 ? -23.868 -6.940 32.915 1.00 86.62 350 GLU A CA 1
ATOM 2849 C C . GLU A 1 350 ? -24.642 -7.704 34.005 1.00 86.62 350 GLU A C 1
ATOM 2851 O O . GLU A 1 350 ? -25.873 -7.734 33.943 1.00 86.62 350 GLU A O 1
ATOM 2856 N N . SER A 1 351 ? -23.978 -8.245 35.040 1.00 88.00 351 SER A N 1
ATOM 2857 C CA . SER A 1 351 ? -24.673 -8.816 36.208 1.00 88.00 351 SER A CA 1
ATOM 2858 C C . SER A 1 351 ? -25.420 -7.762 37.026 1.00 88.00 351 SER A C 1
ATOM 2860 O O . SER A 1 351 ? -26.520 -8.034 37.505 1.00 88.00 351 SER A O 1
ATOM 2862 N N . ASP A 1 352 ? -24.891 -6.538 37.091 1.00 86.81 352 ASP A N 1
ATOM 2863 C CA . ASP A 1 352 ? -25.520 -5.381 37.747 1.00 86.81 352 ASP A CA 1
ATOM 2864 C C . ASP A 1 352 ? -26.675 -4.773 36.912 1.00 86.81 352 ASP A C 1
ATOM 2866 O O . ASP A 1 352 ? -27.101 -3.640 37.139 1.00 86.81 352 ASP A O 1
ATOM 2870 N N . GLN A 1 353 ? -27.175 -5.513 35.912 1.00 83.75 353 GLN A N 1
ATOM 2871 C CA . GLN A 1 353 ? -28.235 -5.124 34.969 1.00 83.75 353 GLN A CA 1
ATOM 2872 C C . GLN A 1 353 ? -27.934 -3.850 34.157 1.00 83.75 353 GLN A C 1
ATOM 2874 O O . GLN A 1 353 ? -28.837 -3.238 33.582 1.00 83.75 353 GLN A O 1
ATOM 2879 N N . MET A 1 354 ? -26.664 -3.452 34.052 1.00 85.62 354 MET A N 1
ATOM 2880 C CA . MET A 1 354 ? -26.247 -2.315 33.239 1.00 85.62 354 MET A CA 1
ATOM 2881 C C . MET A 1 354 ? -25.626 -2.768 31.918 1.00 85.62 354 MET A C 1
ATOM 2883 O O . MET A 1 354 ? -24.948 -3.786 31.827 1.00 85.62 354 MET A O 1
ATOM 2887 N N . THR A 1 355 ? -25.771 -1.958 30.869 1.00 83.81 355 THR A N 1
ATOM 2888 C CA . THR A 1 355 ? -25.049 -2.225 29.617 1.00 83.81 355 THR A CA 1
ATOM 2889 C C . THR A 1 355 ? -23.588 -1.783 29.755 1.00 83.81 355 THR A C 1
ATOM 2891 O O . THR A 1 355 ? -23.303 -0.646 30.149 1.00 83.81 355 THR A O 1
ATOM 2894 N N . ALA A 1 356 ? -22.651 -2.669 29.418 1.00 87.88 356 ALA A N 1
ATOM 2895 C CA . ALA A 1 356 ? -21.258 -2.309 29.188 1.00 87.88 356 ALA A CA 1
ATOM 2896 C C . ALA A 1 356 ? -21.143 -1.620 27.817 1.00 87.88 356 ALA A C 1
ATOM 2898 O O . ALA A 1 356 ? -21.385 -2.247 26.788 1.00 87.88 356 ALA A O 1
ATOM 2899 N N . THR A 1 357 ? -20.811 -0.327 27.796 1.00 87.56 357 THR A N 1
ATOM 2900 C CA . THR A 1 357 ? -20.766 0.495 26.571 1.00 87.56 357 THR A CA 1
ATOM 2901 C C . THR A 1 357 ? -19.456 1.264 26.438 1.00 87.56 357 THR A C 1
ATOM 2903 O O . THR A 1 357 ? -18.752 1.507 27.428 1.00 87.56 357 THR A O 1
ATOM 2906 N N . PHE A 1 358 ? -19.143 1.723 25.223 1.00 82.94 358 PHE A N 1
ATOM 2907 C CA . PHE A 1 358 ? -18.003 2.614 24.988 1.00 82.94 358 PHE A CA 1
ATOM 2908 C C . PHE A 1 358 ? -18.075 3.912 25.804 1.00 82.94 358 PHE A C 1
ATOM 2910 O O . PHE A 1 358 ? -17.034 4.431 26.192 1.00 82.94 358 PHE A O 1
ATOM 2917 N N . ARG A 1 359 ? -19.269 4.405 26.155 1.00 86.56 359 ARG A N 1
ATOM 2918 C CA . ARG A 1 359 ? -19.482 5.559 27.044 1.00 86.56 359 ARG A CA 1
ATOM 2919 C C . ARG A 1 359 ? -18.889 5.333 28.435 1.00 86.56 359 ARG A C 1
ATOM 2921 O O . ARG A 1 359 ? -18.286 6.252 28.994 1.00 86.56 359 ARG A O 1
ATOM 2928 N N . LYS A 1 360 ? -19.000 4.119 28.989 1.00 89.56 360 LYS A N 1
ATOM 2929 C CA . LYS A 1 360 ? -18.388 3.777 30.286 1.00 89.56 360 LYS A CA 1
ATOM 2930 C C . LYS A 1 360 ? -16.863 3.703 30.175 1.00 89.56 360 LYS A C 1
ATOM 2932 O O . LYS A 1 360 ? -16.172 4.352 30.958 1.00 89.56 360 LYS A O 1
ATOM 2937 N N . LEU A 1 361 ? -16.348 3.026 29.143 1.00 90.44 361 LEU A N 1
ATOM 2938 C CA . LEU A 1 361 ? -14.910 2.988 28.837 1.00 90.44 361 LEU A CA 1
ATOM 2939 C C . LEU A 1 361 ? -14.327 4.403 28.651 1.00 90.44 361 LEU A C 1
ATOM 2941 O O . LEU A 1 361 ? -13.285 4.727 29.215 1.00 90.44 361 LEU A O 1
ATOM 2945 N N . GLN A 1 362 ? -15.019 5.274 27.910 1.00 87.38 362 GLN A N 1
ATOM 2946 C CA . GLN A 1 362 ? -14.600 6.655 27.664 1.00 87.38 362 GLN A CA 1
ATOM 2947 C C . GLN A 1 362 ? -14.581 7.471 28.955 1.00 87.38 362 GLN A C 1
ATOM 2949 O O . GLN A 1 362 ? -13.666 8.264 29.159 1.00 87.38 362 GLN A O 1
ATOM 2954 N N . THR A 1 363 ? -15.566 7.270 29.833 1.00 88.00 363 THR A N 1
ATOM 2955 C CA . THR A 1 363 ? -15.635 7.942 31.137 1.00 88.00 363 THR A CA 1
ATOM 2956 C C . THR A 1 363 ? -14.430 7.578 32.005 1.00 88.00 363 THR A C 1
ATOM 2958 O O . THR A 1 363 ? -13.751 8.473 32.510 1.00 88.00 363 THR A O 1
ATOM 2961 N N . ALA A 1 364 ? -14.104 6.287 32.104 1.00 89.75 364 ALA A N 1
ATOM 2962 C CA . ALA A 1 364 ? -12.952 5.812 32.866 1.00 89.75 364 ALA A CA 1
ATOM 2963 C C . ALA A 1 364 ? -11.612 6.266 32.260 1.00 89.75 364 ALA A C 1
ATOM 2965 O O . ALA A 1 364 ? -10.745 6.748 32.986 1.00 89.75 364 ALA A O 1
ATOM 2966 N N . LEU A 1 365 ? -11.463 6.214 30.930 1.00 87.75 365 LEU A N 1
ATOM 2967 C CA . LEU A 1 365 ? -10.291 6.755 30.233 1.00 87.75 365 LEU A CA 1
ATOM 2968 C C . LEU A 1 365 ? -10.144 8.268 30.430 1.00 87.75 365 LEU A C 1
ATOM 2970 O O . LEU A 1 365 ? -9.039 8.752 30.644 1.00 87.75 365 LEU A O 1
ATOM 2974 N N . LYS A 1 366 ? -11.237 9.035 30.377 1.00 84.94 366 LYS A N 1
ATOM 2975 C CA . LYS A 1 366 ? -11.215 10.485 30.624 1.00 84.94 366 LYS A CA 1
ATOM 2976 C C . LYS A 1 366 ? -10.777 10.801 32.055 1.00 84.94 366 LYS A C 1
ATOM 2978 O O . LYS A 1 366 ? -10.046 11.762 32.262 1.00 84.94 366 LYS A O 1
ATOM 2983 N N . ALA A 1 367 ? -11.170 9.975 33.025 1.00 85.44 367 ALA A N 1
ATOM 2984 C CA . ALA A 1 367 ? -10.750 10.097 34.421 1.00 85.44 367 ALA A CA 1
ATOM 2985 C C . ALA A 1 367 ? -9.262 9.762 34.671 1.00 85.44 367 ALA A C 1
ATOM 2987 O O . ALA A 1 367 ? -8.789 9.974 35.788 1.00 85.44 367 ALA A O 1
ATOM 2988 N N . ILE A 1 368 ? -8.541 9.267 33.656 1.00 84.50 368 ILE A N 1
ATOM 2989 C CA . ILE A 1 368 ? -7.075 9.118 33.636 1.00 84.50 368 ILE A CA 1
ATOM 2990 C C . ILE A 1 368 ? -6.415 9.907 32.484 1.00 84.50 368 ILE A C 1
ATOM 2992 O O . ILE A 1 368 ? -5.283 9.625 32.109 1.00 84.50 368 ILE A O 1
ATOM 2996 N N . GLU A 1 369 ? -7.124 10.876 31.890 1.00 80.62 369 GLU A N 1
ATOM 2997 C CA . GLU A 1 369 ? -6.643 11.737 30.788 1.00 80.62 369 GLU A CA 1
ATOM 2998 C C . GLU A 1 369 ? -6.258 10.988 29.488 1.00 80.62 369 GLU A C 1
ATOM 3000 O O . GLU A 1 369 ? -5.495 11.478 28.651 1.00 80.62 369 GLU A O 1
ATOM 3005 N N . ARG A 1 370 ? -6.823 9.792 29.278 1.00 78.69 370 ARG A N 1
ATOM 3006 C CA . ARG A 1 370 ? -6.583 8.902 28.125 1.00 78.69 370 ARG A CA 1
ATOM 3007 C C . ARG A 1 370 ? -7.782 8.721 27.190 1.00 78.69 370 ARG A C 1
ATOM 3009 O O . ARG A 1 370 ? -7.817 7.775 26.405 1.00 78.69 370 ARG A O 1
ATOM 3016 N N . GLN A 1 371 ? -8.767 9.625 27.206 1.00 73.88 371 GLN A N 1
ATOM 3017 C CA . GLN A 1 371 ? -10.007 9.525 26.403 1.00 73.88 371 GLN A CA 1
ATOM 3018 C C . GLN A 1 371 ? -9.801 9.253 24.898 1.00 73.88 371 GLN A C 1
ATOM 3020 O O . GLN A 1 371 ? -10.704 8.750 24.230 1.00 73.88 371 GLN A O 1
ATOM 3025 N N . HIS A 1 372 ? -8.627 9.581 24.352 1.00 72.25 372 HIS A N 1
ATOM 3026 C CA . HIS A 1 372 ? -8.295 9.403 22.939 1.00 72.25 372 HIS A CA 1
ATOM 3027 C C . HIS A 1 372 ? -7.923 7.964 22.547 1.00 72.25 372 HIS A C 1
ATOM 3029 O O . HIS A 1 372 ? -7.897 7.676 21.352 1.00 72.25 372 HIS A O 1
ATOM 3035 N N . TYR A 1 373 ? -7.686 7.055 23.499 1.00 74.06 373 TYR A N 1
ATOM 3036 C CA . TYR A 1 373 ? -7.387 5.650 23.192 1.00 74.06 373 TYR A CA 1
ATOM 3037 C C . TYR A 1 373 ? -8.563 4.948 22.493 1.00 74.06 373 TYR A C 1
ATOM 3039 O O . TYR A 1 373 ? -8.354 4.221 21.525 1.00 74.06 373 TYR A O 1
ATOM 3047 N N . LEU A 1 374 ? -9.814 5.270 22.847 1.00 74.06 374 LEU A N 1
ATOM 3048 C CA . LEU A 1 374 ? -10.986 4.757 22.117 1.00 74.06 374 LEU A CA 1
ATOM 3049 C C . LEU A 1 374 ? -11.066 5.223 20.658 1.00 74.06 374 LEU A C 1
ATOM 3051 O O . LEU A 1 374 ? -11.621 4.514 19.823 1.00 74.06 374 LEU A O 1
ATOM 3055 N N . CYS A 1 375 ? -10.483 6.377 20.324 1.00 66.25 375 CYS A N 1
ATOM 3056 C CA . CYS A 1 375 ? -10.408 6.830 18.935 1.00 66.25 375 CYS A CA 1
ATOM 3057 C C . CYS A 1 375 ? -9.435 5.991 18.092 1.00 66.25 375 CYS A C 1
ATOM 3059 O O . CYS A 1 375 ? -9.519 6.048 16.870 1.00 66.25 375 CYS A O 1
ATOM 3061 N N . GLN A 1 376 ? -8.502 5.261 18.714 1.00 64.62 376 GLN A N 1
ATOM 3062 C CA . GLN A 1 376 ? -7.605 4.319 18.035 1.00 64.62 376 GLN A CA 1
ATOM 3063 C C . GLN A 1 376 ? -8.280 2.946 17.928 1.00 64.62 376 GLN A C 1
ATOM 3065 O O . GLN A 1 376 ? -8.422 2.422 16.826 1.00 64.62 376 GLN A O 1
ATOM 3070 N N . VAL A 1 377 ? -8.834 2.454 19.043 1.00 65.50 377 VAL A N 1
ATOM 3071 C CA . VAL A 1 377 ? -9.602 1.199 19.127 1.00 65.50 377 VAL A CA 1
ATOM 3072 C C . VAL A 1 377 ? -10.701 1.110 18.059 1.00 65.50 377 VAL A C 1
ATOM 3074 O O . VAL A 1 377 ? -10.815 0.089 17.395 1.00 65.50 377 VAL A O 1
ATOM 3077 N N . HIS A 1 378 ? -11.463 2.186 17.830 1.00 58.56 378 HIS A N 1
ATOM 3078 C CA . HIS A 1 378 ? -12.530 2.198 16.819 1.00 58.56 378 HIS A CA 1
ATOM 3079 C C . HIS A 1 378 ? -12.035 2.346 15.362 1.00 58.56 378 HIS A C 1
ATOM 3081 O O . HIS A 1 378 ? -12.788 2.085 14.429 1.00 58.56 378 HIS A O 1
ATOM 3087 N N . ARG A 1 379 ? -10.785 2.779 15.131 1.00 54.72 379 ARG A N 1
ATOM 3088 C CA . ARG A 1 379 ? -10.222 2.931 13.772 1.00 54.72 379 ARG A CA 1
ATOM 3089 C C . ARG A 1 379 ? -9.617 1.638 13.236 1.00 54.72 379 ARG A C 1
ATOM 3091 O O . ARG A 1 379 ? -9.720 1.381 12.044 1.00 54.72 379 ARG A O 1
ATOM 3098 N N . GLU A 1 380 ? -8.978 0.848 14.094 1.00 50.22 380 GLU A N 1
ATOM 3099 C CA . GLU A 1 380 ? -8.260 -0.363 13.669 1.00 50.22 380 GLU A CA 1
ATOM 3100 C C . GLU A 1 380 ? -9.184 -1.565 13.404 1.00 50.22 380 GLU A C 1
ATOM 3102 O O . GLU A 1 380 ? -8.803 -2.484 12.679 1.00 50.22 380 GLU A O 1
ATOM 3107 N N . ASP A 1 381 ? -10.412 -1.538 13.930 1.00 44.00 381 ASP A N 1
ATOM 3108 C CA . ASP A 1 381 ? -11.413 -2.609 13.791 1.00 44.00 381 ASP A CA 1
ATOM 3109 C C . ASP A 1 381 ? -11.824 -2.875 12.322 1.00 44.00 381 ASP A C 1
ATOM 3111 O O . ASP A 1 381 ? -12.200 -3.983 11.944 1.00 44.00 381 ASP A O 1
ATOM 3115 N N . GLN A 1 382 ? -11.663 -1.882 11.439 1.00 37.66 382 GLN A N 1
ATOM 3116 C CA . GLN A 1 382 ? -11.989 -2.011 10.012 1.00 37.66 382 GLN A CA 1
ATOM 3117 C C . GLN A 1 382 ? -10.906 -2.731 9.184 1.00 37.66 382 GLN A C 1
ATOM 3119 O O . GLN A 1 382 ? -11.176 -3.153 8.058 1.00 37.66 382 GLN A O 1
ATOM 3124 N N . THR A 1 383 ? -9.690 -2.902 9.715 1.00 37.62 383 THR A N 1
ATOM 3125 C CA . THR A 1 383 ? -8.513 -3.296 8.915 1.00 37.62 383 THR A CA 1
ATOM 3126 C C . THR A 1 383 ? -8.299 -4.815 8.826 1.00 37.62 383 THR A C 1
ATOM 3128 O O . THR A 1 383 ? -7.703 -5.299 7.865 1.00 37.62 383 THR A O 1
ATOM 3131 N N . LEU A 1 384 ? -8.787 -5.599 9.797 1.00 34.12 384 LEU A N 1
ATOM 3132 C CA . LEU A 1 384 ? -8.405 -7.017 9.954 1.00 34.12 384 LEU A CA 1
ATOM 3133 C C . LEU A 1 384 ? -9.408 -8.050 9.399 1.00 34.12 384 LEU A C 1
ATOM 3135 O O . LEU A 1 384 ? -9.096 -9.238 9.342 1.00 34.12 384 LEU A O 1
ATOM 3139 N N . ALA A 1 385 ? -10.586 -7.634 8.927 1.00 34.62 385 ALA A N 1
ATOM 3140 C CA . ALA A 1 385 ? -11.664 -8.565 8.570 1.00 34.62 385 ALA A CA 1
ATOM 3141 C C . ALA A 1 385 ? -11.593 -9.191 7.153 1.00 34.62 385 ALA A C 1
ATOM 3143 O O . ALA A 1 385 ? -12.405 -10.067 6.844 1.00 34.62 385 ALA A O 1
ATOM 3144 N N . LYS A 1 386 ? -10.695 -8.743 6.254 1.00 37.66 386 LYS A N 1
ATOM 3145 C CA . LYS A 1 386 ? -10.772 -9.066 4.804 1.00 37.66 386 LYS A CA 1
ATOM 3146 C C . LYS A 1 386 ? -9.462 -9.428 4.089 1.00 37.66 386 LYS A C 1
ATOM 3148 O O . LYS A 1 386 ? -9.374 -9.264 2.871 1.00 37.66 386 LYS A O 1
ATOM 3153 N N . ILE A 1 387 ? -8.500 -10.035 4.780 1.00 37.00 387 ILE A N 1
ATOM 3154 C CA . ILE A 1 387 ? -7.473 -10.832 4.091 1.00 37.00 387 ILE A CA 1
ATOM 3155 C C . ILE A 1 387 ? -7.866 -12.306 4.208 1.00 37.00 387 ILE A C 1
ATOM 3157 O O . ILE A 1 387 ? -8.100 -12.819 5.297 1.00 37.00 387 ILE A O 1
ATOM 3161 N N . ALA A 1 388 ? -8.002 -12.976 3.068 1.00 35.56 388 ALA A N 1
ATOM 3162 C CA . ALA A 1 388 ? -8.227 -14.412 2.977 1.00 35.56 388 ALA A CA 1
ATOM 3163 C C . ALA A 1 388 ? -7.690 -14.879 1.622 1.00 35.56 388 ALA A C 1
ATOM 3165 O O . ALA A 1 388 ? -8.419 -14.906 0.632 1.00 35.56 388 ALA A O 1
ATOM 3166 N N . ASN A 1 389 ? -6.397 -15.209 1.568 1.00 38.56 389 ASN A N 1
ATOM 3167 C CA . ASN A 1 389 ? -5.837 -15.836 0.376 1.00 38.56 389 ASN A CA 1
ATOM 3168 C C . ASN A 1 389 ? -6.391 -17.259 0.218 1.00 38.56 389 ASN A C 1
ATOM 3170 O O . ASN A 1 389 ? -6.690 -17.963 1.188 1.00 38.56 389 ASN A O 1
ATOM 3174 N N . ILE A 1 390 ? -6.547 -17.663 -1.040 1.00 43.16 390 ILE A N 1
ATOM 3175 C CA . ILE A 1 390 ? -7.277 -18.873 -1.439 1.00 43.16 390 ILE A CA 1
ATOM 3176 C C . ILE A 1 390 ? -6.465 -20.156 -1.151 1.00 43.16 390 ILE A C 1
ATOM 3178 O O . ILE A 1 390 ? -7.045 -21.227 -1.014 1.00 43.16 390 ILE A O 1
ATOM 3182 N N . SER A 1 391 ? -5.145 -20.045 -0.965 1.00 44.56 391 SER A N 1
ATOM 3183 C CA . SER A 1 391 ? -4.196 -21.166 -0.851 1.00 44.56 391 SER A CA 1
ATOM 3184 C C . SER A 1 391 ? -3.885 -21.670 0.569 1.00 44.56 391 SER A C 1
ATOM 3186 O O . SER A 1 391 ? -3.032 -22.534 0.716 1.00 44.56 391 SER A O 1
ATOM 3188 N N . LEU A 1 392 ? -4.513 -21.128 1.621 1.00 53.97 392 LEU A N 1
ATOM 3189 C CA . LEU A 1 392 ? -4.295 -21.546 3.024 1.00 53.97 392 LEU A CA 1
ATOM 3190 C C . LEU A 1 392 ? -5.626 -21.758 3.768 1.00 53.97 392 LEU A C 1
ATOM 3192 O O . LEU A 1 392 ? -5.784 -21.407 4.940 1.00 53.97 392 LEU A O 1
ATOM 3196 N N . GLN A 1 393 ? -6.611 -22.292 3.041 1.00 63.66 393 GLN A N 1
ATOM 3197 C CA . GLN A 1 393 ? -7.970 -22.561 3.519 1.00 63.66 393 GLN A CA 1
ATOM 3198 C C . GLN A 1 393 ? -8.109 -23.896 4.268 1.00 63.66 393 GLN A C 1
ATOM 3200 O O . GLN A 1 393 ? -9.192 -24.165 4.798 1.00 63.66 393 GLN A O 1
ATOM 3205 N N . ASP A 1 394 ? -7.048 -24.704 4.311 1.00 76.06 394 ASP A N 1
ATOM 3206 C CA . ASP A 1 394 ? -7.031 -26.004 4.978 1.00 76.06 394 ASP A CA 1
ATOM 3207 C C . ASP A 1 394 ? -7.050 -25.861 6.502 1.00 76.06 394 ASP A C 1
ATOM 3209 O O . ASP A 1 394 ? -6.601 -24.858 7.070 1.00 76.06 394 ASP A O 1
ATOM 3213 N N . VAL A 1 395 ? -7.587 -26.882 7.166 1.00 83.62 395 VAL A N 1
ATOM 3214 C CA . VAL A 1 395 ? -7.651 -26.978 8.627 1.00 83.62 395 VAL A CA 1
ATOM 3215 C C . VAL A 1 395 ? -6.342 -27.589 9.133 1.00 83.62 395 VAL A C 1
ATOM 3217 O O . VAL A 1 395 ? -5.926 -28.613 8.590 1.00 83.62 395 VAL A O 1
ATOM 3220 N N . PRO A 1 396 ? -5.680 -27.023 10.161 1.00 85.81 396 PRO A N 1
ATOM 3221 C CA . PRO A 1 396 ? -4.443 -27.599 10.671 1.00 85.81 396 PRO A CA 1
ATOM 3222 C C . PRO A 1 396 ? -4.669 -29.013 11.230 1.00 85.81 396 PRO A C 1
ATOM 3224 O O . PRO A 1 396 ? -5.635 -29.272 11.961 1.00 85.81 396 PRO A O 1
ATOM 3227 N N . SER A 1 397 ? -3.765 -29.936 10.890 1.00 87.75 397 SER A N 1
ATOM 3228 C CA . SER A 1 397 ? -3.780 -31.300 11.430 1.00 87.75 397 SER A CA 1
ATOM 3229 C C . SER A 1 397 ? -3.572 -31.305 12.947 1.00 87.75 397 SER A C 1
ATOM 3231 O O . SER A 1 397 ? -3.024 -30.360 13.523 1.00 87.75 397 SER A O 1
ATOM 3233 N N . ASP A 1 398 ? -4.019 -32.373 13.609 1.00 89.62 398 ASP A N 1
ATOM 3234 C CA . ASP A 1 398 ? -3.819 -32.518 15.055 1.00 89.62 398 ASP A CA 1
ATOM 3235 C C . ASP A 1 398 ? -2.327 -32.617 15.399 1.00 89.62 398 ASP A C 1
ATOM 3237 O O . ASP A 1 398 ? -1.895 -31.980 16.351 1.00 89.62 398 ASP A O 1
ATOM 3241 N N . ASP A 1 399 ? -1.506 -33.240 14.545 1.00 90.56 399 ASP A N 1
ATOM 3242 C CA . ASP A 1 399 ? -0.040 -33.279 14.692 1.00 90.56 399 ASP A CA 1
ATOM 3243 C C . ASP A 1 399 ? 0.609 -31.884 14.737 1.00 90.56 399 ASP A C 1
ATOM 3245 O O . ASP A 1 399 ? 1.616 -31.681 15.423 1.00 90.56 399 ASP A O 1
ATOM 3249 N N . VAL A 1 400 ? 0.045 -30.905 14.016 1.00 89.75 400 VAL A N 1
ATOM 3250 C CA . VAL A 1 400 ? 0.510 -29.509 14.044 1.00 89.75 400 VAL A CA 1
ATOM 3251 C C . VAL A 1 400 ? 0.093 -28.815 15.336 1.00 89.75 400 VAL A C 1
ATOM 3253 O O . VAL A 1 400 ? 0.901 -28.080 15.904 1.00 89.75 400 VAL A O 1
ATOM 3256 N N . ILE A 1 401 ? -1.124 -29.065 15.829 1.00 91.44 401 ILE A N 1
ATOM 3257 C CA . ILE A 1 401 ? -1.594 -28.539 17.120 1.00 91.44 401 ILE A CA 1
ATOM 3258 C C . ILE A 1 401 ? -0.768 -29.135 18.267 1.00 91.44 401 ILE A C 1
ATOM 3260 O O . ILE A 1 401 ? -0.213 -28.382 19.069 1.00 91.44 401 ILE A O 1
ATOM 3264 N N . SER A 1 402 ? -0.599 -30.459 18.298 1.00 90.69 402 SER A N 1
ATOM 3265 C CA . SER A 1 402 ? 0.267 -31.158 19.249 1.00 90.69 402 SER A CA 1
ATOM 3266 C C . SER A 1 402 ? 1.691 -30.614 19.178 1.00 90.69 402 SER A C 1
ATOM 3268 O O . SER A 1 402 ? 2.185 -30.121 20.189 1.00 90.69 402 SER A O 1
ATOM 3270 N N . SER A 1 403 ? 2.300 -30.538 17.986 1.00 91.00 403 SER A N 1
ATOM 3271 C CA . SER A 1 403 ? 3.651 -29.981 17.806 1.00 91.00 403 SER A CA 1
ATOM 3272 C C . SER A 1 403 ? 3.805 -28.554 18.334 1.00 91.00 403 SER A C 1
ATOM 3274 O O . SER A 1 403 ? 4.818 -28.269 18.967 1.00 91.00 403 SER A O 1
ATOM 3276 N N . LEU A 1 404 ? 2.841 -27.657 18.091 1.00 89.31 404 LEU A N 1
ATOM 3277 C CA . LEU A 1 404 ? 2.873 -26.284 18.615 1.00 89.31 404 LEU A CA 1
ATOM 3278 C C . LEU A 1 404 ? 2.931 -26.257 20.148 1.00 89.31 404 LEU A C 1
ATOM 3280 O O . LEU A 1 404 ? 3.631 -25.427 20.729 1.00 89.31 404 LEU A O 1
ATOM 3284 N N . THR A 1 405 ? 2.218 -27.181 20.791 1.00 89.06 405 THR A N 1
ATOM 3285 C CA . THR A 1 405 ? 2.075 -27.238 22.252 1.00 89.06 405 THR A CA 1
ATOM 3286 C C . THR A 1 405 ? 3.189 -28.019 22.947 1.00 89.06 405 THR A C 1
ATOM 3288 O O . THR A 1 405 ? 3.754 -27.531 23.922 1.00 89.06 405 THR A O 1
ATOM 3291 N N . GLU A 1 406 ? 3.578 -29.179 22.420 1.00 87.88 406 GLU A N 1
ATOM 3292 C CA . GLU A 1 406 ? 4.632 -30.045 22.964 1.00 87.88 406 GLU A CA 1
ATOM 3293 C C . GLU A 1 406 ? 6.021 -29.419 22.824 1.00 87.88 406 GLU A C 1
ATOM 3295 O O . GLU A 1 406 ? 6.825 -29.468 23.756 1.00 87.88 406 GLU A O 1
ATOM 3300 N N . LYS A 1 407 ? 6.290 -28.772 21.680 1.00 87.88 407 LYS A N 1
ATOM 3301 C CA . LYS A 1 407 ? 7.539 -28.034 21.433 1.00 87.88 407 LYS A CA 1
ATOM 3302 C C . LYS A 1 407 ? 7.526 -26.631 22.047 1.00 87.88 407 LYS A C 1
ATOM 3304 O O . LYS A 1 407 ? 8.503 -25.910 21.888 1.00 87.88 407 LYS A O 1
ATOM 3309 N N . LYS A 1 408 ? 6.452 -26.258 22.761 1.00 88.38 408 LYS A N 1
ATOM 3310 C CA . LYS A 1 408 ? 6.329 -25.008 23.534 1.00 88.38 408 LYS A CA 1
ATOM 3311 C C . LYS A 1 408 ? 6.481 -23.730 22.695 1.00 88.38 408 LYS A C 1
ATOM 3313 O O . LYS A 1 408 ? 6.937 -22.709 23.191 1.00 88.38 408 LYS A O 1
ATOM 3318 N N . LEU A 1 409 ? 6.063 -23.787 21.431 1.00 87.00 409 LEU A N 1
ATOM 3319 C CA . LEU A 1 409 ? 6.291 -22.740 20.421 1.00 87.00 409 LEU A CA 1
ATOM 3320 C C . LEU A 1 409 ? 5.309 -21.560 20.530 1.00 87.00 409 LEU A C 1
ATOM 3322 O O . LEU A 1 409 ? 5.392 -20.587 19.780 1.00 87.00 409 LEU A O 1
ATOM 3326 N N . ILE A 1 410 ? 4.344 -21.664 21.440 1.00 86.19 410 ILE A N 1
ATOM 3327 C CA . ILE A 1 410 ? 3.389 -20.617 21.786 1.00 86.19 410 ILE A CA 1
ATOM 3328 C C . ILE A 1 410 ? 3.677 -20.237 23.236 1.00 86.19 410 ILE A C 1
ATOM 3330 O O . ILE A 1 410 ? 3.629 -21.092 24.122 1.00 86.19 410 ILE A O 1
ATOM 3334 N N . GLY A 1 411 ? 4.000 -18.962 23.458 1.00 81.81 411 GLY A N 1
ATOM 3335 C CA . GLY A 1 411 ? 4.249 -18.421 24.791 1.00 81.81 411 GLY A CA 1
ATOM 3336 C C . GLY A 1 411 ? 2.981 -18.327 25.642 1.00 81.81 411 GLY A C 1
ATOM 3337 O O . GLY A 1 411 ? 1.876 -18.649 25.202 1.00 81.81 411 GLY A O 1
ATOM 3338 N N . ASP A 1 412 ? 3.135 -17.837 26.867 1.00 82.56 412 ASP A N 1
ATOM 3339 C CA . ASP A 1 412 ? 2.014 -17.574 27.771 1.00 82.56 412 ASP A CA 1
ATOM 3340 C C . ASP A 1 412 ? 1.177 -16.395 27.250 1.00 82.56 412 ASP A C 1
ATOM 3342 O O . ASP A 1 412 ? 1.549 -15.247 27.455 1.00 82.56 412 ASP A O 1
ATOM 3346 N N . CYS A 1 413 ? 0.126 -16.670 26.474 1.00 86.56 413 CYS A N 1
ATOM 3347 C CA . CYS A 1 413 ? -0.743 -15.670 25.830 1.00 86.56 413 CYS A CA 1
ATOM 3348 C C . CYS A 1 413 ? -2.147 -16.233 25.525 1.00 86.56 413 CYS A C 1
ATOM 3350 O O . CYS A 1 413 ? -2.745 -15.940 24.490 1.00 86.56 413 CYS A O 1
ATOM 3352 N N . ILE A 1 414 ? -2.651 -17.120 26.386 1.00 87.94 414 ILE A N 1
ATOM 3353 C CA . ILE A 1 414 ? -3.860 -17.931 26.163 1.00 87.94 414 ILE A CA 1
ATOM 3354 C C . ILE A 1 414 ? -5.110 -17.080 25.940 1.00 87.94 414 ILE A C 1
ATOM 3356 O O . ILE A 1 414 ? -5.926 -17.404 25.073 1.00 87.94 414 ILE A O 1
ATOM 3360 N N . VAL A 1 415 ? -5.290 -16.015 26.721 1.00 88.25 415 VAL A N 1
ATOM 3361 C CA . VAL A 1 415 ? -6.489 -15.173 26.648 1.00 88.25 415 VAL A CA 1
ATOM 3362 C C . VAL A 1 415 ? -6.455 -14.357 25.365 1.00 88.25 415 VAL A C 1
ATOM 3364 O O . VAL A 1 415 ? -7.429 -14.369 24.610 1.00 88.25 415 VAL A O 1
ATOM 3367 N N . HIS A 1 416 ? -5.324 -13.713 25.070 1.00 90.19 416 HIS A N 1
ATOM 3368 C CA . HIS A 1 416 ? -5.138 -12.967 23.830 1.00 90.19 416 HIS A CA 1
ATOM 3369 C C . HIS A 1 416 ? -5.270 -13.876 22.596 1.00 90.19 416 HIS A C 1
ATOM 3371 O O . HIS A 1 416 ? -6.055 -13.571 21.696 1.00 90.19 416 HIS A O 1
ATOM 3377 N N . LEU A 1 417 ? -4.611 -15.039 22.586 1.00 91.19 417 LEU A N 1
ATOM 3378 C CA . LEU A 1 417 ? -4.700 -16.021 21.501 1.00 91.19 417 LEU A CA 1
ATOM 3379 C C . LEU A 1 417 ? -6.134 -16.517 21.304 1.00 91.19 417 LEU A C 1
ATOM 3381 O O . LEU A 1 417 ? -6.596 -16.619 20.172 1.00 91.19 417 LEU A O 1
ATOM 3385 N N . GLY A 1 418 ? -6.867 -16.774 22.389 1.00 89.62 418 GLY A N 1
ATOM 3386 C CA . GLY A 1 418 ? -8.259 -17.210 22.319 1.00 89.62 418 GLY A CA 1
ATOM 3387 C C . GLY A 1 418 ? -9.151 -16.193 21.610 1.00 89.62 418 GLY A C 1
ATOM 3388 O O . GLY A 1 418 ? -9.979 -16.577 20.782 1.00 89.62 418 GLY A O 1
ATOM 3389 N N . VAL A 1 419 ? -8.949 -14.900 21.878 1.00 87.75 419 VAL A N 1
ATOM 3390 C CA . VAL A 1 419 ? -9.685 -13.824 21.202 1.00 87.75 419 VAL A CA 1
ATOM 3391 C C . VAL A 1 419 ? -9.290 -13.709 19.730 1.00 87.75 419 VAL A C 1
ATOM 3393 O O . VAL A 1 419 ? -10.174 -13.647 18.882 1.00 87.75 419 VAL A O 1
ATOM 3396 N N . GLU A 1 420 ? -7.995 -13.733 19.404 1.00 85.56 420 GLU A N 1
ATOM 3397 C CA . GLU A 1 420 ? -7.505 -13.636 18.015 1.00 85.56 420 GLU A CA 1
ATOM 3398 C C . GLU A 1 420 ? -7.933 -14.842 17.150 1.00 85.56 420 GLU A C 1
ATOM 3400 O O . GLU A 1 420 ? -8.137 -14.715 15.943 1.00 85.56 420 GLU A O 1
ATOM 3405 N N . LEU A 1 421 ? -8.146 -16.009 17.768 1.00 85.62 421 LEU A N 1
ATOM 3406 C CA . LEU A 1 421 ? -8.743 -17.191 17.137 1.00 85.62 421 LEU A CA 1
ATOM 3407 C C . LEU A 1 421 ? -10.279 -17.097 16.983 1.00 85.62 421 LEU A C 1
ATOM 3409 O O . LEU A 1 421 ? -10.884 -17.925 16.297 1.00 85.62 421 LEU A O 1
ATOM 3413 N N . GLY A 1 422 ? -10.926 -16.092 17.581 1.00 82.69 422 GLY A N 1
ATOM 3414 C CA . GLY A 1 422 ? -12.373 -15.872 17.520 1.00 82.69 422 GLY A CA 1
ATOM 3415 C C . GLY A 1 422 ? -13.189 -16.694 18.525 1.00 82.69 422 GLY A C 1
ATOM 3416 O O . GLY A 1 422 ? -14.377 -16.933 18.296 1.00 82.69 422 GLY A O 1
ATOM 3417 N N . LEU A 1 423 ? -12.584 -17.154 19.626 1.00 85.50 423 LEU A N 1
ATOM 3418 C CA . LEU A 1 423 ? -13.301 -17.850 20.697 1.00 85.50 423 LEU A CA 1
ATOM 3419 C C . LEU A 1 423 ? -14.051 -16.870 21.612 1.00 85.50 423 LEU A C 1
ATOM 3421 O O . LEU A 1 423 ? -13.583 -15.782 21.949 1.00 85.50 423 LEU A O 1
ATOM 3425 N N . GLY A 1 424 ? -15.234 -17.289 22.066 1.00 83.62 424 GLY A N 1
ATOM 3426 C CA . GLY A 1 424 ? -15.985 -16.570 23.093 1.00 83.62 424 GLY A CA 1
ATOM 3427 C C . GLY A 1 424 ? -15.327 -16.701 24.470 1.00 83.62 424 GLY A C 1
ATOM 3428 O O . GLY A 1 424 ? -14.806 -17.763 24.810 1.00 83.62 424 GLY A O 1
ATOM 3429 N N . ILE A 1 425 ? -15.418 -15.652 25.295 1.00 85.00 425 ILE A N 1
ATOM 3430 C CA . ILE A 1 425 ? -14.770 -15.582 26.618 1.00 85.00 425 ILE A CA 1
ATOM 3431 C C . ILE A 1 425 ? -15.056 -16.798 27.511 1.00 85.00 425 ILE A C 1
ATOM 3433 O O . ILE A 1 425 ? -14.160 -17.283 28.193 1.00 85.00 425 ILE A O 1
ATOM 3437 N N . ASN A 1 426 ? -16.273 -17.346 27.467 1.00 85.56 426 ASN A N 1
ATOM 3438 C CA . ASN A 1 426 ? -16.655 -18.488 28.298 1.00 85.56 426 ASN A CA 1
ATOM 3439 C C . ASN A 1 426 ? -15.842 -19.738 27.929 1.00 85.56 426 ASN A C 1
ATOM 3441 O O . ASN A 1 426 ? -15.380 -20.442 28.818 1.00 85.56 426 ASN A O 1
ATOM 3445 N N . SER A 1 427 ? -15.569 -19.949 26.635 1.00 86.25 427 SER A N 1
ATOM 3446 C CA . SER A 1 427 ? -14.700 -21.030 26.148 1.00 86.25 427 SER A CA 1
ATOM 3447 C C . SER A 1 427 ? -13.253 -20.858 26.620 1.00 86.25 427 SER A C 1
ATOM 3449 O O . SER A 1 427 ? -12.580 -21.846 26.911 1.00 86.25 427 SER A O 1
ATOM 3451 N N . ILE A 1 428 ? -12.767 -19.616 26.703 1.00 88.06 428 ILE A N 1
ATOM 3452 C CA . ILE A 1 428 ? -11.415 -19.292 27.182 1.00 88.06 428 ILE A CA 1
ATOM 3453 C C . ILE A 1 428 ? -11.330 -19.541 28.698 1.00 88.06 428 ILE A C 1
ATOM 3455 O O . ILE A 1 428 ? -10.489 -20.323 29.142 1.00 88.06 428 ILE A O 1
ATOM 3459 N N . LYS A 1 429 ? -12.260 -18.972 29.482 1.00 86.12 429 LYS A N 1
ATOM 3460 C CA . LYS A 1 429 ? -12.370 -19.165 30.941 1.00 86.12 429 LYS A CA 1
ATOM 3461 C C . LYS A 1 429 ? -12.445 -20.647 31.320 1.00 86.12 429 LYS A C 1
ATOM 3463 O O . LYS A 1 429 ? -11.683 -21.104 32.164 1.00 86.12 429 LYS A O 1
ATOM 3468 N N . GLU A 1 430 ? -13.315 -21.410 30.662 1.00 87.06 430 GLU A N 1
ATOM 3469 C CA . GLU A 1 430 ? -13.477 -22.851 30.889 1.00 87.06 430 GLU A CA 1
ATOM 3470 C C . GLU A 1 430 ? -12.183 -23.629 30.579 1.00 87.06 430 GLU A C 1
ATOM 3472 O O . GLU A 1 430 ? -11.796 -24.525 31.320 1.00 87.06 430 GLU A O 1
ATOM 3477 N N . THR A 1 431 ? -11.446 -23.244 29.532 1.00 86.12 431 THR A N 1
ATOM 3478 C CA . THR A 1 431 ? -10.158 -23.873 29.181 1.00 86.12 431 THR A CA 1
ATOM 3479 C C . THR A 1 431 ? -9.090 -23.660 30.257 1.00 86.12 431 THR A C 1
ATOM 3481 O O . THR A 1 431 ? -8.367 -24.601 30.597 1.00 86.12 431 THR A O 1
ATOM 3484 N N . ILE A 1 432 ? -9.032 -22.451 30.825 1.00 84.81 432 ILE A N 1
ATOM 3485 C CA . ILE A 1 432 ? -8.126 -22.087 31.924 1.00 84.81 432 ILE A CA 1
ATOM 3486 C C . ILE A 1 432 ? -8.478 -22.872 33.196 1.00 84.81 432 ILE A C 1
ATOM 3488 O O . ILE A 1 432 ? -7.586 -23.442 33.828 1.00 84.81 432 ILE A O 1
ATOM 3492 N N . VAL A 1 433 ? -9.773 -22.951 33.533 1.00 84.38 433 VAL A N 1
ATOM 3493 C CA . VAL A 1 433 ? -10.298 -23.668 34.710 1.00 84.38 433 VAL A CA 1
ATOM 3494 C C . VAL A 1 433 ? -10.086 -25.180 34.617 1.00 84.38 433 VAL A C 1
ATOM 3496 O O . VAL A 1 433 ? -9.728 -25.790 35.620 1.00 84.38 433 VAL A O 1
ATOM 3499 N N . ASN A 1 434 ? -10.251 -25.785 33.437 1.00 79.62 434 ASN A N 1
ATOM 3500 C CA . ASN A 1 434 ? -10.105 -27.235 33.255 1.00 79.62 434 ASN A CA 1
ATOM 3501 C C . ASN A 1 434 ? -8.643 -27.718 33.324 1.00 79.62 434 ASN A C 1
ATOM 3503 O O . ASN A 1 434 ? -8.402 -28.901 33.545 1.00 79.62 434 ASN A O 1
ATOM 3507 N N . ASN A 1 435 ? -7.662 -26.829 33.123 1.00 78.19 435 ASN A N 1
ATOM 3508 C CA . ASN A 1 435 ? -6.233 -27.170 33.084 1.00 78.19 435 ASN A CA 1
ATOM 3509 C C . ASN A 1 435 ? -5.403 -26.232 33.984 1.00 78.19 435 ASN A C 1
ATOM 3511 O O . ASN A 1 435 ? -4.478 -25.572 33.501 1.00 78.19 435 ASN A O 1
ATOM 3515 N N . PRO A 1 436 ? -5.716 -26.112 35.286 1.00 72.69 436 PRO A N 1
ATOM 3516 C CA . PRO A 1 436 ? -5.074 -25.127 36.145 1.00 72.69 436 PRO A CA 1
ATOM 3517 C C . PRO A 1 436 ? -3.573 -25.423 36.251 1.00 72.69 436 PRO A C 1
ATOM 3519 O O . PRO A 1 436 ? -3.172 -26.543 36.560 1.00 72.69 436 PRO A O 1
ATOM 3522 N N . ARG A 1 437 ? -2.738 -24.400 36.019 1.00 70.69 437 ARG A N 1
ATOM 3523 C CA . ARG A 1 437 ? -1.259 -24.465 36.037 1.00 70.69 437 ARG A CA 1
ATOM 3524 C C . ARG A 1 437 ? -0.603 -25.299 34.922 1.00 70.69 437 ARG A C 1
ATOM 3526 O O . ARG A 1 437 ? 0.620 -25.401 34.912 1.00 70.69 437 ARG A O 1
ATOM 3533 N N . ASN A 1 438 ? -1.355 -25.847 33.963 1.00 83.62 438 ASN A N 1
ATOM 3534 C CA . ASN A 1 438 ? -0.788 -26.501 32.777 1.00 83.62 438 ASN A CA 1
ATOM 3535 C C . ASN A 1 438 ? -0.952 -25.608 31.539 1.00 83.62 438 ASN A C 1
ATOM 3537 O O . ASN A 1 438 ? -1.870 -25.813 30.747 1.00 83.62 438 ASN A O 1
ATOM 3541 N N . LEU A 1 439 ? -0.045 -24.641 31.367 1.00 83.56 439 LEU A N 1
ATOM 3542 C CA . LEU A 1 439 ? -0.062 -23.679 30.257 1.00 83.56 439 LEU A CA 1
ATOM 3543 C C . LEU A 1 439 ? -0.208 -24.362 28.885 1.00 83.56 439 LEU A C 1
ATOM 3545 O O . LEU A 1 439 ? -1.077 -24.012 28.093 1.00 83.56 439 LEU A O 1
ATOM 3549 N N . TYR A 1 440 ? 0.601 -25.387 28.619 1.00 85.50 440 TYR A N 1
ATOM 3550 C CA . TYR A 1 440 ? 0.591 -26.087 27.332 1.00 85.50 440 TYR A CA 1
ATOM 3551 C C . TYR A 1 440 ? -0.696 -26.896 27.133 1.00 85.50 440 TYR A C 1
ATOM 3553 O O . TYR A 1 440 ? -1.239 -26.904 26.032 1.00 85.50 440 TYR A O 1
ATOM 3561 N N . GLY A 1 441 ? -1.247 -27.487 28.199 1.00 86.00 441 GLY A N 1
ATOM 3562 C CA . GLY A 1 441 ? -2.576 -28.108 28.182 1.00 86.00 441 GLY A CA 1
ATOM 3563 C C . GLY A 1 441 ? -3.716 -27.105 27.971 1.00 86.00 441 GLY A C 1
ATOM 3564 O O . GLY A 1 441 ? -4.687 -27.424 27.286 1.00 86.00 441 GLY A O 1
ATOM 3565 N N . GLN A 1 442 ? -3.599 -25.880 28.492 1.00 88.81 442 GLN A N 1
ATOM 3566 C CA . GLN A 1 442 ? -4.543 -24.792 28.224 1.00 88.81 442 GLN A CA 1
ATOM 3567 C C . GLN A 1 442 ? -4.470 -24.360 26.749 1.00 88.81 442 GLN A C 1
ATOM 3569 O O . GLN A 1 442 ? -5.501 -24.349 26.082 1.00 88.81 442 GLN A O 1
ATOM 3574 N N . ILE A 1 443 ? -3.274 -24.096 26.205 1.00 90.25 443 ILE A N 1
ATOM 3575 C CA . ILE A 1 443 ? -3.075 -23.743 24.784 1.00 90.25 443 ILE A CA 1
ATOM 3576 C C . ILE A 1 443 ? -3.566 -24.871 23.861 1.00 90.25 443 ILE A C 1
ATOM 3578 O O . ILE A 1 443 ? -4.247 -24.605 22.872 1.00 90.25 443 ILE A O 1
ATOM 3582 N N . HIS A 1 444 ? -3.286 -26.134 24.194 1.00 91.19 444 HIS A N 1
ATOM 3583 C CA . HIS A 1 444 ? -3.746 -27.288 23.420 1.00 91.19 444 HIS A CA 1
ATOM 3584 C C . HIS A 1 444 ? -5.271 -27.368 23.372 1.00 91.19 444 HIS A C 1
ATOM 3586 O O . HIS A 1 444 ? -5.862 -27.370 22.293 1.00 91.19 444 HIS A O 1
ATOM 3592 N N . ASN A 1 445 ? -5.931 -27.343 24.532 1.00 90.88 445 ASN A N 1
ATOM 3593 C CA . ASN A 1 445 ? -7.390 -27.364 24.594 1.00 90.88 445 ASN A CA 1
ATOM 3594 C C . ASN A 1 445 ? -8.024 -26.135 23.919 1.00 90.88 445 ASN A C 1
ATOM 3596 O O . ASN A 1 445 ? -9.079 -26.261 23.301 1.00 90.88 445 ASN A O 1
ATOM 3600 N N . LEU A 1 446 ? -7.374 -24.968 23.968 1.00 92.44 446 LEU A N 1
ATOM 3601 C CA . LEU A 1 446 ? -7.802 -23.761 23.259 1.00 92.44 446 LEU A CA 1
ATOM 3602 C C . LEU A 1 446 ? -7.776 -23.964 21.733 1.00 92.44 446 LEU A C 1
ATOM 3604 O O . LEU A 1 446 ? -8.766 -23.681 21.059 1.00 92.44 446 LEU A O 1
ATOM 3608 N N . LEU A 1 447 ? -6.677 -24.501 21.192 1.00 92.69 447 LEU A N 1
ATOM 3609 C CA . LEU A 1 447 ? -6.526 -24.791 19.762 1.00 92.69 447 LEU A CA 1
ATOM 3610 C C . LEU A 1 447 ? -7.492 -25.884 19.285 1.00 92.69 447 LEU A C 1
ATOM 3612 O O . LEU A 1 447 ? -8.068 -25.751 18.206 1.00 92.69 447 LEU A O 1
ATOM 3616 N N . ILE A 1 448 ? -7.735 -26.920 20.094 1.00 91.56 448 ILE A N 1
ATOM 3617 C CA . ILE A 1 448 ? -8.726 -27.968 19.799 1.00 91.56 448 ILE A CA 1
ATOM 3618 C C . ILE A 1 448 ? -10.158 -27.404 19.816 1.00 91.56 448 ILE A C 1
ATOM 3620 O O . ILE A 1 448 ? -10.934 -27.674 18.893 1.00 91.56 448 ILE A O 1
ATOM 3624 N N . LYS A 1 449 ? -10.518 -26.563 20.797 1.00 90.62 449 LYS A N 1
ATOM 3625 C CA . LYS A 1 449 ? -11.823 -25.869 20.834 1.00 90.62 449 LYS A CA 1
ATOM 3626 C C . LYS A 1 449 ? -12.009 -24.894 19.674 1.00 90.62 449 LYS A C 1
ATOM 3628 O O . LYS A 1 449 ? -13.110 -24.774 19.147 1.00 90.62 449 LYS A O 1
ATOM 3633 N N . TRP A 1 450 ? -10.943 -24.226 19.239 1.00 91.50 450 TRP A N 1
ATOM 3634 C CA . TRP A 1 450 ? -10.965 -23.418 18.024 1.00 91.50 450 TRP A CA 1
ATOM 3635 C C . TRP A 1 450 ? -11.166 -24.285 16.776 1.00 91.50 450 TRP A C 1
ATOM 3637 O O . TRP A 1 450 ? -12.079 -24.023 15.995 1.00 91.50 450 TRP A O 1
ATOM 3647 N N . LYS A 1 451 ? -10.389 -25.360 16.603 1.00 89.62 451 LYS A N 1
ATOM 3648 C CA . LYS A 1 451 ? -10.500 -26.282 15.460 1.00 89.62 451 LYS A CA 1
ATOM 3649 C C . LYS A 1 451 ? -11.890 -26.920 15.328 1.00 89.62 451 LYS A C 1
ATOM 3651 O O . LYS A 1 451 ? -12.366 -27.092 14.211 1.00 89.62 451 LYS A O 1
ATOM 3656 N N . SER A 1 452 ? -12.540 -27.228 16.450 1.00 83.69 452 SER A N 1
ATOM 3657 C CA . SER A 1 452 ? -13.901 -27.790 16.518 1.00 83.69 452 SER A CA 1
ATOM 3658 C C . SER A 1 452 ? -15.026 -26.739 16.575 1.00 83.69 452 SER A C 1
ATOM 3660 O O . SER A 1 452 ? -16.203 -27.091 16.666 1.00 83.69 452 SER A O 1
ATOM 3662 N N . GLY A 1 453 ? -14.690 -25.447 16.528 1.00 79.19 453 GLY A N 1
ATOM 3663 C CA . GLY A 1 453 ? -15.644 -24.349 16.647 1.00 79.19 453 GLY A CA 1
ATOM 3664 C C . GLY A 1 453 ? -16.500 -24.105 15.397 1.00 79.19 453 GLY A C 1
ATOM 3665 O O . GLY A 1 453 ? -16.256 -24.624 14.312 1.00 79.19 453 GLY A O 1
ATOM 3666 N N . LYS A 1 454 ? -17.501 -23.223 15.530 1.00 65.88 454 LYS A N 1
ATOM 3667 C CA . LYS A 1 454 ? -18.371 -22.780 14.414 1.00 65.88 454 LYS A CA 1
ATOM 3668 C C . LYS A 1 454 ? -17.658 -21.899 13.376 1.00 65.88 454 LYS A C 1
ATOM 3670 O O . LYS A 1 454 ? -18.226 -21.576 12.336 1.00 65.88 454 LYS A O 1
ATOM 3675 N N . VAL A 1 455 ? -16.456 -21.436 13.697 1.00 68.31 455 VAL A N 1
ATOM 3676 C CA . VAL A 1 455 ? -15.651 -20.515 12.894 1.00 68.31 455 VAL A CA 1
ATOM 3677 C C . VAL A 1 455 ? -14.724 -21.342 12.002 1.00 68.31 455 VAL A C 1
ATOM 3679 O O . VAL A 1 455 ? -14.158 -22.319 12.471 1.00 68.31 455 VAL A O 1
ATOM 3682 N N . LYS A 1 456 ? -14.546 -20.981 10.721 1.00 74.94 456 LYS A N 1
ATOM 3683 C CA . LYS A 1 456 ? -13.681 -21.761 9.816 1.00 74.94 456 LYS A CA 1
ATOM 3684 C C . LYS A 1 456 ? -12.214 -21.686 10.265 1.00 74.94 456 LYS A C 1
ATOM 3686 O O . LYS A 1 456 ? -11.550 -20.667 10.065 1.00 74.94 456 LYS A O 1
ATOM 3691 N N . SER A 1 457 ? -11.717 -22.773 10.841 1.00 83.25 457 SER A N 1
ATOM 3692 C CA . SER A 1 457 ? -10.402 -22.843 11.485 1.00 83.25 457 SER A CA 1
ATOM 3693 C C . SER A 1 457 ? -9.296 -23.184 10.495 1.00 83.25 457 SER A C 1
ATOM 3695 O O . SER A 1 457 ? -8.850 -24.318 10.389 1.00 83.25 457 SER A O 1
ATOM 3697 N N . THR A 1 458 ? -8.891 -22.180 9.718 1.00 83.81 458 THR A N 1
ATOM 3698 C CA . THR A 1 458 ? -7.878 -22.298 8.656 1.00 83.81 458 THR A CA 1
ATOM 3699 C C . THR A 1 458 ? -6.454 -22.050 9.165 1.00 83.81 458 THR A C 1
ATOM 3701 O O . THR A 1 458 ? -6.277 -21.181 10.023 1.00 83.81 458 THR A O 1
ATOM 3704 N N . ILE A 1 459 ? -5.438 -22.670 8.554 1.00 79.69 459 ILE A N 1
ATOM 3705 C CA . ILE A 1 459 ? -4.005 -22.377 8.797 1.00 79.69 459 ILE A CA 1
ATOM 3706 C C . ILE A 1 459 ? -3.719 -20.873 8.706 1.00 79.69 459 ILE A C 1
ATOM 3708 O O . ILE A 1 459 ? -3.032 -20.319 9.560 1.00 79.69 459 ILE A O 1
ATOM 3712 N N . TYR A 1 460 ? -4.307 -20.188 7.721 1.00 78.38 460 TYR A N 1
ATOM 3713 C CA . TYR A 1 460 ? -4.153 -18.743 7.556 1.00 78.38 460 TYR A CA 1
ATOM 3714 C C . TYR A 1 460 ? -4.565 -17.936 8.804 1.00 78.38 460 TYR A C 1
ATOM 3716 O O . TYR A 1 460 ? -3.863 -17.019 9.226 1.00 78.38 460 TYR A O 1
ATOM 3724 N N . ARG A 1 461 ? -5.684 -18.306 9.438 1.00 78.25 461 ARG A N 1
ATOM 3725 C CA . ARG A 1 461 ? -6.166 -17.672 10.678 1.00 78.25 461 ARG A CA 1
ATOM 3726 C C . ARG A 1 461 ? -5.293 -18.008 11.881 1.00 78.25 461 ARG A C 1
ATOM 3728 O O . ARG A 1 461 ? -5.042 -17.119 12.685 1.00 78.25 461 ARG A O 1
ATOM 3735 N N . LEU A 1 462 ? -4.780 -19.237 11.965 1.00 86.94 462 LEU A N 1
ATOM 3736 C CA . LEU A 1 462 ? -3.784 -19.599 12.976 1.00 86.94 462 LEU A CA 1
ATOM 3737 C C . LEU A 1 462 ? -2.524 -18.732 12.835 1.00 86.94 462 LEU A C 1
ATOM 3739 O O . LEU A 1 462 ? -2.034 -18.207 13.826 1.00 86.94 462 LEU A O 1
ATOM 3743 N N . MET A 1 463 ? -2.044 -18.505 11.608 1.00 81.38 463 MET A N 1
ATOM 3744 C CA . MET A 1 463 ? -0.901 -17.625 11.349 1.00 81.38 463 MET A CA 1
ATOM 3745 C C . MET A 1 463 ? -1.163 -16.160 11.731 1.00 81.38 463 MET A C 1
ATOM 3747 O O . MET A 1 463 ? -0.291 -15.546 12.343 1.00 81.38 463 MET A O 1
ATOM 3751 N N . ILE A 1 464 ? -2.341 -15.597 11.418 1.00 77.38 464 ILE A N 1
ATOM 3752 C CA . ILE A 1 464 ? -2.703 -14.246 11.893 1.00 77.38 464 ILE A CA 1
ATOM 3753 C C . ILE A 1 464 ? -2.698 -14.208 13.419 1.00 77.38 464 ILE A C 1
ATOM 3755 O O . ILE A 1 464 ? -2.082 -13.317 13.995 1.00 77.38 464 ILE A O 1
ATOM 3759 N N . ALA A 1 465 ? -3.357 -15.165 14.074 1.00 84.75 465 ALA A N 1
ATOM 3760 C CA . ALA A 1 465 ? -3.463 -15.173 15.525 1.00 84.75 465 ALA A CA 1
ATOM 3761 C C . ALA A 1 465 ? -2.075 -15.259 16.182 1.00 84.75 465 ALA A C 1
ATOM 3763 O O . ALA A 1 465 ? -1.758 -14.438 17.038 1.00 84.75 465 ALA A O 1
ATOM 3764 N N . LEU A 1 466 ? -1.205 -16.159 15.703 1.00 83.56 466 LEU A N 1
ATOM 3765 C CA . LEU A 1 466 ? 0.183 -16.288 16.163 1.00 83.56 466 LEU A CA 1
ATOM 3766 C C . LEU A 1 466 ? 1.002 -15.004 15.941 1.00 83.56 466 LEU A C 1
ATOM 3768 O O . LEU A 1 466 ? 1.721 -14.588 16.848 1.00 83.56 466 LEU A O 1
ATOM 3772 N N . LYS A 1 467 ? 0.855 -14.329 14.790 1.00 80.94 467 LYS A N 1
ATOM 3773 C CA . LYS A 1 467 ? 1.457 -13.004 14.546 1.00 80.94 467 LYS A CA 1
ATOM 3774 C C . LYS A 1 467 ? 0.950 -11.970 15.555 1.00 80.94 467 LYS A C 1
ATOM 3776 O O . LYS A 1 467 ? 1.739 -11.252 16.162 1.00 80.94 467 LYS A O 1
ATOM 3781 N N . ASN A 1 468 ? -0.364 -11.893 15.739 1.00 79.75 468 ASN A N 1
ATOM 3782 C CA . ASN A 1 468 ? -1.016 -10.866 16.543 1.00 79.75 468 ASN A CA 1
ATOM 3783 C C . ASN A 1 468 ? -0.713 -10.994 18.047 1.00 79.75 468 ASN A C 1
ATOM 3785 O O . ASN A 1 468 ? -0.685 -9.970 18.738 1.00 79.75 468 ASN A O 1
ATOM 3789 N N . VAL A 1 469 ? -0.448 -12.211 18.541 1.00 83.94 469 VAL A N 1
ATOM 3790 C CA . VAL A 1 469 ? 0.042 -12.474 19.911 1.00 83.94 469 VAL A CA 1
ATOM 3791 C C . VAL A 1 469 ? 1.573 -12.501 20.032 1.00 83.94 469 VAL A C 1
ATOM 3793 O O . VAL A 1 469 ? 2.091 -12.751 21.116 1.00 83.94 469 VAL A O 1
ATOM 3796 N N . LYS A 1 470 ? 2.309 -12.233 18.942 1.00 82.75 470 LYS A N 1
ATOM 3797 C CA . LYS A 1 470 ? 3.785 -12.261 18.873 1.00 82.75 470 LYS A CA 1
ATOM 3798 C C . LYS A 1 470 ? 4.420 -13.620 19.216 1.00 82.75 470 LYS A C 1
ATOM 3800 O O . LYS A 1 470 ? 5.526 -13.685 19.747 1.00 82.75 470 LYS A O 1
ATOM 3805 N N . ALA A 1 471 ? 3.752 -14.721 18.877 1.00 83.00 471 ALA A N 1
ATOM 3806 C CA . ALA A 1 471 ? 4.304 -16.071 18.981 1.00 83.00 471 ALA A CA 1
ATOM 3807 C C . ALA A 1 471 ? 5.171 -16.403 17.747 1.00 83.00 471 ALA A C 1
ATOM 3809 O O . ALA A 1 471 ? 4.823 -17.282 16.954 1.00 83.00 471 ALA A O 1
ATOM 3810 N N . SER A 1 472 ? 6.284 -15.679 17.557 1.00 81.50 472 SER A N 1
ATOM 3811 C CA . SER A 1 472 ? 7.110 -15.768 16.338 1.00 81.50 472 SER A CA 1
ATOM 3812 C C . SER A 1 472 ? 7.685 -17.172 16.088 1.00 81.50 472 SER A C 1
ATOM 3814 O O . SER A 1 472 ? 7.750 -17.593 14.936 1.00 81.50 472 SER A O 1
ATOM 3816 N N . GLU A 1 473 ? 8.015 -17.949 17.128 1.00 83.69 473 GLU A N 1
ATOM 3817 C CA . GLU A 1 473 ? 8.467 -19.346 16.976 1.00 83.69 473 GLU A CA 1
ATOM 3818 C C . GLU A 1 473 ? 7.359 -20.270 16.446 1.00 83.69 473 GLU A C 1
ATOM 3820 O O . GLU A 1 473 ? 7.565 -21.015 15.485 1.00 83.69 473 GLU A O 1
ATOM 3825 N N . GLY A 1 474 ? 6.156 -20.194 17.024 1.00 84.00 474 GLY A N 1
ATOM 3826 C CA . GLY A 1 474 ? 4.983 -20.938 16.565 1.00 84.00 474 GLY A CA 1
ATOM 3827 C C . GLY A 1 474 ? 4.570 -20.540 15.153 1.00 84.00 474 GLY A C 1
ATOM 3828 O O . GLY A 1 474 ? 4.248 -21.404 14.335 1.00 84.00 474 GLY A O 1
ATOM 3829 N N . LEU A 1 475 ? 4.648 -19.247 14.833 1.00 84.62 475 LEU A N 1
ATOM 3830 C CA . LEU A 1 475 ? 4.423 -18.745 13.484 1.00 84.62 475 LEU A CA 1
ATOM 3831 C C . LEU A 1 475 ? 5.452 -19.320 12.502 1.00 84.62 475 LEU A C 1
ATOM 3833 O O . LEU A 1 475 ? 5.056 -19.913 11.501 1.00 84.62 475 LEU A O 1
ATOM 3837 N N . ALA A 1 476 ? 6.750 -19.227 12.806 1.00 77.81 476 ALA A N 1
ATOM 3838 C CA . ALA A 1 476 ? 7.820 -19.776 11.974 1.00 77.81 476 ALA A CA 1
ATOM 3839 C C . ALA A 1 476 ? 7.685 -21.298 11.774 1.00 77.81 476 ALA A C 1
ATOM 3841 O O . ALA A 1 476 ? 7.913 -21.800 10.671 1.00 77.81 476 ALA A O 1
ATOM 3842 N N . PHE A 1 477 ? 7.253 -22.038 12.800 1.00 88.06 477 PHE A N 1
ATOM 3843 C CA . PHE A 1 477 ? 6.966 -23.469 12.701 1.00 88.06 477 PHE A CA 1
ATOM 3844 C C . PHE A 1 477 ? 5.784 -23.777 11.772 1.00 88.06 477 PHE A C 1
ATOM 3846 O O . PHE A 1 477 ? 5.916 -24.638 10.898 1.00 88.06 477 PHE A O 1
ATOM 3853 N N . VAL A 1 478 ? 4.651 -23.079 11.911 1.00 82.94 478 VAL A N 1
ATOM 3854 C CA . VAL A 1 478 ? 3.492 -23.251 11.014 1.00 82.94 478 VAL A CA 1
ATOM 3855 C C . VAL A 1 478 ? 3.874 -22.883 9.581 1.00 82.94 478 VAL A C 1
ATOM 3857 O O . VAL A 1 478 ? 3.588 -23.644 8.658 1.00 82.94 478 VAL A O 1
ATOM 3860 N N . MET A 1 479 ? 4.591 -21.773 9.399 1.00 80.94 479 MET A N 1
ATOM 3861 C CA . MET A 1 479 ? 5.089 -21.331 8.098 1.00 80.94 479 MET A CA 1
ATOM 3862 C C . MET A 1 479 ? 5.971 -22.400 7.443 1.00 80.94 479 MET A C 1
ATOM 3864 O O . MET A 1 479 ? 5.656 -22.860 6.347 1.00 80.94 479 MET A O 1
ATOM 3868 N N . LYS A 1 480 ? 6.996 -22.893 8.151 1.00 83.19 480 LYS A N 1
ATOM 3869 C CA . LYS A 1 480 ? 7.868 -23.977 7.675 1.00 83.19 480 LYS A CA 1
ATOM 3870 C C . LYS A 1 480 ? 7.090 -25.253 7.336 1.00 83.19 480 LYS A C 1
ATOM 3872 O O . LYS A 1 480 ? 7.373 -25.874 6.317 1.00 83.19 480 LYS A O 1
ATOM 3877 N N . THR A 1 481 ? 6.125 -25.638 8.171 1.00 84.25 481 THR A N 1
ATOM 3878 C CA . THR A 1 481 ? 5.364 -26.891 8.012 1.00 84.25 481 THR A CA 1
ATOM 3879 C C . THR A 1 481 ? 4.485 -26.886 6.762 1.00 84.25 481 THR A C 1
ATOM 3881 O O . THR A 1 481 ? 4.408 -27.897 6.073 1.00 84.25 481 THR A O 1
ATOM 3884 N N . TYR A 1 482 ? 3.876 -25.746 6.426 1.00 78.31 482 TYR A N 1
ATOM 3885 C CA . TYR A 1 482 ? 3.022 -25.596 5.240 1.00 78.31 482 TYR A CA 1
ATOM 3886 C C . TYR A 1 482 ? 3.740 -24.941 4.046 1.00 78.31 482 TYR A C 1
ATOM 3888 O O . TYR A 1 482 ? 3.093 -24.417 3.142 1.00 78.31 482 TYR A O 1
ATOM 3896 N N . GLY A 1 483 ? 5.079 -24.942 4.034 1.00 69.56 483 GLY A N 1
ATOM 3897 C CA . GLY A 1 483 ? 5.882 -24.401 2.929 1.00 69.56 483 GLY A CA 1
ATOM 3898 C C . GLY A 1 483 ? 5.744 -22.888 2.710 1.00 69.56 483 GLY A C 1
ATOM 3899 O O . GLY A 1 483 ? 6.164 -22.373 1.672 1.00 69.56 483 GLY A O 1
ATOM 3900 N N . VAL A 1 484 ? 5.171 -22.157 3.669 1.00 63.72 484 VAL A N 1
ATOM 3901 C CA . VAL A 1 484 ? 5.044 -20.701 3.610 1.00 63.72 484 VAL A CA 1
ATOM 3902 C C . VAL A 1 484 ? 6.402 -20.091 3.942 1.00 63.72 484 VAL A C 1
ATOM 3904 O O . VAL A 1 484 ? 6.924 -20.270 5.041 1.00 63.72 484 VAL A O 1
ATOM 3907 N N . LYS A 1 485 ? 6.998 -19.364 2.996 1.00 50.06 485 LYS A N 1
ATOM 3908 C CA . LYS A 1 485 ? 8.295 -18.716 3.223 1.00 50.06 485 LYS A CA 1
ATOM 3909 C C . LYS A 1 485 ? 8.154 -17.575 4.249 1.00 50.06 485 LYS A C 1
ATOM 3911 O O . LYS A 1 485 ? 7.244 -16.755 4.099 1.00 50.06 485 LYS A O 1
ATOM 3916 N N . PRO A 1 486 ? 9.015 -17.500 5.281 1.00 41.19 486 PRO A N 1
ATOM 3917 C CA . PRO A 1 486 ? 8.986 -16.416 6.259 1.00 41.19 486 PRO A CA 1
ATOM 3918 C C . PRO A 1 486 ? 9.439 -15.084 5.642 1.00 41.19 486 PRO A C 1
ATOM 3920 O O . PRO A 1 486 ? 10.629 -14.843 5.479 1.00 41.19 486 PRO A O 1
ATOM 3923 N N . ASN A 1 487 ? 8.490 -14.182 5.376 1.00 44.19 487 ASN A N 1
ATOM 3924 C CA . ASN A 1 487 ? 8.760 -12.744 5.216 1.00 44.19 487 ASN A CA 1
ATOM 3925 C C . ASN A 1 487 ? 8.878 -12.075 6.609 1.00 44.19 487 ASN A C 1
ATOM 3927 O O . ASN A 1 487 ? 8.018 -11.276 6.979 1.00 44.19 487 ASN A O 1
ATOM 3931 N N . TYR A 1 488 ? 9.861 -12.495 7.414 1.00 31.17 488 TYR A N 1
ATOM 3932 C CA . TYR A 1 488 ? 9.979 -12.270 8.873 1.00 31.17 488 TYR A CA 1
ATOM 3933 C C . TYR A 1 488 ? 11.467 -12.256 9.290 1.00 31.17 488 TYR A C 1
ATOM 3935 O O . TYR A 1 488 ? 12.227 -13.005 8.683 1.00 31.17 488 TYR A O 1
ATOM 3943 N N . GLU A 1 489 ? 11.981 -11.554 10.318 1.00 31.66 489 GLU A N 1
ATOM 3944 C CA . GLU A 1 489 ? 11.556 -10.461 11.246 1.00 31.66 489 GLU A CA 1
ATOM 3945 C C . GLU A 1 489 ? 12.876 -9.928 11.907 1.00 31.66 489 GLU A C 1
ATOM 3947 O O . GLU A 1 489 ? 13.831 -10.698 11.988 1.00 31.66 489 GLU A O 1
ATOM 3952 N N . GLU A 1 490 ? 13.101 -8.698 12.402 1.00 30.67 490 GLU A N 1
ATOM 3953 C CA . GLU A 1 490 ? 12.350 -7.423 12.475 1.00 30.67 490 GLU A CA 1
ATOM 3954 C C . GLU A 1 490 ? 13.362 -6.213 12.494 1.00 30.67 490 GLU A C 1
ATOM 3956 O O . GLU A 1 490 ? 14.367 -6.254 11.788 1.00 30.67 490 GLU A O 1
ATOM 3961 N N . ASN A 1 491 ? 13.138 -5.187 13.340 1.00 27.92 491 ASN A N 1
ATOM 3962 C CA . ASN A 1 491 ? 13.937 -3.996 13.726 1.00 27.92 491 ASN A CA 1
ATOM 3963 C C . ASN A 1 491 ? 13.641 -2.684 12.957 1.00 27.92 491 ASN A C 1
ATOM 3965 O O . ASN A 1 491 ? 14.233 -2.418 11.919 1.00 27.92 491 ASN A O 1
ATOM 3969 N N . LEU A 1 492 ? 12.833 -1.717 13.415 1.00 33.94 492 LEU A N 1
ATOM 3970 C CA . LEU A 1 492 ? 12.129 -1.487 14.692 1.00 33.94 492 LEU A CA 1
ATOM 3971 C C . LEU A 1 492 ? 12.837 -1.931 15.983 1.00 33.94 492 LEU A C 1
ATOM 3973 O O . LEU A 1 492 ? 12.293 -2.670 16.793 1.00 33.94 492 LEU A O 1
ATOM 3977 N N . SER A 1 493 ? 14.032 -1.395 16.221 1.00 24.44 493 SER A N 1
ATOM 3978 C CA . SER A 1 493 ? 14.616 -1.360 17.566 1.00 24.44 493 SER A CA 1
ATOM 3979 C C . SER A 1 493 ? 15.100 0.055 17.897 1.00 24.44 493 SER A C 1
ATOM 3981 O O . SER A 1 493 ? 16.051 0.520 17.278 1.00 24.44 493 SER A O 1
ATOM 3983 N N . SER A 1 494 ? 14.418 0.704 18.858 1.00 22.75 494 SER A N 1
ATOM 3984 C CA . SER A 1 494 ? 14.893 1.758 19.795 1.00 22.75 494 SER A CA 1
ATOM 3985 C C . SER A 1 494 ? 15.884 2.835 19.288 1.00 22.75 494 SER A C 1
ATOM 3987 O O . SER A 1 494 ? 16.991 2.519 18.881 1.00 22.75 494 SER A O 1
ATOM 3989 N N . GLY A 1 495 ? 15.657 4.149 19.403 1.00 25.00 495 GLY A N 1
ATOM 3990 C CA . GLY A 1 495 ? 14.678 4.886 20.209 1.00 25.00 495 GLY A CA 1
ATOM 3991 C C . GLY A 1 495 ? 15.101 5.060 21.677 1.00 25.00 495 GLY A C 1
ATOM 3992 O O . GLY A 1 495 ? 15.058 4.085 22.414 1.00 25.00 495 GLY A O 1
ATOM 3993 N N . ASN A 1 496 ? 15.467 6.289 22.085 1.00 22.75 496 ASN A N 1
ATOM 3994 C CA . ASN A 1 496 ? 15.299 6.907 23.425 1.00 22.75 496 ASN A CA 1
ATOM 3995 C C . ASN A 1 496 ? 15.881 8.347 23.392 1.00 22.75 496 ASN A C 1
ATOM 3997 O O . ASN A 1 496 ? 17.016 8.525 22.972 1.00 22.75 496 ASN A O 1
ATOM 4001 N N . VAL A 1 497 ? 15.140 9.444 23.612 1.00 24.20 497 VAL A N 1
ATOM 4002 C CA . VAL A 1 497 ? 14.376 9.916 24.798 1.00 24.20 497 VAL A CA 1
ATOM 4003 C C . VAL A 1 497 ? 15.223 10.697 25.823 1.00 24.20 497 VAL A C 1
ATOM 4005 O O . VAL A 1 497 ? 15.904 10.120 26.663 1.00 24.20 497 VAL A O 1
ATOM 4008 N N . SER A 1 498 ? 15.038 12.023 25.819 1.00 20.58 498 SER A N 1
ATOM 4009 C CA . SER A 1 498 ? 15.085 12.957 26.966 1.00 20.58 498 SER A CA 1
ATOM 4010 C C . SER A 1 498 ? 14.388 14.263 26.510 1.00 20.58 498 SER A C 1
ATOM 4012 O O . SER A 1 498 ? 14.712 14.795 25.455 1.00 20.58 498 SER A O 1
ATOM 4014 N N . ARG A 1 499 ? 13.233 14.695 27.054 1.00 23.77 499 ARG A N 1
ATOM 4015 C CA . ARG A 1 499 ? 13.004 15.389 28.350 1.00 23.77 499 ARG A CA 1
ATOM 4016 C C . ARG A 1 499 ? 14.072 16.477 28.595 1.00 23.77 499 ARG A C 1
ATOM 4018 O O . ARG A 1 499 ? 15.243 16.139 28.652 1.00 23.77 499 ARG A O 1
ATOM 4025 N N . SER A 1 500 ? 13.731 17.764 28.737 1.00 20.19 500 SER A N 1
ATOM 4026 C CA . SER A 1 500 ? 12.812 18.297 29.763 1.00 20.19 500 SER A CA 1
ATOM 4027 C C . SER A 1 500 ? 12.101 19.641 29.439 1.00 20.19 500 SER A C 1
ATOM 4029 O O . SER A 1 500 ? 12.460 20.375 28.527 1.00 20.19 500 SER A O 1
ATOM 4031 N N . ILE A 1 501 ? 11.080 19.930 30.256 1.00 28.25 501 ILE A N 1
ATOM 4032 C CA . ILE A 1 501 ? 10.332 21.195 30.502 1.00 28.25 501 ILE A CA 1
ATOM 4033 C C . ILE A 1 501 ? 11.251 22.123 31.362 1.00 28.25 501 ILE A C 1
ATOM 4035 O O . ILE A 1 501 ? 11.995 21.521 32.145 1.00 28.25 501 ILE A O 1
ATOM 4039 N N . PRO A 1 502 ? 11.288 23.493 31.278 1.00 25.39 502 PRO A N 1
ATOM 4040 C CA . PRO A 1 502 ? 10.133 24.400 31.493 1.00 25.39 502 PRO A CA 1
ATOM 4041 C C . PRO A 1 502 ? 10.061 25.784 30.775 1.00 25.39 502 PRO A C 1
ATOM 4043 O O . PRO A 1 502 ? 11.052 26.488 30.662 1.00 25.39 502 PRO A O 1
ATOM 4046 N N . HIS A 1 503 ? 8.821 26.195 30.450 1.00 22.70 503 HIS A N 1
ATOM 4047 C CA . HIS A 1 503 ? 8.147 27.490 30.754 1.00 22.70 503 HIS A CA 1
ATOM 4048 C C . HIS A 1 503 ? 8.816 28.882 30.453 1.00 22.70 503 HIS A C 1
ATOM 4050 O O . HIS A 1 503 ? 9.878 28.917 29.843 1.00 22.70 503 HIS A O 1
ATOM 4056 N N . PRO A 1 504 ? 8.112 30.038 30.612 1.00 32.41 504 PRO A N 1
ATOM 4057 C CA . PRO A 1 504 ? 8.108 31.088 29.579 1.00 32.41 504 PRO A CA 1
ATOM 4058 C C . PRO A 1 504 ? 8.917 32.362 29.901 1.00 32.41 504 PRO A C 1
ATOM 4060 O O . PRO A 1 504 ? 9.331 32.560 31.034 1.00 32.41 504 PRO A O 1
ATOM 4063 N N . GLU A 1 505 ? 9.012 33.239 28.885 1.00 22.25 505 GLU A N 1
ATOM 4064 C CA . GLU A 1 505 ? 8.960 34.725 28.911 1.00 22.25 505 GLU A CA 1
ATOM 4065 C C . GLU A 1 505 ? 10.017 35.478 28.072 1.00 22.25 505 GLU A C 1
ATOM 4067 O O . GLU A 1 505 ? 11.161 35.670 28.463 1.00 22.25 505 GLU A O 1
ATOM 4072 N N . SER A 1 506 ? 9.498 36.094 27.000 1.00 26.11 506 SER A N 1
ATOM 4073 C CA . SER A 1 506 ? 9.817 37.455 26.528 1.00 26.11 506 SER A CA 1
ATOM 4074 C C . SER A 1 506 ? 11.063 37.748 25.657 1.00 26.11 506 SER A C 1
ATOM 4076 O O . SER A 1 506 ? 12.173 37.297 25.899 1.00 26.11 506 SER A O 1
ATOM 4078 N N . CYS A 1 507 ? 10.808 38.627 24.675 1.00 21.88 507 CYS A N 1
ATOM 4079 C CA . CYS A 1 507 ? 11.711 39.585 24.013 1.00 21.88 507 CYS A CA 1
ATOM 4080 C C . CYS A 1 507 ? 12.855 39.108 23.078 1.00 21.88 507 CYS A C 1
ATOM 4082 O O . CYS A 1 507 ? 13.827 38.474 23.466 1.00 21.88 507 CYS A O 1
ATOM 4084 N N . CYS A 1 508 ? 12.776 39.569 21.820 1.00 23.77 508 CYS A N 1
ATOM 4085 C CA . CYS A 1 508 ? 13.890 39.732 20.863 1.00 23.77 508 CYS A CA 1
ATOM 4086 C C . CYS A 1 508 ? 14.948 40.745 21.392 1.00 23.77 508 CYS A C 1
ATOM 4088 O O . CYS A 1 508 ? 14.550 41.543 22.246 1.00 23.77 508 CYS A O 1
ATOM 4090 N N . PRO A 1 509 ? 16.214 40.835 20.877 1.00 31.25 509 PRO A N 1
ATOM 4091 C CA . PRO A 1 509 ? 16.632 40.575 19.476 1.00 31.25 509 PRO A CA 1
ATOM 4092 C C . PRO A 1 509 ? 18.057 39.977 19.186 1.00 31.25 509 PRO A C 1
ATOM 4094 O O . PRO A 1 509 ? 18.893 39.850 20.064 1.00 31.25 509 PRO A O 1
ATOM 4097 N N . PHE A 1 510 ? 18.305 39.656 17.898 1.00 20.77 510 PHE A N 1
ATOM 4098 C CA . PHE A 1 510 ? 19.574 39.605 17.102 1.00 20.77 510 PHE A CA 1
ATOM 4099 C C . PHE A 1 510 ? 20.949 39.079 17.645 1.00 20.77 510 PHE A C 1
ATOM 4101 O O . PHE A 1 510 ? 21.581 39.751 18.443 1.00 20.77 510 PHE A O 1
ATOM 4108 N N . GLN A 1 511 ? 21.471 38.010 16.983 1.00 21.89 511 GLN A N 1
ATOM 4109 C CA . GLN A 1 511 ? 22.871 37.697 16.515 1.00 21.89 511 GLN A CA 1
ATOM 4110 C C . GLN A 1 511 ? 24.132 37.807 17.446 1.00 21.89 511 GLN A C 1
ATOM 4112 O O . GLN A 1 511 ? 24.166 38.644 18.334 1.00 21.89 511 GLN A O 1
ATOM 4117 N N . PRO A 1 512 ? 25.292 37.157 17.125 1.00 37.53 512 PRO A N 1
ATOM 4118 C CA . PRO A 1 512 ? 25.555 35.762 16.692 1.00 37.53 512 PRO A CA 1
ATOM 4119 C C . PRO A 1 512 ? 26.784 35.081 17.409 1.00 37.53 512 PRO A C 1
ATOM 4121 O O . PRO A 1 512 ? 27.444 35.711 18.227 1.00 37.53 512 PRO A O 1
ATOM 4124 N N . THR A 1 513 ? 27.156 33.842 17.000 1.00 23.75 513 THR A N 1
ATOM 4125 C CA . THR A 1 513 ? 28.419 33.040 17.230 1.00 23.75 513 THR A CA 1
ATOM 4126 C C . THR A 1 513 ? 28.346 31.785 18.140 1.00 23.75 513 THR A C 1
ATOM 4128 O O . THR A 1 513 ? 27.595 31.768 19.106 1.00 23.75 513 THR A O 1
ATOM 4131 N N . GLY A 1 514 ? 29.150 30.736 17.845 1.00 22.30 514 GLY A N 1
ATOM 4132 C CA . GLY A 1 514 ? 29.504 29.656 18.804 1.00 22.30 514 GLY A CA 1
ATOM 4133 C C . GLY A 1 514 ? 29.234 28.184 18.398 1.00 22.30 514 GLY A C 1
ATOM 4134 O O . GLY A 1 514 ? 28.098 27.753 18.286 1.00 22.30 514 GLY A O 1
ATOM 4135 N N . THR A 1 515 ? 30.300 27.400 18.232 1.00 24.27 515 THR A N 1
ATOM 4136 C CA . THR A 1 515 ? 30.451 26.007 17.734 1.00 24.27 515 THR A CA 1
ATOM 4137 C C . THR A 1 515 ? 30.034 24.798 18.623 1.00 24.27 515 THR A C 1
ATOM 4139 O O . THR A 1 515 ? 30.305 24.798 19.818 1.00 24.27 515 THR A O 1
ATOM 4142 N N . SER A 1 516 ? 29.684 23.679 17.951 1.00 27.86 516 SER A N 1
ATOM 4143 C CA . SER A 1 516 ? 30.018 22.249 18.254 1.00 27.86 516 SER A CA 1
ATOM 4144 C C . SER A 1 516 ? 29.155 21.344 19.184 1.00 27.86 516 SER A C 1
ATOM 4146 O O . SER A 1 516 ? 28.411 21.805 20.037 1.00 27.86 516 SER A O 1
ATOM 4148 N N . THR A 1 517 ? 29.306 20.024 18.936 1.00 25.72 517 THR A N 1
ATOM 4149 C CA . THR A 1 517 ? 28.858 18.780 19.635 1.00 25.72 517 THR A CA 1
ATOM 4150 C C . THR A 1 517 ? 27.356 18.474 19.856 1.00 25.72 517 THR A C 1
ATOM 4152 O O . THR A 1 517 ? 26.765 18.856 20.863 1.00 25.72 517 THR A O 1
ATOM 4155 N N . LYS A 1 518 ? 26.748 17.625 18.985 1.00 24.91 518 LYS A N 1
ATOM 4156 C CA . LYS A 1 518 ? 25.473 16.904 19.290 1.00 24.91 518 LYS A CA 1
ATOM 4157 C C . LYS A 1 518 ? 25.077 15.667 18.429 1.00 24.91 518 LYS A C 1
ATOM 4159 O O . LYS A 1 518 ? 23.901 15.321 18.386 1.00 24.91 518 LYS A O 1
ATOM 4164 N N . TRP A 1 519 ? 26.006 14.984 17.747 1.00 24.84 519 TRP A N 1
ATOM 4165 C CA . TRP A 1 519 ? 25.704 14.018 16.657 1.00 24.84 519 TRP A CA 1
ATOM 4166 C C . TRP A 1 519 ? 25.987 12.519 16.956 1.00 24.84 519 TRP A C 1
ATOM 4168 O O . TRP A 1 519 ? 26.588 11.835 16.137 1.00 24.84 519 TRP A O 1
ATOM 4178 N N . LEU A 1 520 ? 25.570 11.973 18.110 1.00 25.09 520 LEU A N 1
ATOM 4179 C CA . LEU A 1 520 ? 25.979 10.612 18.544 1.00 25.09 520 LEU A CA 1
ATOM 4180 C C . LEU A 1 520 ? 24.848 9.658 19.009 1.00 25.09 520 LEU A C 1
ATOM 4182 O O . LEU A 1 520 ? 25.086 8.781 19.832 1.00 25.09 520 LEU A O 1
ATOM 4186 N N . GLN A 1 521 ? 23.614 9.797 18.503 1.00 23.34 521 GLN A N 1
ATOM 4187 C CA . GLN A 1 521 ? 22.452 9.021 18.999 1.00 23.34 521 GLN A CA 1
ATOM 4188 C C . GLN A 1 521 ? 21.796 8.009 18.035 1.00 23.34 521 GLN A C 1
ATOM 4190 O O . GLN A 1 521 ? 20.784 7.424 18.404 1.00 23.34 521 GLN A O 1
ATOM 4195 N N . ASN A 1 522 ? 22.355 7.745 16.845 1.00 25.98 522 ASN A N 1
ATOM 4196 C CA . ASN A 1 522 ? 21.797 6.761 15.899 1.00 25.98 522 ASN A CA 1
ATOM 4197 C C . ASN A 1 522 ? 22.861 5.781 15.368 1.00 25.98 522 ASN A C 1
ATOM 4199 O O . ASN A 1 522 ? 23.381 5.963 14.270 1.00 25.98 522 ASN A O 1
ATOM 4203 N N . VAL A 1 523 ? 23.127 4.707 16.117 1.00 28.42 523 VAL A N 1
ATOM 4204 C CA . VAL A 1 523 ? 23.744 3.473 15.597 1.00 28.42 523 VAL A CA 1
ATOM 4205 C C . VAL A 1 523 ? 22.925 2.291 16.113 1.00 28.42 523 VAL A C 1
ATOM 4207 O O . VAL A 1 523 ? 22.962 1.976 17.299 1.00 28.42 523 VAL A O 1
ATOM 4210 N N . ALA A 1 524 ? 22.152 1.653 15.233 1.00 24.19 524 ALA A N 1
ATOM 4211 C CA . ALA A 1 524 ? 21.373 0.465 15.569 1.00 24.19 524 ALA A CA 1
ATOM 4212 C C . ALA A 1 524 ? 22.224 -0.797 15.356 1.00 24.19 524 ALA A C 1
ATOM 4214 O O . ALA A 1 524 ? 22.555 -1.144 14.221 1.00 24.19 524 ALA A O 1
ATOM 4215 N N . VAL A 1 525 ? 22.570 -1.496 16.441 1.00 26.98 525 VAL A N 1
ATOM 4216 C CA . VAL A 1 525 ? 23.338 -2.750 16.382 1.00 26.98 525 VAL A CA 1
ATOM 4217 C C . VAL A 1 525 ? 22.401 -3.908 16.034 1.00 26.98 525 VAL A C 1
ATOM 4219 O O . VAL A 1 525 ? 21.763 -4.501 16.899 1.00 26.98 525 VAL A O 1
ATOM 4222 N N . THR A 1 526 ? 22.313 -4.233 14.745 1.00 28.44 526 THR A N 1
ATOM 4223 C CA . THR A 1 526 ? 21.462 -5.309 14.212 1.00 28.44 526 THR A CA 1
ATOM 4224 C C . THR A 1 526 ? 22.262 -6.582 13.901 1.00 28.44 526 THR A C 1
ATOM 4226 O O . THR A 1 526 ? 22.381 -6.987 12.753 1.00 28.44 526 THR A O 1
ATOM 4229 N N . SER A 1 527 ? 22.831 -7.233 14.925 1.00 31.72 527 SER A N 1
ATOM 4230 C CA . SER A 1 527 ? 23.121 -8.688 14.942 1.00 31.72 527 SER A CA 1
ATOM 4231 C C . SER A 1 527 ? 23.764 -9.128 16.266 1.00 31.72 527 SER A C 1
ATOM 4233 O O . SER A 1 527 ? 24.504 -8.378 16.898 1.00 31.72 527 SER A O 1
ATOM 4235 N N . ILE A 1 528 ? 23.535 -10.383 16.667 1.00 34.09 528 ILE A N 1
ATOM 4236 C CA . ILE A 1 528 ? 24.039 -10.987 17.921 1.00 34.09 528 ILE A CA 1
ATOM 4237 C C . ILE A 1 528 ? 25.468 -11.569 17.714 1.00 34.09 528 ILE A C 1
ATOM 4239 O O . ILE A 1 528 ? 25.829 -12.613 18.256 1.00 34.09 528 ILE A O 1
ATOM 4243 N N . THR A 1 529 ? 26.280 -10.943 16.849 1.00 42.84 529 THR A N 1
ATOM 4244 C CA . THR A 1 529 ? 27.609 -11.453 16.425 1.00 42.84 529 THR A CA 1
ATOM 4245 C C . THR A 1 529 ? 28.674 -10.383 16.143 1.00 42.84 529 THR A C 1
ATOM 4247 O O . THR A 1 529 ? 29.776 -10.732 15.721 1.00 42.84 529 THR A O 1
ATOM 4250 N N . CYS A 1 530 ? 28.393 -9.102 16.396 1.00 44.56 530 CYS A N 1
ATOM 4251 C CA . CYS A 1 530 ? 29.396 -8.038 16.290 1.00 44.56 530 CYS A CA 1
ATOM 4252 C C . CYS A 1 530 ? 30.417 -8.145 17.437 1.00 44.56 530 CYS A C 1
ATOM 4254 O O . CYS A 1 530 ? 30.038 -8.048 18.603 1.00 44.56 530 CYS A O 1
ATOM 4256 N N . ALA A 1 531 ? 31.702 -8.326 17.116 1.00 50.88 531 ALA A N 1
ATOM 4257 C CA . ALA A 1 531 ? 32.766 -8.521 18.105 1.00 50.88 531 ALA A CA 1
ATOM 4258 C C . ALA A 1 531 ? 33.512 -7.227 18.479 1.00 50.88 531 ALA A C 1
ATOM 4260 O O . ALA A 1 531 ? 33.991 -7.106 19.603 1.00 50.88 531 ALA A O 1
ATOM 4261 N N . LYS A 1 532 ? 33.626 -6.268 17.548 1.00 59.09 532 LYS A N 1
ATOM 4262 C CA . LYS A 1 532 ? 34.296 -4.975 17.767 1.00 59.09 532 LYS A CA 1
ATOM 4263 C C . LYS A 1 532 ? 33.809 -3.914 16.779 1.00 59.09 532 LYS A C 1
ATOM 4265 O O . LYS A 1 532 ? 33.564 -4.222 15.609 1.00 59.09 532 LYS A O 1
ATOM 4270 N N . ILE A 1 533 ? 33.727 -2.668 17.248 1.00 55.84 533 ILE A N 1
ATOM 4271 C CA . ILE A 1 533 ? 33.467 -1.474 16.434 1.00 55.84 533 ILE A CA 1
ATOM 4272 C C . ILE A 1 533 ? 34.617 -0.481 16.635 1.00 55.84 533 ILE A C 1
ATOM 4274 O O . IL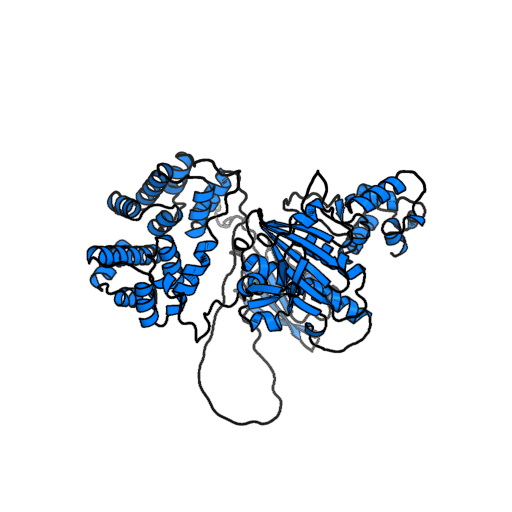E A 1 533 ? 35.145 -0.330 17.740 1.00 55.84 533 ILE A O 1
ATOM 4278 N N . THR A 1 534 ? 35.037 0.193 15.565 1.00 59.16 534 THR A N 1
ATOM 4279 C CA . THR A 1 534 ? 36.032 1.274 15.641 1.00 59.16 534 THR A CA 1
ATOM 4280 C C . THR A 1 534 ? 35.669 2.394 14.668 1.00 59.16 534 THR A C 1
ATOM 4282 O O . THR A 1 534 ? 35.368 2.134 13.500 1.00 59.16 534 THR A O 1
ATOM 4285 N N . LEU A 1 535 ? 35.665 3.635 15.162 1.00 54.25 535 LEU A N 1
ATOM 4286 C CA . LEU A 1 535 ? 35.291 4.839 14.415 1.00 54.25 535 LEU A CA 1
ATOM 4287 C C . LEU A 1 535 ? 36.516 5.721 14.173 1.00 54.25 535 LEU A C 1
ATOM 4289 O O . LEU A 1 535 ? 37.218 6.076 15.122 1.00 54.25 535 LEU A O 1
ATOM 4293 N N . PHE A 1 536 ? 36.705 6.146 12.925 1.00 58.50 536 PHE A N 1
ATOM 4294 C CA . PHE A 1 536 ? 37.723 7.123 12.544 1.00 58.50 536 PHE A CA 1
ATOM 4295 C C . PHE A 1 536 ? 37.080 8.403 11.985 1.00 58.50 536 PHE A C 1
ATOM 4297 O O . PHE A 1 536 ? 36.144 8.336 11.184 1.00 58.50 536 PHE A O 1
ATOM 4304 N N . GLU A 1 537 ? 37.607 9.564 12.383 1.00 58.69 537 GLU A N 1
ATOM 4305 C CA . GLU A 1 537 ? 37.291 10.887 11.816 1.00 58.69 537 GLU A CA 1
ATOM 4306 C C . GLU A 1 537 ? 38.494 11.415 11.037 1.00 58.69 537 GLU A C 1
ATOM 4308 O O . GLU A 1 537 ? 39.640 11.270 11.472 1.00 58.69 537 GLU A O 1
ATOM 4313 N N . TYR A 1 538 ? 38.228 12.030 9.886 1.00 57.91 538 TYR A N 1
ATOM 4314 C CA . TYR A 1 538 ? 39.229 12.738 9.104 1.00 57.91 538 TYR A CA 1
ATOM 4315 C C . TYR A 1 538 ? 39.293 14.189 9.573 1.00 57.91 538 TYR A C 1
ATOM 4317 O O . TYR A 1 538 ? 38.312 14.927 9.455 1.00 57.91 538 TYR A O 1
ATOM 4325 N N . ASP A 1 539 ? 40.435 14.585 10.128 1.00 60.31 539 ASP A N 1
ATOM 4326 C CA . ASP A 1 539 ? 40.643 15.942 10.620 1.00 60.31 539 ASP A CA 1
ATOM 4327 C C . ASP A 1 539 ? 40.985 16.938 9.498 1.00 60.31 539 ASP A C 1
ATOM 4329 O O . ASP A 1 539 ? 41.388 16.584 8.383 1.00 60.31 539 ASP A O 1
ATOM 4333 N N . ASP A 1 540 ? 40.882 18.228 9.824 1.00 57.88 540 ASP A N 1
ATOM 4334 C CA . ASP A 1 540 ? 41.237 19.330 8.921 1.00 57.88 540 ASP A CA 1
ATOM 4335 C C . ASP A 1 540 ? 42.747 19.358 8.573 1.00 57.88 540 ASP A C 1
ATOM 4337 O O . ASP A 1 540 ? 43.181 20.076 7.667 1.00 57.88 540 ASP A O 1
ATOM 4341 N N . HIS A 1 541 ? 43.565 18.542 9.250 1.00 62.78 541 HIS A N 1
ATOM 4342 C CA . HIS A 1 541 ? 44.988 18.323 8.980 1.00 62.78 541 HIS A CA 1
ATOM 4343 C C . HIS A 1 541 ? 45.258 17.108 8.071 1.00 62.78 541 HIS A C 1
ATOM 4345 O O . HIS A 1 541 ? 46.421 16.776 7.822 1.00 62.78 541 HIS A O 1
ATOM 4351 N N . LYS A 1 542 ? 44.205 16.502 7.499 1.00 56.38 542 LYS A N 1
ATOM 4352 C CA . LYS A 1 542 ? 44.242 15.359 6.568 1.00 56.38 542 LYS A CA 1
ATOM 4353 C C . LYS A 1 542 ? 44.743 14.052 7.197 1.00 56.38 542 LYS A C 1
ATOM 4355 O O . LYS A 1 542 ? 45.263 13.185 6.483 1.00 56.38 542 LYS A O 1
ATOM 4360 N N . LYS A 1 543 ? 44.578 13.887 8.509 1.00 58.44 543 LYS A N 1
ATOM 4361 C CA . LYS A 1 543 ? 44.853 12.643 9.237 1.00 58.44 543 LYS A CA 1
ATOM 4362 C C . LYS A 1 543 ? 43.553 11.979 9.677 1.00 58.44 543 LYS A C 1
ATOM 4364 O O . LYS A 1 543 ? 42.568 12.643 9.975 1.00 58.44 543 LYS A O 1
ATOM 4369 N N . TRP A 1 544 ? 43.563 10.649 9.703 1.00 55.22 544 TRP A N 1
ATOM 4370 C CA . TRP A 1 544 ? 42.507 9.869 10.343 1.00 55.22 544 TRP A CA 1
ATOM 4371 C C . TRP A 1 544 ? 42.877 9.665 11.808 1.00 55.22 544 TRP A C 1
ATOM 4373 O O . TRP A 1 544 ? 43.946 9.125 12.092 1.00 55.22 544 TRP A O 1
ATOM 4383 N N . ASN A 1 545 ? 41.996 10.073 12.715 1.00 55.47 545 ASN A N 1
ATOM 4384 C CA . ASN A 1 545 ? 42.142 9.851 14.149 1.00 55.47 545 ASN A CA 1
ATOM 4385 C C . ASN A 1 545 ? 41.083 8.844 14.612 1.00 55.47 545 ASN A C 1
ATOM 4387 O O . ASN A 1 545 ? 39.931 8.920 14.185 1.00 55.47 545 ASN A O 1
ATOM 4391 N N . GLU A 1 546 ? 41.468 7.899 15.470 1.00 60.88 546 GLU A N 1
ATOM 4392 C CA . GLU A 1 546 ? 40.535 6.980 16.130 1.00 60.88 546 GLU A CA 1
ATOM 4393 C C . GLU A 1 546 ? 39.742 7.770 17.185 1.00 60.88 546 GLU A C 1
ATOM 4395 O O . GLU A 1 546 ? 40.331 8.330 18.108 1.00 60.88 546 GLU A O 1
ATOM 4400 N N . VAL A 1 547 ? 38.418 7.863 17.025 1.00 55.75 547 VAL A N 1
ATOM 4401 C CA . VAL A 1 547 ? 37.539 8.684 17.889 1.00 55.75 547 VAL A CA 1
ATOM 4402 C C . VAL A 1 547 ? 36.714 7.826 18.845 1.00 55.75 547 VAL A C 1
ATOM 4404 O O . VAL A 1 547 ? 36.292 8.297 19.898 1.00 55.75 547 VAL A O 1
ATOM 4407 N N . LEU A 1 548 ? 36.489 6.556 18.497 1.00 50.50 548 LEU A N 1
ATOM 4408 C CA . LEU A 1 548 ? 35.816 5.596 19.365 1.00 50.50 548 LEU A CA 1
ATOM 4409 C C . LEU A 1 548 ? 36.409 4.196 19.183 1.00 50.50 548 LEU A C 1
ATOM 4411 O O . LEU A 1 548 ? 36.431 3.671 18.066 1.00 50.50 548 LEU A O 1
ATOM 4415 N N . ARG A 1 549 ? 36.808 3.585 20.301 1.00 56.06 549 ARG A N 1
ATOM 4416 C CA . ARG A 1 549 ? 37.137 2.164 20.437 1.00 56.06 549 ARG A CA 1
ATOM 4417 C C . ARG A 1 549 ? 36.201 1.566 21.475 1.00 56.06 549 ARG A C 1
ATOM 4419 O O . ARG A 1 549 ? 36.096 2.123 22.564 1.00 56.06 549 ARG A O 1
ATOM 4426 N N . ASP A 1 550 ? 35.575 0.442 21.152 1.00 48.94 550 ASP A N 1
ATOM 4427 C CA . ASP A 1 550 ? 34.818 -0.351 22.122 1.00 48.94 550 ASP A CA 1
ATOM 4428 C C . ASP A 1 550 ? 35.359 -1.793 22.152 1.00 48.94 550 ASP A C 1
ATOM 4430 O O . ASP A 1 550 ? 35.712 -2.347 21.103 1.00 48.94 550 ASP A O 1
ATOM 4434 N N . GLY A 1 551 ? 35.466 -2.371 23.351 1.00 51.00 551 GLY A N 1
ATOM 4435 C CA . GLY A 1 551 ? 36.112 -3.664 23.628 1.00 51.00 551 GLY A CA 1
ATOM 4436 C C . GLY A 1 551 ? 37.604 -3.611 24.020 1.00 51.00 551 GLY A C 1
ATOM 4437 O O . GLY A 1 551 ? 38.340 -2.697 23.645 1.00 51.00 551 GLY A O 1
ATOM 4438 N N . GLU A 1 552 ? 38.042 -4.628 24.777 1.00 43.59 552 GLU A N 1
ATOM 4439 C CA . GLU A 1 552 ? 39.437 -4.835 25.217 1.00 43.59 552 GLU A CA 1
ATOM 4440 C C . GLU A 1 552 ? 40.409 -5.089 24.040 1.00 43.59 552 GLU A C 1
ATOM 4442 O O . GLU A 1 552 ? 39.998 -5.288 22.891 1.00 43.59 552 GLU A O 1
ATOM 4447 N N . ASP A 1 553 ? 41.721 -5.065 24.311 1.00 47.53 553 ASP A N 1
ATOM 4448 C CA . ASP A 1 553 ? 42.765 -5.224 23.290 1.00 47.53 553 ASP A CA 1
ATOM 4449 C C . ASP A 1 553 ? 42.686 -6.592 22.587 1.00 47.53 553 ASP A C 1
ATOM 4451 O O . ASP A 1 553 ? 43.064 -7.638 23.112 1.00 47.53 553 ASP A O 1
ATOM 4455 N N . PHE A 1 554 ? 42.171 -6.560 21.358 1.00 44.09 554 PHE A N 1
ATOM 4456 C CA . PHE A 1 554 ? 41.794 -7.739 20.585 1.00 44.09 554 PHE A CA 1
ATOM 4457 C C . PHE A 1 554 ? 42.856 -8.089 19.535 1.00 44.09 554 PHE A C 1
ATOM 4459 O O . PHE A 1 554 ? 43.261 -7.235 18.744 1.00 44.09 554 PHE A O 1
ATOM 4466 N N . ILE A 1 555 ? 43.267 -9.358 19.492 1.00 48.34 555 ILE A N 1
ATOM 4467 C CA . ILE A 1 555 ? 44.214 -9.888 18.502 1.00 48.34 555 ILE A CA 1
ATOM 4468 C C . ILE A 1 555 ? 43.429 -10.443 17.307 1.00 48.34 555 ILE A C 1
ATOM 4470 O O . ILE A 1 555 ? 42.579 -11.314 17.471 1.00 48.34 555 ILE A O 1
ATOM 4474 N N . PHE A 1 556 ? 43.728 -9.953 16.103 1.00 43.31 556 PHE A N 1
ATOM 4475 C CA . PHE A 1 556 ? 43.074 -10.383 14.864 1.00 43.31 556 PHE A CA 1
ATOM 4476 C C . PHE A 1 556 ? 43.511 -11.794 14.439 1.00 43.31 556 PHE A C 1
ATOM 4478 O O . PHE A 1 556 ? 44.706 -12.099 14.385 1.00 43.31 556 PHE A O 1
ATOM 4485 N N . HIS A 1 557 ? 42.556 -12.630 14.034 1.00 47.03 557 HIS A N 1
ATOM 4486 C CA . HIS A 1 557 ? 42.805 -13.908 13.370 1.00 47.03 557 HIS A CA 1
ATOM 4487 C C . HIS A 1 557 ? 42.552 -13.806 11.858 1.00 47.03 557 HIS A C 1
ATOM 4489 O O . HIS A 1 557 ? 41.738 -13.013 11.391 1.00 47.03 557 HIS A O 1
ATOM 4495 N N . LYS A 1 558 ? 43.202 -14.668 11.060 1.00 45.84 558 LYS A N 1
ATOM 4496 C CA . LYS A 1 558 ? 43.038 -14.714 9.586 1.00 45.84 558 LYS A CA 1
ATOM 4497 C C . LYS A 1 558 ? 41.605 -14.997 9.100 1.00 45.84 558 LYS A C 1
ATOM 4499 O O . LYS A 1 558 ? 41.344 -14.830 7.911 1.00 45.84 558 LYS A O 1
ATOM 4504 N N . THR A 1 559 ? 40.734 -15.471 9.986 1.00 42.56 559 THR A N 1
ATOM 4505 C CA . THR A 1 559 ? 39.328 -15.827 9.743 1.00 42.56 559 THR A CA 1
ATOM 4506 C C . THR A 1 559 ? 38.344 -14.709 10.084 1.00 42.56 559 THR A C 1
ATOM 4508 O O . THR A 1 559 ? 37.166 -14.840 9.775 1.00 42.56 559 THR A O 1
ATOM 4511 N N . ASP A 1 560 ? 38.786 -13.628 10.731 1.00 43.09 560 ASP A N 1
ATOM 4512 C CA . ASP A 1 560 ? 37.890 -12.541 11.130 1.00 43.09 560 ASP A CA 1
ATOM 4513 C C . ASP A 1 560 ? 37.525 -11.680 9.908 1.00 43.09 560 ASP A C 1
ATOM 4515 O O . ASP A 1 560 ? 38.388 -11.342 9.092 1.00 43.09 560 ASP A O 1
ATOM 4519 N N . THR A 1 561 ? 36.245 -11.315 9.768 1.00 47.56 561 THR A N 1
ATOM 4520 C CA . THR A 1 561 ? 35.758 -10.533 8.620 1.00 47.56 561 THR A CA 1
ATOM 4521 C C . THR A 1 561 ? 35.511 -9.077 8.998 1.00 47.56 561 THR A C 1
ATOM 4523 O O . THR A 1 561 ? 34.732 -8.765 9.901 1.00 47.56 561 THR A O 1
ATOM 4526 N N . ILE A 1 562 ? 36.172 -8.168 8.275 1.00 46.91 562 ILE A N 1
ATOM 4527 C CA . ILE A 1 562 ? 36.027 -6.720 8.450 1.00 46.91 562 ILE A CA 1
ATOM 4528 C 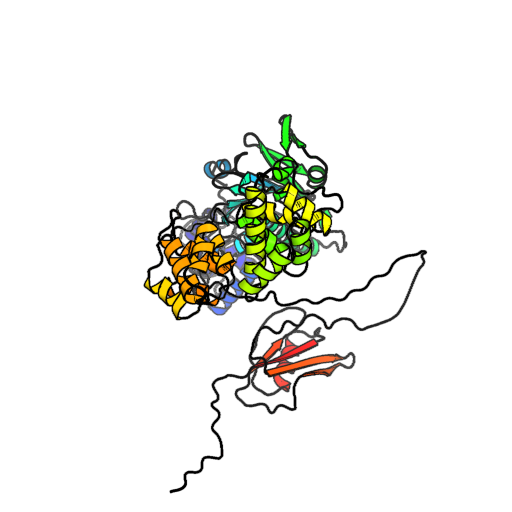C . ILE A 1 562 ? 34.995 -6.198 7.448 1.00 46.91 562 ILE A C 1
ATOM 4530 O O . ILE A 1 562 ? 35.132 -6.403 6.239 1.00 46.91 562 ILE A O 1
ATOM 4534 N N . THR A 1 563 ? 33.983 -5.501 7.964 1.00 52.09 563 THR A N 1
ATOM 4535 C CA . THR A 1 563 ? 32.957 -4.783 7.196 1.00 52.09 563 THR A CA 1
ATOM 4536 C C . THR A 1 563 ? 33.136 -3.281 7.405 1.00 52.09 563 THR A C 1
ATOM 4538 O O . THR A 1 563 ? 33.292 -2.830 8.541 1.00 52.09 563 THR A O 1
ATOM 4541 N N . THR A 1 564 ? 33.104 -2.494 6.330 1.00 48.62 564 THR A N 1
ATOM 4542 C CA . THR A 1 564 ? 33.262 -1.031 6.388 1.00 48.62 564 THR A CA 1
ATOM 4543 C C . THR A 1 564 ? 31.947 -0.334 6.051 1.00 48.62 564 THR A C 1
ATOM 4545 O O . THR A 1 564 ? 31.354 -0.602 5.010 1.00 48.62 564 THR A O 1
ATOM 4548 N N . CYS A 1 565 ? 31.517 0.592 6.910 1.00 48.69 565 CYS A N 1
ATOM 4549 C CA . CYS A 1 565 ? 30.341 1.435 6.703 1.00 48.69 565 CYS A CA 1
ATOM 4550 C C . CYS A 1 565 ? 30.749 2.900 6.502 1.00 48.69 565 CYS A C 1
ATOM 4552 O O . CYS A 1 565 ? 31.561 3.455 7.246 1.00 48.69 565 CYS A O 1
ATOM 4554 N N . VAL A 1 566 ? 30.150 3.518 5.483 1.00 45.66 566 VAL A N 1
ATOM 4555 C CA . VAL A 1 566 ? 30.503 4.838 4.950 1.00 45.66 566 VAL A CA 1
ATOM 4556 C C . VAL A 1 566 ? 29.247 5.714 4.941 1.00 45.66 566 VAL A C 1
ATOM 4558 O O . VAL A 1 566 ? 28.279 5.405 4.244 1.00 45.66 566 VAL A O 1
ATOM 4561 N N . SER A 1 567 ? 29.225 6.788 5.736 1.00 39.16 567 SER A N 1
ATOM 4562 C CA . SER A 1 567 ? 28.030 7.624 5.924 1.00 39.16 567 SER A CA 1
ATOM 4563 C C . SER A 1 567 ? 28.073 8.908 5.089 1.00 39.16 567 SER A C 1
ATOM 4565 O O . SER A 1 567 ? 28.634 9.908 5.523 1.00 39.16 567 SER A O 1
ATOM 4567 N N . ASP A 1 568 ? 27.466 8.840 3.901 1.00 33.78 568 ASP A N 1
ATOM 4568 C CA . ASP A 1 568 ? 26.605 9.901 3.322 1.00 33.78 568 ASP A CA 1
ATOM 4569 C C . ASP A 1 568 ? 25.934 9.439 2.008 1.00 33.78 568 ASP A C 1
ATOM 4571 O O . A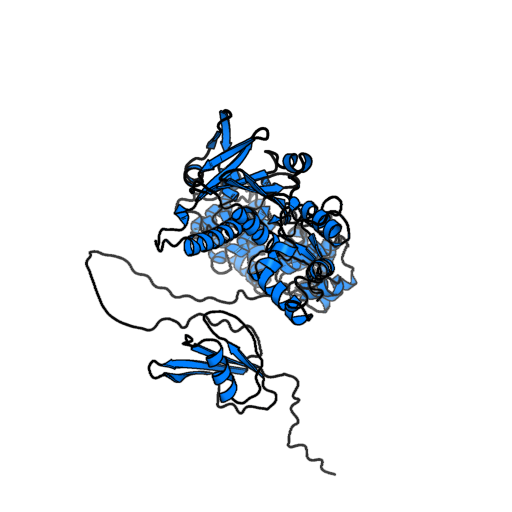SP A 1 568 ? 24.918 9.991 1.580 1.00 33.78 568 ASP A O 1
ATOM 4575 N N . LYS A 1 569 ? 26.410 8.329 1.420 1.00 32.75 569 LYS A N 1
ATOM 4576 C CA . LYS A 1 569 ? 25.627 7.439 0.545 1.00 32.75 569 LYS A CA 1
ATOM 4577 C C . LYS A 1 569 ? 25.930 5.979 0.884 1.00 32.75 569 LYS A C 1
ATOM 4579 O O . LYS A 1 569 ? 27.078 5.558 0.822 1.00 32.75 569 LYS A O 1
ATOM 4584 N N . LEU A 1 570 ? 24.894 5.201 1.197 1.00 31.14 570 LEU A N 1
ATOM 4585 C CA . LEU A 1 570 ? 25.011 3.756 1.410 1.00 31.14 570 LEU A CA 1
ATOM 4586 C C . LEU A 1 570 ? 25.215 3.028 0.074 1.00 31.14 570 LEU A C 1
ATOM 4588 O O . LEU A 1 570 ? 24.250 2.788 -0.649 1.00 31.14 570 LEU A O 1
ATOM 4592 N N . THR A 1 571 ? 26.452 2.630 -0.226 1.00 29.72 571 THR A N 1
ATOM 4593 C CA . THR A 1 571 ? 26.757 1.662 -1.292 1.00 29.72 571 THR A CA 1
ATOM 4594 C C . THR A 1 571 ? 27.923 0.751 -0.909 1.00 29.72 571 THR A C 1
ATOM 4596 O O . THR A 1 571 ? 29.063 1.202 -0.876 1.00 29.72 571 THR A O 1
ATOM 4599 N N . GLY A 1 572 ? 27.633 -0.543 -0.725 1.00 34.97 572 GLY A N 1
ATOM 4600 C CA . GLY A 1 572 ? 28.617 -1.631 -0.786 1.00 34.97 572 GLY A CA 1
ATOM 4601 C C . GLY A 1 572 ? 29.134 -2.164 0.553 1.00 34.97 572 GLY A C 1
ATOM 4602 O O . GLY A 1 572 ? 30.031 -1.588 1.157 1.00 34.97 572 GLY A O 1
ATOM 4603 N N . THR A 1 573 ? 28.663 -3.347 0.953 1.00 35.16 573 THR A N 1
ATOM 4604 C CA . THR A 1 573 ? 29.394 -4.225 1.879 1.00 35.16 573 THR A CA 1
ATOM 4605 C C . THR A 1 573 ? 30.493 -4.956 1.112 1.00 35.16 573 THR A C 1
ATOM 4607 O O . THR A 1 573 ? 30.209 -5.896 0.369 1.00 35.16 573 THR A O 1
ATOM 4610 N N . ALA A 1 574 ? 31.744 -4.538 1.291 1.00 39.91 574 ALA A N 1
ATOM 4611 C CA . ALA A 1 574 ? 32.913 -5.291 0.851 1.00 39.91 574 ALA A CA 1
ATOM 4612 C C . ALA A 1 574 ? 33.576 -5.960 2.064 1.00 39.91 574 ALA A C 1
ATOM 4614 O O . ALA A 1 574 ? 33.760 -5.328 3.105 1.00 39.91 574 ALA A O 1
ATOM 4615 N N . THR A 1 575 ? 33.900 -7.246 1.932 1.00 41.50 575 THR A N 1
ATOM 4616 C CA . THR A 1 575 ? 34.519 -8.054 2.990 1.00 41.50 575 THR A CA 1
ATOM 4617 C C . THR A 1 575 ? 36.033 -8.048 2.813 1.00 41.50 575 THR A C 1
ATOM 4619 O O . THR A 1 575 ? 36.535 -8.525 1.794 1.00 41.50 575 THR A O 1
ATOM 4622 N N . PHE A 1 576 ? 36.769 -7.531 3.796 1.00 41.94 576 PHE A N 1
ATOM 4623 C CA . PHE A 1 576 ? 38.228 -7.405 3.718 1.00 41.94 576 PHE A CA 1
ATOM 4624 C C . PHE A 1 576 ? 38.953 -8.372 4.663 1.00 41.94 576 PHE A C 1
ATOM 4626 O O . PHE A 1 576 ? 38.445 -8.734 5.726 1.00 41.94 576 PHE A O 1
ATOM 4633 N N . LYS A 1 577 ? 40.162 -8.780 4.255 1.00 45.75 577 LYS A N 1
ATOM 4634 C CA . LYS A 1 577 ? 41.115 -9.536 5.086 1.00 45.75 577 LYS A CA 1
ATOM 4635 C C . LYS A 1 577 ? 41.814 -8.596 6.084 1.00 45.75 577 LYS A C 1
ATOM 4637 O O . LYS A 1 577 ? 41.874 -7.398 5.810 1.00 45.75 577 LYS A O 1
ATOM 4642 N N . PRO A 1 578 ? 42.353 -9.109 7.207 1.00 42.94 578 PRO A N 1
ATOM 4643 C CA . PRO A 1 578 ? 42.902 -8.275 8.273 1.00 42.94 578 PRO A CA 1
ATOM 4644 C C . PRO A 1 578 ? 44.280 -7.696 7.916 1.00 42.94 578 PRO A C 1
ATOM 4646 O O . PRO A 1 578 ? 45.315 -8.207 8.335 1.00 42.94 578 PRO A O 1
ATOM 4649 N N . ASP A 1 579 ? 44.262 -6.603 7.160 1.00 53.88 579 ASP A N 1
ATOM 4650 C CA . ASP A 1 579 ? 45.299 -5.573 7.145 1.00 53.88 579 ASP A CA 1
ATOM 4651 C C . ASP A 1 579 ? 44.599 -4.214 6.966 1.00 53.88 579 ASP A C 1
ATOM 4653 O O . ASP A 1 579 ? 43.715 -4.085 6.117 1.00 53.88 579 ASP A O 1
ATOM 4657 N N . MET A 1 580 ? 44.892 -3.224 7.815 1.00 47.19 580 MET A N 1
ATOM 4658 C CA . MET A 1 580 ? 44.044 -2.023 7.948 1.00 47.19 580 MET A CA 1
ATOM 4659 C C . MET A 1 580 ? 44.426 -0.872 7.006 1.00 47.19 580 MET A C 1
ATOM 4661 O O . MET A 1 580 ? 43.624 0.044 6.820 1.00 47.19 580 MET A O 1
ATOM 4665 N N . GLU A 1 581 ? 45.599 -0.912 6.368 1.00 51.41 581 GLU A N 1
ATOM 4666 C CA . GLU A 1 581 ? 46.016 0.145 5.432 1.00 51.41 581 GLU A CA 1
ATOM 4667 C C . GLU A 1 581 ? 45.271 0.072 4.084 1.00 51.41 581 GLU A C 1
ATOM 4669 O O . GLU A 1 581 ? 44.852 1.101 3.541 1.00 51.41 581 GLU A O 1
ATOM 4674 N N . GLU A 1 582 ? 45.043 -1.138 3.561 1.00 52.94 582 GLU A N 1
ATOM 4675 C CA . GLU A 1 582 ? 44.422 -1.361 2.246 1.00 52.94 582 GLU A CA 1
ATOM 4676 C C . GLU A 1 582 ? 42.952 -0.867 2.183 1.00 52.94 582 GLU A C 1
ATOM 4678 O O . GLU A 1 582 ? 42.625 -0.121 1.254 1.00 52.94 582 GLU A O 1
ATOM 4683 N N . PRO A 1 583 ? 42.060 -1.160 3.162 1.00 52.62 583 PRO A N 1
ATOM 4684 C CA . PRO A 1 583 ? 40.674 -0.679 3.143 1.00 52.62 583 PRO A CA 1
ATOM 4685 C C . PRO A 1 583 ? 40.569 0.849 3.231 1.00 52.62 583 PRO A C 1
ATOM 4687 O O . PRO A 1 583 ? 39.761 1.456 2.526 1.00 52.62 583 PRO A O 1
ATOM 4690 N N . ILE A 1 584 ? 41.415 1.496 4.043 1.00 51.25 584 ILE A N 1
ATOM 4691 C CA . ILE A 1 584 ? 41.449 2.964 4.172 1.00 51.25 584 ILE A CA 1
ATOM 4692 C C . ILE A 1 584 ? 41.923 3.612 2.859 1.00 51.25 584 ILE A C 1
ATOM 4694 O O . ILE A 1 584 ? 41.410 4.668 2.473 1.00 51.25 584 ILE A O 1
ATOM 4698 N N . ARG A 1 585 ? 42.861 2.977 2.135 1.00 56.53 585 ARG A N 1
ATOM 4699 C CA . ARG A 1 585 ? 43.283 3.432 0.800 1.00 56.53 585 ARG A CA 1
ATOM 4700 C C . ARG A 1 585 ? 42.149 3.318 -0.221 1.00 56.53 585 ARG A C 1
ATOM 4702 O O . ARG A 1 585 ? 41.900 4.282 -0.938 1.00 56.53 585 ARG A O 1
ATOM 4709 N N . ILE A 1 586 ? 41.434 2.191 -0.242 1.00 52.31 586 ILE A N 1
ATOM 4710 C CA . ILE A 1 586 ? 40.322 1.943 -1.176 1.00 52.31 586 ILE A CA 1
ATOM 4711 C C . ILE A 1 586 ? 39.172 2.938 -0.952 1.00 52.31 586 ILE A C 1
ATOM 4713 O O . ILE A 1 586 ? 38.675 3.524 -1.912 1.00 52.31 586 ILE A O 1
ATOM 4717 N N . VAL A 1 587 ? 38.785 3.223 0.298 1.00 50.81 587 VAL A N 1
ATOM 4718 C CA . VAL A 1 587 ? 37.726 4.214 0.589 1.00 50.81 587 VAL A CA 1
ATOM 4719 C C . VAL A 1 587 ? 38.096 5.619 0.076 1.00 50.81 587 VAL A C 1
ATOM 4721 O O . VAL A 1 587 ? 37.234 6.322 -0.452 1.00 50.81 587 VAL A O 1
ATOM 4724 N N . LYS A 1 588 ? 39.382 6.008 0.129 1.00 46.53 588 LYS A N 1
ATOM 4725 C CA . LYS A 1 588 ? 39.878 7.284 -0.432 1.00 46.53 588 LYS A CA 1
ATOM 4726 C C . LYS A 1 588 ? 39.820 7.376 -1.965 1.00 46.53 588 LYS A C 1
ATOM 4728 O O . LYS A 1 588 ? 39.871 8.491 -2.492 1.00 46.53 588 LYS A O 1
ATOM 4733 N N . GLU A 1 589 ? 39.743 6.255 -2.681 1.00 51.78 589 GLU A N 1
ATOM 4734 C CA . GLU A 1 589 ? 39.547 6.242 -4.138 1.00 51.78 589 GLU A CA 1
ATOM 4735 C C . GLU A 1 589 ? 38.072 6.437 -4.524 1.00 51.78 589 GLU A C 1
ATOM 4737 O O . GLU A 1 589 ? 37.797 7.006 -5.581 1.00 51.78 589 GLU A O 1
ATOM 4742 N N . PHE A 1 590 ? 37.133 6.037 -3.657 1.00 46.31 590 PHE A N 1
ATOM 4743 C CA . PHE A 1 590 ? 35.692 6.143 -3.908 1.00 46.31 590 PHE A CA 1
ATOM 4744 C C . PHE A 1 590 ? 35.107 7.536 -3.633 1.00 46.31 590 PHE A C 1
ATOM 4746 O O . PHE A 1 590 ? 34.333 8.026 -4.455 1.00 46.31 590 PHE A O 1
ATOM 4753 N N . ASP A 1 591 ? 35.463 8.196 -2.523 1.00 46.09 591 ASP A N 1
ATOM 4754 C CA . ASP A 1 591 ? 35.016 9.571 -2.254 1.00 46.09 591 ASP A CA 1
ATOM 4755 C C . ASP A 1 591 ? 36.031 10.364 -1.405 1.00 46.09 591 ASP A C 1
ATOM 4757 O O . ASP A 1 591 ? 36.462 9.939 -0.333 1.00 46.09 591 ASP A O 1
ATOM 4761 N N . ARG A 1 592 ? 36.415 11.555 -1.885 1.00 53.94 592 ARG A N 1
ATOM 4762 C CA . ARG A 1 592 ? 37.355 12.469 -1.208 1.00 53.94 592 ARG A CA 1
ATOM 4763 C C . ARG A 1 592 ? 36.682 13.435 -0.226 1.00 53.94 592 ARG A C 1
ATOM 4765 O O . ARG A 1 592 ? 37.391 14.194 0.430 1.00 53.94 592 ARG A O 1
ATOM 4772 N N . THR A 1 593 ? 35.351 13.445 -0.154 1.00 48.06 593 THR A N 1
ATOM 4773 C CA . THR A 1 593 ? 34.552 14.319 0.724 1.00 48.06 593 THR A CA 1
ATOM 4774 C C . THR A 1 593 ? 34.158 13.650 2.047 1.00 48.06 593 THR A C 1
ATOM 4776 O O . THR A 1 593 ? 33.524 14.280 2.890 1.00 48.06 593 THR A O 1
ATOM 4779 N N . LEU A 1 594 ? 34.570 12.395 2.260 1.00 49.91 594 LEU A N 1
ATOM 4780 C CA . LEU A 1 594 ? 34.249 11.626 3.459 1.00 49.91 594 LEU A CA 1
ATOM 4781 C C . LEU A 1 594 ? 34.927 12.159 4.720 1.00 49.91 594 LEU A C 1
ATOM 4783 O O . LEU A 1 594 ? 36.145 12.327 4.766 1.00 49.91 594 LEU A O 1
ATOM 4787 N N . LYS A 1 595 ? 34.114 12.341 5.767 1.00 49.97 595 LYS A N 1
ATOM 4788 C CA . LYS A 1 595 ? 34.561 12.799 7.087 1.00 49.97 595 LYS A CA 1
ATOM 4789 C C . LYS A 1 595 ? 34.645 11.688 8.143 1.00 49.97 595 LYS A C 1
ATOM 4791 O O . LYS A 1 595 ? 35.481 11.774 9.036 1.00 49.97 595 LYS A O 1
ATOM 4796 N N . TYR A 1 596 ? 33.826 10.640 8.031 1.00 49.03 596 TYR A N 1
ATOM 4797 C CA . TYR A 1 596 ? 33.739 9.552 9.014 1.00 49.03 596 TYR A CA 1
ATOM 4798 C C . TYR A 1 596 ? 33.721 8.180 8.334 1.00 49.03 596 TYR A C 1
ATOM 4800 O O . TYR A 1 596 ? 33.072 8.007 7.301 1.00 49.03 596 TYR A O 1
ATOM 4808 N N . VAL A 1 597 ? 34.401 7.198 8.933 1.00 54.12 597 VAL A N 1
ATOM 4809 C CA . VAL A 1 597 ? 34.382 5.788 8.506 1.00 54.12 597 VAL A CA 1
ATOM 4810 C C . VAL A 1 597 ? 34.275 4.888 9.734 1.00 54.12 597 VAL A C 1
ATOM 4812 O O . VAL A 1 597 ? 35.021 5.056 10.699 1.00 54.12 597 VAL A O 1
ATOM 4815 N N . THR A 1 598 ? 33.353 3.924 9.694 1.00 54.84 598 THR A N 1
ATOM 4816 C CA . THR A 1 598 ? 33.162 2.933 10.765 1.00 54.84 598 THR A CA 1
ATOM 4817 C C . THR A 1 598 ? 33.565 1.546 10.282 1.00 54.84 598 THR A C 1
ATOM 4819 O O . THR A 1 598 ? 33.156 1.123 9.200 1.00 54.84 598 THR A O 1
ATOM 4822 N N . PHE A 1 599 ? 34.321 0.821 11.102 1.00 58.12 599 PHE A N 1
ATOM 4823 C CA . PHE A 1 599 ? 34.648 -0.587 10.884 1.00 58.12 599 PHE A CA 1
ATOM 4824 C C . PHE A 1 599 ? 33.902 -1.465 11.889 1.00 58.12 599 PHE A C 1
ATOM 4826 O O . PHE A 1 599 ? 33.843 -1.150 13.079 1.00 58.12 599 PHE A O 1
ATOM 4833 N N . THR A 1 600 ? 33.357 -2.578 11.404 1.00 57.38 600 THR A N 1
ATOM 4834 C CA . THR A 1 600 ? 32.643 -3.589 12.190 1.00 57.38 600 THR A CA 1
ATOM 4835 C C . THR A 1 600 ? 33.271 -4.951 11.924 1.00 57.38 600 THR A C 1
ATOM 4837 O O . THR A 1 600 ? 33.427 -5.341 10.766 1.00 57.38 600 THR A O 1
ATOM 4840 N N . ILE A 1 601 ? 33.638 -5.669 12.986 1.00 55.44 601 ILE A N 1
ATOM 4841 C CA . ILE A 1 601 ? 34.284 -6.984 12.890 1.00 55.44 601 ILE A CA 1
ATOM 4842 C C . ILE A 1 601 ? 33.299 -8.070 13.316 1.00 55.44 601 ILE A C 1
ATOM 4844 O O . ILE A 1 601 ? 32.784 -8.042 14.437 1.00 55.44 601 ILE A O 1
ATOM 4848 N N . ASN A 1 602 ? 33.082 -9.041 12.430 1.00 51.56 602 ASN A N 1
ATOM 4849 C CA . ASN A 1 602 ? 32.273 -10.227 12.688 1.00 51.56 602 ASN A CA 1
ATOM 4850 C C . ASN A 1 602 ? 33.177 -11.463 12.795 1.00 51.56 602 ASN A C 1
ATOM 4852 O O . ASN A 1 602 ? 34.143 -11.614 12.042 1.00 51.56 602 ASN A O 1
ATOM 4856 N N . ARG A 1 603 ? 32.852 -12.352 13.739 1.00 49.59 603 ARG A N 1
ATOM 4857 C CA . ARG A 1 603 ? 33.583 -13.603 13.976 1.00 49.59 603 ARG A CA 1
ATOM 4858 C C . ARG A 1 603 ? 32.765 -14.780 13.454 1.00 49.59 603 ARG A C 1
ATOM 4860 O O . ARG A 1 603 ? 31.621 -14.951 13.880 1.00 49.59 603 ARG A O 1
ATOM 4867 N N . ASP A 1 604 ? 33.346 -15.592 12.574 1.00 48.72 604 ASP A N 1
ATOM 4868 C CA . ASP A 1 604 ? 32.727 -16.858 12.169 1.00 48.72 604 ASP A CA 1
ATOM 4869 C C . ASP A 1 604 ? 32.640 -17.809 13.370 1.00 48.72 604 ASP A C 1
ATOM 4871 O O . ASP A 1 604 ? 33.588 -17.947 14.147 1.00 48.72 604 ASP A O 1
ATOM 4875 N N . LYS A 1 605 ? 31.484 -18.461 13.541 1.00 44.41 605 LYS A N 1
ATOM 4876 C CA . LYS A 1 605 ? 31.207 -19.322 14.706 1.00 44.41 605 LYS A CA 1
ATOM 4877 C C . LYS A 1 605 ? 31.794 -20.737 14.606 1.00 44.41 605 LYS A C 1
ATOM 4879 O O . LYS A 1 605 ? 31.778 -21.448 15.606 1.00 44.41 605 LYS A O 1
ATOM 4884 N N . ASP A 1 606 ? 32.370 -21.106 13.462 1.00 40.44 606 ASP A N 1
ATOM 4885 C CA . ASP A 1 606 ? 32.838 -22.469 13.161 1.00 40.44 606 ASP A CA 1
ATOM 4886 C C . ASP A 1 606 ? 34.361 -22.670 13.310 1.00 40.44 606 ASP A C 1
ATOM 4888 O O . ASP A 1 606 ? 34.968 -23.503 12.636 1.00 40.44 606 ASP A O 1
ATOM 4892 N N . VAL A 1 607 ? 35.003 -21.955 14.243 1.00 41.00 607 VAL A N 1
ATOM 4893 C CA . VAL A 1 607 ? 36.348 -22.319 14.727 1.00 41.00 607 VAL A CA 1
ATOM 4894 C C . VAL A 1 607 ? 36.215 -22.981 16.094 1.00 41.00 607 VAL A C 1
ATOM 4896 O O . VAL A 1 607 ? 36.120 -22.317 17.126 1.00 41.00 607 VAL A O 1
ATOM 4899 N N . GLY A 1 608 ? 36.189 -24.315 16.091 1.00 36.78 608 GLY A N 1
ATOM 4900 C CA . GLY A 1 608 ? 36.123 -25.109 17.313 1.00 36.78 608 GLY A CA 1
ATOM 4901 C C . GLY A 1 608 ? 37.287 -24.804 18.260 1.00 36.78 608 GLY A C 1
ATOM 4902 O O . GLY A 1 608 ? 38.443 -24.734 17.843 1.00 36.78 608 GLY A O 1
ATOM 4903 N N . LEU A 1 609 ? 36.977 -24.666 19.551 1.00 32.94 609 LEU A N 1
ATOM 4904 C CA . LEU A 1 609 ? 37.958 -24.536 20.629 1.00 32.94 609 LEU A CA 1
ATOM 4905 C C . LEU A 1 609 ? 38.757 -25.842 20.783 1.00 32.94 609 LEU A C 1
ATOM 4907 O O . LEU A 1 609 ? 38.447 -26.681 21.630 1.00 32.94 609 LEU A O 1
ATOM 4911 N N . THR A 1 610 ? 39.805 -26.023 19.978 1.00 34.16 610 THR A N 1
ATOM 4912 C CA . THR A 1 610 ? 40.828 -27.043 20.236 1.00 34.16 610 THR A CA 1
ATOM 4913 C C . THR A 1 610 ? 41.633 -26.624 21.460 1.00 34.16 610 THR A C 1
ATOM 4915 O O . THR A 1 610 ? 42.494 -25.747 21.384 1.00 34.16 610 THR A O 1
ATOM 4918 N N . ASN A 1 611 ? 41.311 -27.235 22.597 1.00 32.53 611 ASN A N 1
ATOM 4919 C CA . ASN A 1 611 ? 41.945 -26.977 23.882 1.00 32.53 611 ASN A CA 1
ATOM 4920 C C . ASN A 1 611 ? 43.436 -27.402 23.832 1.00 32.53 611 ASN A C 1
ATOM 4922 O O . ASN A 1 611 ? 43.688 -28.576 23.554 1.00 32.53 611 ASN A O 1
ATOM 4926 N N . PRO A 1 612 ? 44.427 -26.515 24.067 1.00 35.38 612 PRO A N 1
ATOM 4927 C CA . PRO A 1 612 ? 45.841 -26.842 23.819 1.00 35.38 612 PRO A CA 1
ATOM 4928 C C . PRO A 1 612 ? 46.462 -27.901 24.749 1.00 35.38 612 PRO A C 1
ATOM 4930 O O . PRO A 1 612 ? 47.509 -28.454 24.418 1.00 35.38 612 PRO A O 1
ATOM 4933 N N . ASP A 1 613 ? 45.841 -28.181 25.900 1.00 34.66 613 ASP A N 1
ATOM 4934 C CA . ASP A 1 613 ? 46.492 -28.884 27.018 1.00 34.66 613 ASP A CA 1
ATOM 4935 C C . ASP A 1 613 ? 46.166 -30.383 27.161 1.00 34.66 613 ASP A C 1
ATOM 4937 O O . ASP A 1 613 ? 46.664 -31.040 28.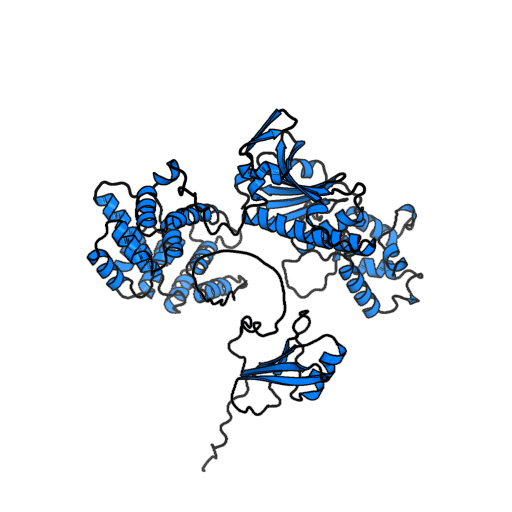079 1.00 34.66 613 ASP A O 1
ATOM 4941 N N . SER A 1 614 ? 45.393 -30.989 26.253 1.00 32.47 614 SER A N 1
ATOM 4942 C CA . SER A 1 614 ? 45.160 -32.443 26.285 1.00 32.47 614 SER A CA 1
ATOM 4943 C C . SER A 1 614 ? 46.332 -33.230 25.679 1.00 32.47 614 SER A C 1
ATOM 4945 O O . SER A 1 614 ? 46.227 -33.782 24.581 1.00 32.47 614 SER A O 1
ATOM 4947 N N . ARG A 1 615 ? 47.458 -33.318 26.401 1.00 34.09 615 ARG A N 1
ATOM 4948 C CA . ARG A 1 615 ? 48.475 -34.348 26.125 1.00 34.09 615 ARG A CA 1
ATOM 4949 C C . ARG A 1 615 ? 47.921 -35.728 26.505 1.00 34.09 615 ARG A C 1
ATOM 4951 O O . ARG A 1 615 ? 47.451 -35.876 27.633 1.00 34.09 615 ARG A O 1
ATOM 4958 N N . PRO A 1 616 ? 48.010 -36.750 25.636 1.00 34.84 616 PRO A N 1
ATOM 4959 C CA . PRO A 1 616 ? 47.742 -38.118 26.049 1.00 34.84 616 PRO A CA 1
ATOM 4960 C C . PRO A 1 616 ? 48.887 -38.618 26.941 1.00 34.84 616 PRO A C 1
ATOM 4962 O O . PRO A 1 616 ? 50.053 -38.602 26.541 1.00 34.84 616 PRO A O 1
ATOM 4965 N N . SER A 1 617 ? 48.539 -39.066 28.144 1.00 31.00 617 SER A N 1
ATOM 4966 C CA . SER A 1 617 ? 49.374 -39.965 28.951 1.00 31.00 617 SER A CA 1
ATOM 4967 C C . SER A 1 617 ? 49.087 -41.417 28.529 1.00 31.00 617 SER A C 1
ATOM 4969 O O . SER A 1 617 ? 47.979 -41.665 28.047 1.00 31.00 617 SER A O 1
ATOM 4971 N N . PRO A 1 618 ? 50.062 -42.340 28.644 1.00 45.97 618 PRO A N 1
ATOM 4972 C CA . PRO A 1 618 ? 49.970 -43.700 28.095 1.00 45.97 618 PRO A CA 1
ATOM 4973 C C . PRO A 1 618 ? 48.916 -44.589 28.771 1.00 45.97 618 PRO A C 1
ATOM 4975 O O . PRO A 1 618 ? 48.687 -44.410 29.989 1.00 45.97 618 PRO A O 1
#

Organism: Mytilus edulis (NCBI:txid6550)

Radius of gyration: 31.07 Å; chains: 1; bounding box: 78×84×90 Å

Sequence (618 aa):
MVNILRAFVTDIMFWPEKGPVRDILENLSSTGVLKKTDLFTLWSQPAFKEILTDIRTKEYIVQVLLHLDILVEPKRYTETEVAADSFLVPCIVKENIPQKMRRNATDDKTLCIAYHLKETVVPSALSFKLIGAAISIWPLKVEDSRFCLYFQAAIMDADNRNELHIHVEGQRIFAYLINDVSKQLISPDLATTTQECLTLALERILQFYRRCFGKQSHHLMSDLFEIEVGEICNGKKCLIPLSEAKKKAQWRCENGKIHETKCPLNWVFEKNKKHCNSNCKGPETETLDLKPDNHHFVQLARTIGIADFYNFFIKLGMEKTDLDNLNFRYFSNPMDFMLMGLFEWRDKTESDQMTATFRKLQTALKAIERQHYLCQVHREDQTLAKIANISLQDVPSDDVISSLTEKKLIGDCIVHLGVELGLGINSIKETIVNNPRNLYGQIHNLLIKWKSGKVKSTIYRLMIALKNVKASEGLAFVMKTYGVKPNYEENLSSGNVSRSIPHPESCCPFQPTGTSTKWLQNVAVTSITCAKITLFEYDDHKKWNEVLRDGEDFIFHKTDTITTCVSDKLTGTATFKPDMEEPIRIVKEFDRTLKYVTFTINRDKDVGLTNPDSRPSP

Secondary structure (DSSP, 8-state):
-HHHHTTTS--GGGS-SSSHHHHHHHHHHHH-EEEHHHHHHHTTSGGGTTTS-SHHHHHHHHHHHHHTTSSBPPP-S-------SEEE-GGG--PPPPHHHHTT--TTTEEEEEEEE-SSS--HHHHHHHHHHHHTTSPBPEETTEE-EETTEEEEESSSSEEEEEEEETTEEEEEEEESS-GGGS-HHHHHHHHHHHHHHHHHHHHHHHHHTT------GGGSEEEEEEEEETTEEEEEEHHHHTT-SEEE-TTS-EEETTTGGGGG--TTTTS--TT---S-HHHHTSPP-HHHHHHHHHHHHHHHHHHHHHHTT--HHHHHHHHHHHTT-HHHHHHHHHHHHHHHHHHTT----HHHHHHHHHTTT-TTTHHHHHHHTTTSS----GGG-SPPPHHHHHHHHHTT-S-S-HHHHHHHTT--HHHHHHHHHHSTT-HHHHHHHHHHHHHTSSS---HHHHHHHHHHTT-HHHHHHHHHHTT--------------------------------------------TTEEEEEEEEE-TTS-EEEEEEESS-PPPPTT-EEEEEESSS-----EE-S-SHHHHHHHHHH-SS--EEEEEEE--S------TT-PPP-

InterPro domains:
  IPR000488 Death domain [PS50017] (417-482)
  IPR011029 Death-like domain superfamily [G3DSA:1.10.533.10] (275-380)
  IPR011029 Death-like domain superfamily [G3DSA:1.10.533.10] (381-482)
  IPR011029 Death-like domain superfamily [SSF47986] (295-374)
  IPR011029 Death-like domain superfamily [SSF47986] (417-471)

pLDDT: mean 71.22, std 20.63, range [20.19, 94.0]

Foldseek 3Di:
DVVLLCLAPHDPVPFDPDDLSNVQNVCCQAFQKHFPVSSVVSCVDPVNCVPCVDDVSSVVVVVVCCVVLQWAQADDPDPDPDPRRMTGGLQRHAAAQDPVVLVLADQFWKWKKKWQFPDQDDDLVLLSQLVSLVRNVFGFDADPNGGQRHRSWTWGDLDPFWIWIWHDDRRMIMIMTGGNGGLVLDALVSLQVVLVSSLVSSLVVVVVVVVVVDDPDPDDSCNGTFMWTFGQDPSRTFTDTPVVLVVDQWDQGPVRDIDGSVSRCSNVPPPPVPDDDPPDPADDPVQQADADDLLLQLLLCVLCDQVNLVQLLVLLVDDVVVLVVLCVQQVQDSSLSSSVSVVVSQVVCVVVVHHHGNNSSLRSCVVSPNNCSNVVSVSCVSPPDDDDDPLFLDADDLVLLCCCLVVVLADQCQNLLLVLLPHDPVQLVVLCVVQPPRSSSSSSSSSVCSSPDPDRRTLVSNLRSCVSSVSVSSNVSSCVVSVNDDPDDDDPDDDDDDDDDDDDDDDDDDDDDDDDDDPDDDDDPPDPFWDWKWKWFQDPVRDTDTPDTDDDDDDDDQQKWKFKDFPDDDDDTDTDGPDPPVVVVVVCVVDVPGGMMMIIIGHDPPPDPPPPPPDDDD